Protein 3QKB (pdb70)

Solvent-accessible surface area: 18353 Å² total

Secondary structure (DSSP, 8-state):
----B-SS--SS-EEEEEEEEEEEE---GGGTT----HHHHHHHHHHHHHHHHHTT-SEEEEEEEEEEEEEETTEEEEEEEEEEEEEEEE-/---B-SS--SS-EEEEEEEEEEEE---GGGTT----HHHHHHHHHHHHHHHHHTT-SEEEEEEEEEEEEESSSSEEEEEEEEEEEEEEE-/--B-SS--SS-EEEEEEEEEEEE---GGGTT----HHHHHHHHHHHHHHHHHTT-SEEEEEEEEEEEEESSSSEEEEEEEEEEEEEEE-/---B-SS--SS-EEEEEEEEEEEE---GGGTT----HHHHHHHHHHHHHHHHHTT-SEEEEEEEEEEEEEETTEEEEEEEEEEEEEEEE-/--B-SS--SS-EEEEEEEEEEEE---GGGTT----HHHHHHHHHHHHHHHHHTT-SEEEEEEEEEEEEESSSSEEEEEEEEEEEEEEE-

Nearest PDB structures (foldseek):
  3qkb-assembly1_B  TM=1.011E+00  e=2.595E-16  Pediococcus pentosaceus ATCC 25745
  1vr4-assembly1_B  TM=8.444E-01  e=9.321E-05  Bacillus cereus ATCC 14579
  1y2i-assembly1_C  TM=7.769E-01  e=3.872E-05  Shigella flexneri 2a str. 2457T
  1vr4-assembly1_E  TM=7.488E-01  e=8.754E-05  Bacillus cereus ATCC 14579
  4fpq-assembly1_A  TM=4.670E-01  e=1.378E+00  Plenodomus lingam JN3

CATH classification: 3.30.110.70

Foldseek 3Di:
DQADEEQADDPAAKDFQFKDKDKDKDDDPVCLVVPVCVVRVVVRVVVAVVVLVVSVAPYWHNKDKDWDQDDDPHTGDMTMIMIMTIGIHGD/DQDEEQADDPAAKDFQFKDKDKDKDDDPVCLVVPVCPVRVVVRLVVAVVVLVVSVAPYWHNKDKDWDQDDDPPTGDMTMIMIMTIGIHGD/DDEEQADDPAAWDFQFKDKDKFKDDDPVCLVVPVCPVRVVVRLVVAVVVLVVSVAPYWHNKDKDWDQDDDPHTGDMTMIMIMTIGIHGD/DADEEQADDPAAWDFQFKDKDKFKDDDPVCLVVPVCPVRVVVRLVVRVVVLVVSVAPYWHNKDKDWDQDDDPHTGDMTMIMIMTIGIHGD/DDEEQADDPAAKDFQFKDKDKDKDDDPVCLVVPVCPVRVVVRQVVAVVVLVVSVAPYWHNKDKDWDQDDDPHTGDMTMIMIMTIGIHGD

Sequence (449 aa):
FQGFITTEGINAGYTIKDVVEATSSLLASEDIDKYNNFDQLFDEAKQKLKKKADLLEGDGIIGLKYNTEVVEVNGAPKFLVVHGYGTVILIDQGFITTEGINAGYTIKDVVEATSSLLASEDIDKYNNFDQLFDEAKQKLKKKADLLEGDGIIGLKYNTEVVEVNGAPKFLVVHGYGTVILIDGFITTEGINAGYTIKDVVEATSSSLLASEDIDKYNFDQLFDDEAKQQKLKKKKADLLEGDGIIGLKYNTEVVEVNGAPKFLVVHGYGTVILIDQGFITTEGINAGYTIKDVVEATSSSLLASEDIDKYNFDQLFDEAKQKLKKKADLLEEGDGIIGLKYNTEVVEVNGAPKFLVVHGYGTVILIDGFITTEGINAGYTIKDVVEATSSLLASEDIDKYNFDQQLFDDEAKQKLKKKADLLEGDGIIGLKYNTEVVEVNGAPKFLVVHGYGTVILID

Organism: Pediococcus pentosaceus (strain ATCC 25745 / CCUG 21536 / LMG 10740 / 183-1w) (NCBI:txid278197)

Radius of gyration: 20.69 Å; Cα contacts (8 Å, |Δi|>4): 1176; chains: 5; bounding box: 51×57×58 Å

B-factor: mean 54.08, std 19.91, range [2.0, 127.2]

Structure (mmCIF, N/CA/C/O backbone):
data_3QKB
#
_entry.id   3QKB
#
_cell.length_a   110.296
_cell.length_b   67.301
_cell.length_c   85.836
_cell.angle_alpha   90.000
_cell.angle_beta   90.000
_cell.angle_gamma   90.000
#
_symmetry.space_group_name_H-M   'P 21 21 2'
#
loop_
_entity.id
_entity.type
_entity.pdbx_description
1 polymer 'Uncharacterized protein'
2 water water
#
loop_
_atom_site.group_PDB
_atom_site.id
_atom_site.type_symbol
_atom_site.label_atom_id
_atom_site.label_alt_id
_atom_site.label_comp_id
_atom_site.label_asym_id
_atom_site.label_entity_id
_atom_site.label_seq_id
_atom_site.pdbx_PDB_ins_code
_atom_site.Cartn_x
_atom_site.Cartn_y
_atom_site.Cartn_z
_atom_site.occupancy
_atom_site.B_iso_or_equiv
_atom_site.auth_seq_id
_atom_site.auth_comp_id
_atom_site.auth_asym_id
_atom_site.auth_atom_id
_atom_site.pdbx_PDB_model_num
ATOM 1 N N . PHE A 1 17 ? 32.137 36.519 36.402 1.00 127.20 -2 PHE A N 1
ATOM 2 C CA . PHE A 1 17 ? 32.101 35.836 37.729 1.00 121.48 -2 PHE A CA 1
ATOM 3 C C . PHE A 1 17 ? 31.509 36.767 38.830 1.00 120.02 -2 PHE A C 1
ATOM 4 O O . PHE A 1 17 ? 31.815 37.965 38.871 1.00 121.98 -2 PHE A O 1
ATOM 6 N N . GLN A 1 18 ? 30.678 36.187 39.716 1.00 116.76 -1 GLN A N 1
ATOM 7 C CA . GLN A 1 18 ? 29.907 36.929 40.772 1.00 115.27 -1 GLN A CA 1
ATOM 8 C C . GLN A 1 18 ? 28.996 35.941 41.587 1.00 111.46 -1 GLN A C 1
ATOM 9 O O . GLN A 1 18 ? 29.144 35.774 42.814 1.00 107.28 -1 GLN A O 1
ATOM 11 N N . GLY A 1 19 ? 28.092 35.300 40.829 1.00 113.10 0 GLY A N 1
ATOM 12 C CA . GLY A 1 19 ? 26.993 34.384 41.248 1.00 110.96 0 GLY A CA 1
ATOM 13 C C . GLY A 1 19 ? 27.353 32.901 41.377 1.00 107.18 0 GLY A C 1
ATOM 14 O O . GLY A 1 19 ? 27.238 32.128 40.409 1.00 109.15 0 GLY A O 1
ATOM 23 N N . PHE A 1 21 ? 27.347 29.351 44.093 1.00 90.10 2 PHE A N 1
ATOM 24 C CA . PHE A 1 21 ? 26.487 28.760 45.140 1.00 86.68 2 PHE A CA 1
ATOM 25 C C . PHE A 1 21 ? 27.272 28.418 46.417 1.00 81.27 2 PHE A C 1
ATOM 26 O O . PHE A 1 21 ? 28.461 28.109 46.365 1.00 79.61 2 PHE A O 1
ATOM 34 N N . ILE A 1 22 ? 26.592 28.496 47.555 1.00 78.04 3 ILE A N 1
ATOM 35 C CA . ILE A 1 22 ? 27.174 28.121 48.834 1.00 73.30 3 ILE A CA 1
ATOM 36 C C . ILE A 1 22 ? 26.109 27.409 49.689 1.00 71.67 3 ILE A C 1
ATOM 37 O O . ILE A 1 22 ? 24.939 27.775 49.645 1.00 73.32 3 ILE A O 1
ATOM 42 N N . THR A 1 23 ? 26.517 26.369 50.418 1.00 68.44 4 THR A N 1
ATOM 43 C CA . THR A 1 23 ? 25.597 25.570 51.246 1.00 67.45 4 THR A CA 1
ATOM 44 C C . THR A 1 23 ? 26.283 24.998 52.503 1.00 64.90 4 THR A C 1
ATOM 45 O O . THR A 1 23 ? 27.478 24.692 52.500 1.00 62.99 4 THR A O 1
ATOM 49 N N . THR A 1 24 ? 25.498 24.861 53.567 1.00 65.09 5 THR A N 1
ATOM 50 C CA . THR A 1 24 ? 25.948 24.281 54.842 1.00 63.54 5 THR A CA 1
ATOM 51 C C . THR A 1 24 ? 26.207 22.787 54.772 1.00 64.06 5 THR A C 1
ATOM 52 O O . THR A 1 24 ? 27.102 22.285 55.444 1.00 62.59 5 THR A O 1
ATOM 56 N N . GLU A 1 25 ? 25.404 22.084 53.981 1.00 67.04 6 GLU A N 1
ATOM 57 C CA . GLU A 1 25 ? 25.502 20.640 53.845 1.00 68.34 6 GLU A CA 1
ATOM 58 C C . GLU A 1 25 ? 26.137 20.295 52.501 1.00 69.74 6 GLU A C 1
ATOM 59 O O . GLU A 1 25 ? 26.569 21.181 51.773 1.00 69.68 6 GLU A O 1
ATOM 65 N N . GLY A 1 26 ? 26.235 19.002 52.200 1.00 71.74 7 GLY A N 1
ATOM 66 C CA . GLY A 1 26 ? 26.655 18.541 50.882 1.00 73.93 7 GLY A CA 1
ATOM 67 C C . GLY A 1 26 ? 25.583 18.734 49.808 1.00 77.29 7 GLY A C 1
ATOM 68 O O . GLY A 1 26 ? 24.547 19.371 50.036 1.00 77.85 7 GLY A O 1
ATOM 69 N N . ILE A 1 27 ? 25.874 18.208 48.619 1.00 79.90 8 ILE A N 1
ATOM 70 C CA . ILE A 1 27 ? 24.913 18.120 47.515 1.00 83.58 8 ILE A CA 1
ATOM 71 C C . ILE A 1 27 ? 24.882 16.683 46.971 1.00 85.95 8 ILE A C 1
ATOM 72 O O . ILE A 1 27 ? 25.932 16.023 46.889 1.00 85.19 8 ILE A O 1
ATOM 77 N N . ASN A 1 28 ? 23.681 16.190 46.650 1.00 89.22 9 ASN A N 1
ATOM 78 C CA . ASN A 1 28 ? 23.529 14.926 45.917 1.00 92.08 9 ASN A CA 1
ATOM 79 C C . ASN A 1 28 ? 23.695 15.195 44.413 1.00 94.17 9 ASN A C 1
ATOM 80 O O . ASN A 1 28 ? 22.723 15.433 43.691 1.00 97.26 9 ASN A O 1
ATOM 83 N N . ALA A 1 29 ? 24.952 15.212 43.975 1.00 92.79 10 ALA A N 1
ATOM 84 C CA . ALA A 1 29 ? 25.308 15.398 42.574 1.00 94.65 10 ALA A CA 1
ATOM 85 C C . ALA A 1 29 ? 26.763 14.998 42.397 1.00 93.26 10 ALA A C 1
ATOM 86 O O . ALA A 1 29 ? 27.501 14.867 43.382 1.00 90.52 10 ALA A O 1
ATOM 88 N N . GLY A 1 30 ? 27.170 14.786 41.150 1.00 95.34 11 GLY A N 1
ATOM 89 C CA . GLY A 1 30 ? 28.551 14.432 40.841 1.00 94.74 11 GLY A CA 1
ATOM 90 C C . GLY A 1 30 ? 29.436 15.659 40.947 1.00 92.61 11 GLY A C 1
ATOM 91 O O . GLY A 1 30 ? 29.123 16.695 40.344 1.00 93.76 11 GLY A O 1
ATOM 92 N N . TYR A 1 31 ? 30.510 15.562 41.746 1.00 89.57 12 TYR A N 1
ATOM 93 C CA . TYR A 1 31 ? 31.543 16.613 41.799 1.00 87.76 12 TYR A CA 1
ATOM 94 C C . TYR A 1 31 ? 32.941 16.076 42.101 1.00 86.42 12 TYR A C 1
ATOM 95 O O . TYR A 1 31 ? 33.096 14.951 42.586 1.00 86.10 12 TYR A O 1
ATOM 104 N N . THR A 1 32 ? 33.943 16.898 41.778 1.00 85.74 13 THR A N 1
ATOM 105 C CA . THR A 1 32 ? 35.319 16.722 42.235 1.00 84.35 13 THR A CA 1
ATOM 106 C C . THR A 1 32 ? 35.647 17.837 43.237 1.00 80.86 13 THR A C 1
ATOM 107 O O . THR A 1 32 ? 35.056 18.926 43.189 1.00 79.97 13 THR A O 1
ATOM 111 N N . ILE A 1 33 ? 36.579 17.551 44.146 1.00 78.50 14 ILE A N 1
ATOM 112 C CA . ILE A 1 33 ? 36.940 18.460 45.243 1.00 74.88 14 ILE A CA 1
ATOM 113 C C . ILE A 1 33 ? 38.193 19.240 44.884 1.00 75.28 14 ILE A C 1
ATOM 114 O O . ILE A 1 33 ? 39.252 18.650 44.730 1.00 76.88 14 ILE A O 1
ATOM 119 N N . LYS A 1 34 ? 38.085 20.555 44.765 1.00 73.98 15 LYS A N 1
ATOM 120 C CA . LYS A 1 34 ? 39.269 21.391 44.552 1.00 74.57 15 LYS A CA 1
ATOM 121 C C . LYS A 1 34 ? 40.099 21.504 45.834 1.00 71.82 15 LYS A C 1
ATOM 122 O O . LYS A 1 34 ? 41.214 21.002 45.877 1.00 73.21 15 LYS A O 1
ATOM 128 N N . ASP A 1 35 ? 39.548 22.137 46.873 1.00 67.90 16 ASP A N 1
ATOM 129 C CA . ASP A 1 35 ? 40.254 22.296 48.171 1.00 65.30 16 ASP A CA 1
ATOM 130 C C . ASP A 1 35 ? 39.294 22.776 49.253 1.00 61.25 16 ASP A C 1
ATOM 131 O O . ASP A 1 35 ? 38.209 23.269 48.940 1.00 60.89 16 ASP A O 1
ATOM 136 N N . VAL A 1 36 ? 39.700 22.630 50.518 1.00 58.33 17 VAL A N 1
ATOM 137 C CA . VAL A 1 36 ? 39.041 23.319 51.646 1.00 54.94 17 VAL A CA 1
ATOM 138 C C . VAL A 1 36 ? 39.608 24.720 51.776 1.00 54.31 17 VAL A C 1
ATOM 139 O O . VAL A 1 36 ? 40.812 24.901 51.659 1.00 56.12 17 VAL A O 1
ATOM 143 N N . VAL A 1 37 ? 38.741 25.703 52.004 1.00 52.24 18 VAL A N 1
ATOM 144 C CA . VAL A 1 37 ? 39.149 27.107 52.140 1.00 51.66 18 VAL A CA 1
ATOM 145 C C . VAL A 1 37 ? 38.588 27.688 53.408 1.00 49.11 18 VAL A C 1
ATOM 146 O O . VAL A 1 37 ? 37.579 27.238 53.901 1.00 47.45 18 VAL A O 1
ATOM 150 N N . GLU A 1 38 ? 39.271 28.707 53.919 1.00 48.97 19 GLU A N 1
ATOM 151 C CA . GLU A 1 38 ? 38.909 29.393 55.162 1.00 46.75 19 GLU A CA 1
ATOM 152 C C . GLU A 1 38 ? 39.055 30.924 54.994 1.00 47.33 19 GLU A C 1
ATOM 153 O O . GLU A 1 38 ? 39.919 31.399 54.245 1.00 49.42 19 GLU A O 1
ATOM 159 N N . ALA A 1 39 ? 38.224 31.669 55.713 1.00 45.29 20 ALA A N 1
ATOM 160 C CA . ALA A 1 39 ? 38.303 33.115 55.763 1.00 45.66 20 ALA A CA 1
ATOM 161 C C . ALA A 1 39 ? 37.975 33.537 57.179 1.00 43.47 20 ALA A C 1
ATOM 162 O O . ALA A 1 39 ? 37.176 32.869 57.850 1.00 41.83 20 ALA A O 1
ATOM 164 N N . THR A 1 40 ? 38.639 34.599 57.644 1.00 43.31 21 THR A N 1
ATOM 165 C CA . THR A 1 40 ? 38.340 35.233 58.923 1.00 41.49 21 THR A CA 1
ATOM 166 C C . THR A 1 40 ? 37.989 36.715 58.658 1.00 42.77 21 THR A C 1
ATOM 167 O O . THR A 1 40 ? 38.608 37.374 57.804 1.00 45.52 21 THR A O 1
ATOM 171 N N . SER A 1 41 ? 36.985 37.220 59.358 1.00 41.57 22 SER A N 1
ATOM 172 C CA . SER A 1 41 ? 36.707 38.651 59.365 1.00 43.81 22 SER A CA 1
ATOM 173 C C . SER A 1 41 ? 36.402 39.092 60.768 1.00 41.39 22 SER A C 1
ATOM 174 O O . SER A 1 41 ? 35.888 38.323 61.556 1.00 39.47 22 SER A O 1
ATOM 177 N N . SER A 1 42 ? 36.720 40.347 61.051 1.00 42.33 23 SER A N 1
ATOM 178 C CA . SER A 1 42 ? 36.612 40.893 62.384 1.00 41.66 23 SER A CA 1
ATOM 179 C C . SER A 1 42 ? 36.328 42.396 62.382 1.00 43.65 23 SER A C 1
ATOM 180 O O . SER A 1 42 ? 36.543 43.084 61.358 1.00 46.07 23 SER A O 1
ATOM 183 N N . LEU A 1 43 ? 35.828 42.890 63.516 1.00 42.82 24 LEU A N 1
ATOM 184 C CA . LEU A 1 43 ? 35.696 44.314 63.732 1.00 45.34 24 LEU A CA 1
ATOM 185 C C . LEU A 1 43 ? 35.904 44.659 65.176 1.00 44.88 24 LEU A C 1
ATOM 186 O O . LEU A 1 43 ? 35.770 43.819 66.020 1.00 42.83 24 LEU A O 1
ATOM 199 N N . LEU A 1 45 ? 34.701 46.894 68.419 1.00 48.89 26 LEU A N 1
ATOM 200 C CA . LEU A 1 45 ? 33.558 47.581 69.021 1.00 50.96 26 LEU A CA 1
ATOM 201 C C . LEU A 1 45 ? 33.991 48.877 69.711 1.00 54.50 26 LEU A C 1
ATOM 202 O O . LEU A 1 45 ? 35.049 48.911 70.361 1.00 54.85 26 LEU A O 1
ATOM 207 N N . ALA A 1 46 ? 33.180 49.944 69.564 1.00 58.07 27 ALA A N 1
ATOM 208 C CA . ALA A 1 46 ? 33.283 51.129 70.447 1.00 61.28 27 ALA A CA 1
ATOM 209 C C . ALA A 1 46 ? 32.794 50.740 71.830 1.00 61.05 27 ALA A C 1
ATOM 210 O O . ALA A 1 46 ? 31.994 49.803 71.964 1.00 59.28 27 ALA A O 1
ATOM 212 N N . SER A 1 47 ? 33.257 51.465 72.851 1.00 63.54 28 SER A N 1
ATOM 213 C CA . SER A 1 47 ? 32.877 51.191 74.264 1.00 64.34 28 SER A CA 1
ATOM 214 C C . SER A 1 47 ? 31.365 51.145 74.472 1.00 65.64 28 SER A C 1
ATOM 215 O O . SER A 1 47 ? 30.846 50.286 75.192 1.00 64.15 28 SER A O 1
ATOM 218 N N . GLU A 1 48 ? 30.680 52.102 73.837 1.00 69.21 29 GLU A N 1
ATOM 219 C CA . GLU A 1 48 ? 29.208 52.223 73.884 1.00 71.48 29 GLU A CA 1
ATOM 220 C C . GLU A 1 48 ? 28.431 51.128 73.108 1.00 68.94 29 GLU A C 1
ATOM 221 O O . GLU A 1 48 ? 27.211 51.027 73.260 1.00 70.41 29 GLU A O 1
ATOM 227 N N . ASP A 1 49 ? 29.131 50.357 72.269 1.00 65.58 30 ASP A N 1
ATOM 228 C CA . ASP A 1 49 ? 28.526 49.317 71.433 1.00 63.71 30 ASP A CA 1
ATOM 229 C C . ASP A 1 49 ? 28.826 47.871 71.902 1.00 59.28 30 ASP A C 1
ATOM 230 O O . ASP A 1 49 ? 28.723 46.929 71.109 1.00 57.27 30 ASP A O 1
ATOM 235 N N . ILE A 1 50 ? 29.138 47.687 73.191 1.00 57.60 31 ILE A N 1
ATOM 236 C CA . ILE A 1 50 ? 29.451 46.345 73.720 1.00 53.77 31 ILE A CA 1
ATOM 237 C C . ILE A 1 50 ? 28.227 45.411 73.808 1.00 53.24 31 ILE A C 1
ATOM 238 O O . ILE A 1 50 ? 28.391 44.220 74.064 1.00 50.89 31 ILE A O 1
ATOM 243 N N . ASP A 1 51 ? 27.018 45.969 73.656 1.00 55.37 32 ASP A N 1
ATOM 244 C CA . ASP A 1 51 ? 25.774 45.183 73.523 1.00 55.49 32 ASP A CA 1
ATOM 245 C C . ASP A 1 51 ? 25.353 44.861 72.071 1.00 55.31 32 ASP A C 1
ATOM 246 O O . ASP A 1 51 ? 24.372 44.163 71.878 1.00 55.90 32 ASP A O 1
ATOM 251 N N . LYS A 1 52 ? 26.109 45.319 71.068 1.00 54.88 33 LYS A N 1
ATOM 252 C CA . LYS A 1 52 ? 25.630 45.334 69.665 1.00 55.84 33 LYS A CA 1
ATOM 253 C C . LYS A 1 52 ? 26.038 44.068 68.926 1.00 52.73 33 LYS A C 1
ATOM 254 O O . LYS A 1 52 ? 26.819 44.121 67.974 1.00 51.89 33 LYS A O 1
ATOM 260 N N . TYR A 1 53 ? 25.501 42.920 69.345 1.00 51.10 34 TYR A N 1
ATOM 261 C CA . TYR A 1 53 ? 25.890 41.628 68.733 1.00 48.03 34 TYR A CA 1
ATOM 262 C C . TYR A 1 53 ? 25.282 41.422 67.346 1.00 49.20 34 TYR A C 1
ATOM 263 O O . TYR A 1 53 ? 25.804 40.640 66.576 1.00 47.48 34 TYR A O 1
ATOM 272 N N . ASN A 1 54 ? 24.246 42.196 67.003 1.00 52.66 35 ASN A N 1
ATOM 273 C CA A ASN A 1 54 ? 23.749 42.384 65.607 0.50 54.51 35 ASN A CA 1
ATOM 274 C CA B ASN A 1 54 ? 23.771 42.216 65.600 0.50 54.36 35 ASN A CA 1
ATOM 275 C C . ASN A 1 54 ? 24.831 42.721 64.582 1.00 53.98 35 ASN A C 1
ATOM 276 O O . ASN A 1 54 ? 24.669 42.507 63.385 1.00 55.02 35 ASN A O 1
ATOM 293 N N . PHE A 1 56 ? 27.604 41.265 64.212 1.00 48.09 37 PHE A N 1
ATOM 294 C CA . PHE A 1 56 ? 28.070 40.029 63.576 1.00 46.06 37 PHE A CA 1
ATOM 295 C C . PHE A 1 56 ? 27.522 39.831 62.160 1.00 47.76 37 PHE A C 1
ATOM 296 O O . PHE A 1 56 ? 28.157 39.161 61.362 1.00 46.94 37 PHE A O 1
ATOM 304 N N . ASP A 1 57 ? 26.339 40.365 61.868 1.00 50.97 38 ASP A N 1
ATOM 305 C CA . ASP A 1 57 ? 25.713 40.194 60.546 1.00 54.03 38 ASP A CA 1
ATOM 306 C C . ASP A 1 57 ? 26.680 40.526 59.395 1.00 54.13 38 ASP A C 1
ATOM 307 O O . ASP A 1 57 ? 26.909 39.693 58.505 1.00 53.59 38 ASP A O 1
ATOM 312 N N . GLN A 1 58 ? 27.287 41.710 59.487 1.00 55.36 39 GLN A N 1
ATOM 313 C CA . GLN A 1 58 ? 28.341 42.178 58.558 1.00 56.69 39 GLN A CA 1
ATOM 314 C C . GLN A 1 58 ? 29.425 41.155 58.329 1.00 53.42 39 GLN A C 1
ATOM 315 O O . GLN A 1 58 ? 29.883 40.962 57.203 1.00 54.40 39 GLN A O 1
ATOM 321 N N . LEU A 1 59 ? 29.904 40.594 59.438 1.00 50.41 40 LEU A N 1
ATOM 322 C CA . LEU A 1 59 ? 31.091 39.769 59.447 1.00 48.13 40 LEU A CA 1
ATOM 323 C C . LEU A 1 59 ? 30.830 38.440 58.750 1.00 47.56 40 LEU A C 1
ATOM 324 O O . LEU A 1 59 ? 31.684 37.950 58.022 1.00 47.18 40 LEU A O 1
ATOM 329 N N . PHE A 1 60 ? 29.647 37.868 58.959 1.00 48.06 41 PHE A N 1
ATOM 330 C CA . PHE A 1 60 ? 29.248 36.675 58.216 1.00 48.36 41 PHE A CA 1
ATOM 331 C C . PHE A 1 60 ? 29.232 36.944 56.706 1.00 51.79 41 PHE A C 1
ATOM 332 O O . PHE A 1 60 ? 29.742 36.127 55.946 1.00 51.89 41 PHE A O 1
ATOM 340 N N . ASP A 1 61 ? 28.650 38.079 56.286 1.00 55.37 42 ASP A N 1
ATOM 341 C CA . ASP A 1 61 ? 28.640 38.473 54.863 1.00 59.03 42 ASP A CA 1
ATOM 342 C C . ASP A 1 61 ? 30.041 38.598 54.309 1.00 59.08 42 ASP A C 1
ATOM 343 O O . ASP A 1 61 ? 30.328 38.071 53.230 1.00 59.73 42 ASP A O 1
ATOM 348 N N . GLU A 1 62 ? 30.908 39.288 55.059 1.00 59.03 43 GLU A N 1
ATOM 349 C CA . GLU A 1 62 ? 32.309 39.497 54.661 1.00 60.07 43 GLU A CA 1
ATOM 350 C C . GLU A 1 62 ? 33.048 38.171 54.561 1.00 57.61 43 GLU A C 1
ATOM 351 O O . GLU A 1 62 ? 33.759 37.942 53.601 1.00 58.79 43 GLU A O 1
ATOM 357 N N . ALA A 1 63 ? 32.843 37.291 55.541 1.00 54.82 44 ALA A N 1
ATOM 358 C CA . ALA A 1 63 ? 33.450 35.952 55.531 1.00 52.68 44 ALA A CA 1
ATOM 359 C C . ALA A 1 63 ? 33.035 35.155 54.297 1.00 53.82 44 ALA A C 1
ATOM 360 O O . ALA A 1 63 ? 33.884 34.602 53.626 1.00 54.25 44 ALA A O 1
ATOM 362 N N . LYS A 1 64 ? 31.742 35.158 53.973 1.00 55.09 45 LYS A N 1
ATOM 363 C CA . LYS A 1 64 ? 31.243 34.517 52.744 1.00 56.82 45 LYS A CA 1
ATOM 364 C C . LYS A 1 64 ? 31.881 35.087 51.479 1.00 59.62 45 LYS A C 1
ATOM 365 O O . LYS A 1 64 ? 32.318 34.316 50.639 1.00 59.94 45 LYS A O 1
ATOM 371 N N . GLN A 1 65 ? 31.940 36.419 51.345 1.00 61.85 46 GLN A N 1
ATOM 372 C CA . GLN A 1 65 ? 32.551 37.026 50.145 1.00 65.48 46 GLN A CA 1
ATOM 373 C C . GLN A 1 65 ? 34.022 36.635 50.000 1.00 64.71 46 GLN A C 1
ATOM 374 O O . GLN A 1 65 ? 34.468 36.366 48.899 1.00 66.92 46 GLN A O 1
ATOM 380 N N . LYS A 1 66 ? 34.763 36.594 51.105 1.00 62.48 47 LYS A N 1
ATOM 381 C CA . LYS A 1 66 ? 36.155 36.142 51.073 1.00 62.05 47 LYS A CA 1
ATOM 382 C C . LYS A 1 66 ? 36.245 34.698 50.602 1.00 61.29 47 LYS A C 1
ATOM 383 O O . LYS A 1 66 ? 37.083 34.380 49.773 1.00 62.50 47 LYS A O 1
ATOM 389 N N . LEU A 1 67 ? 35.374 33.835 51.137 1.00 59.62 48 LEU A N 1
ATOM 390 C CA . LEU A 1 67 ? 35.366 32.406 50.782 1.00 59.16 48 LEU A CA 1
ATOM 391 C C . LEU A 1 67 ? 35.010 32.209 49.320 1.00 62.44 48 LEU A C 1
ATOM 392 O O . LEU A 1 67 ? 35.664 31.436 48.639 1.00 63.68 48 LEU A O 1
ATOM 397 N N . LYS A 1 68 ? 34.003 32.935 48.834 1.00 64.92 49 LYS A N 1
ATOM 398 C CA . LYS A 1 68 ? 33.590 32.859 47.416 1.00 68.34 49 LYS A CA 1
ATOM 399 C C . LYS A 1 68 ? 34.705 33.270 46.474 1.00 71.13 49 LYS A C 1
ATOM 400 O O . LYS A 1 68 ? 34.981 32.554 45.528 1.00 72.17 49 LYS A O 1
ATOM 406 N N . LYS A 1 69 ? 35.371 34.391 46.776 1.00 72.43 50 LYS A N 1
ATOM 407 C CA . LYS A 1 69 ? 36.538 34.855 45.998 1.00 75.65 50 LYS A CA 1
ATOM 408 C C . LYS A 1 69 ? 37.675 33.805 45.968 1.00 75.41 50 LYS A C 1
ATOM 409 O O . LYS A 1 69 ? 38.314 33.641 44.935 1.00 78.49 50 LYS A O 1
ATOM 411 N N . LYS A 1 70 ? 37.886 33.074 47.072 1.00 72.54 51 LYS A N 1
ATOM 412 C CA . LYS A 1 70 ? 38.868 31.967 47.093 1.00 72.33 51 LYS A CA 1
ATOM 413 C C . LYS A 1 70 ? 38.409 30.785 46.251 1.00 73.30 51 LYS A C 1
ATOM 414 O O . LYS A 1 70 ? 39.228 30.135 45.614 1.00 74.85 51 LYS A O 1
ATOM 420 N N . ALA A 1 71 ? 37.105 30.504 46.270 1.00 73.01 52 ALA A N 1
ATOM 421 C CA . ALA A 1 71 ? 36.512 29.461 45.434 1.00 74.42 52 ALA A CA 1
ATOM 422 C C . ALA A 1 71 ? 36.669 29.783 43.951 1.00 79.26 52 ALA A C 1
ATOM 423 O O . ALA A 1 71 ? 36.929 28.890 43.134 1.00 80.95 52 ALA A O 1
ATOM 425 N N . ASP A 1 72 ? 36.514 31.061 43.609 1.00 82.14 53 ASP A N 1
ATOM 426 C CA . ASP A 1 72 ? 36.623 31.519 42.230 1.00 86.95 53 ASP A CA 1
ATOM 427 C C . ASP A 1 72 ? 38.077 31.451 41.735 1.00 88.94 53 ASP A C 1
ATOM 428 O O . ASP A 1 72 ? 38.312 31.087 40.592 1.00 92.10 53 ASP A O 1
ATOM 433 N N . LEU A 1 73 ? 39.038 31.769 42.604 1.00 87.61 54 LEU A N 1
ATOM 434 C CA . LEU A 1 73 ? 40.476 31.595 42.288 1.00 89.68 54 LEU A CA 1
ATOM 435 C C . LEU A 1 73 ? 40.870 30.133 42.063 1.00 89.34 54 LEU A C 1
ATOM 436 O O . LEU A 1 73 ? 41.708 29.846 41.223 1.00 92.51 54 LEU A O 1
ATOM 441 N N . LEU A 1 74 ? 40.254 29.218 42.803 1.00 86.21 55 LEU A N 1
ATOM 442 C CA . LEU A 1 74 ? 40.457 27.768 42.585 1.00 86.22 55 LEU A CA 1
ATOM 443 C C . LEU A 1 74 ? 39.673 27.188 41.373 1.00 88.33 55 LEU A C 1
ATOM 444 O O . LEU A 1 74 ? 39.833 26.016 41.046 1.00 88.65 55 LEU A O 1
ATOM 449 N N . GLU A 1 75 ? 38.845 28.013 40.727 1.00 90.15 56 GLU A N 1
ATOM 450 C CA . GLU A 1 75 ? 38.054 27.635 39.545 1.00 93.03 56 GLU A CA 1
ATOM 451 C C . GLU A 1 75 ? 37.035 26.535 39.879 1.00 90.59 56 GLU A C 1
ATOM 452 O O . GLU A 1 75 ? 36.880 25.564 39.125 1.00 92.48 56 GLU A O 1
ATOM 458 N N . GLY A 1 76 ? 36.344 26.715 41.013 1.00 86.93 57 GLY A N 1
ATOM 459 C CA . GLY A 1 76 ? 35.218 25.866 41.415 1.00 84.90 57 GLY A CA 1
ATOM 460 C C . GLY A 1 76 ? 33.893 26.532 41.078 1.00 85.81 57 GLY A C 1
ATOM 461 O O . GLY A 1 76 ? 33.854 27.716 40.794 1.00 87.43 57 GLY A O 1
ATOM 462 N N . ASP A 1 77 ? 32.816 25.752 41.102 1.00 85.10 58 ASP A N 1
ATOM 463 C CA . ASP A 1 77 ? 31.449 26.262 40.877 1.00 86.32 58 ASP A CA 1
ATOM 464 C C . ASP A 1 77 ? 30.790 26.745 42.161 1.00 82.63 58 ASP A C 1
ATOM 465 O O . ASP A 1 77 ? 29.925 27.610 42.120 1.00 83.94 58 ASP A O 1
ATOM 470 N N . GLY A 1 78 ? 31.140 26.136 43.290 1.00 78.34 59 GLY A N 1
ATOM 471 C CA . GLY A 1 78 ? 30.654 26.606 44.586 1.00 74.88 59 GLY A CA 1
ATOM 472 C C . GLY A 1 78 ? 31.283 25.937 45.785 1.00 70.36 59 GLY A C 1
ATOM 473 O O . GLY A 1 78 ? 32.262 25.204 45.648 1.00 70.10 59 GLY A O 1
ATOM 474 N N . ILE A 1 79 ? 30.703 26.208 46.960 1.00 66.77 60 ILE A N 1
ATOM 475 C CA . ILE A 1 79 ? 31.246 25.793 48.256 1.00 62.38 60 ILE A CA 1
ATOM 476 C C . ILE A 1 79 ? 30.207 24.941 48.961 1.00 60.54 60 ILE A C 1
ATOM 477 O O . ILE A 1 79 ? 29.081 25.396 49.178 1.00 60.77 60 ILE A O 1
ATOM 482 N N . ILE A 1 80 ? 30.578 23.710 49.316 1.00 58.67 61 ILE A N 1
ATOM 483 C CA . ILE A 1 80 ? 29.743 22.865 50.180 1.00 56.89 61 ILE A CA 1
ATOM 484 C C . ILE A 1 80 ? 30.339 22.789 51.576 1.00 53.89 61 ILE A C 1
ATOM 485 O O . ILE A 1 80 ? 31.537 23.095 51.777 1.00 53.18 61 ILE A O 1
ATOM 490 N N . GLY A 1 81 ? 29.512 22.367 52.536 1.00 52.38 62 GLY A N 1
ATOM 491 C CA . GLY A 1 81 ? 29.982 22.080 53.884 1.00 49.74 62 GLY A CA 1
ATOM 492 C C . GLY A 1 81 ? 30.365 23.306 54.686 1.00 47.64 62 GLY A C 1
ATOM 493 O O . GLY A 1 81 ? 31.219 23.206 55.548 1.00 47.12 62 GLY A O 1
ATOM 494 N N . LEU A 1 82 ? 29.742 24.463 54.415 1.00 46.77 63 LEU A N 1
ATOM 495 C CA . LEU A 1 82 ? 30.062 25.688 55.149 1.00 44.38 63 LEU A CA 1
ATOM 496 C C . LEU A 1 82 ? 29.770 25.525 56.633 1.00 42.17 63 LEU A C 1
ATOM 497 O O . LEU A 1 82 ? 28.717 25.004 57.015 1.00 42.31 63 LEU A O 1
ATOM 502 N N . LYS A 1 83 ? 30.734 25.934 57.451 1.00 39.95 64 LYS A N 1
ATOM 503 C CA . LYS A 1 83 ? 30.523 26.181 58.878 1.00 38.47 64 LYS A CA 1
ATOM 504 C C . LYS A 1 83 ? 31.148 27.522 59.264 1.00 37.05 64 LYS A C 1
ATOM 505 O O . LYS A 1 83 ? 32.008 28.052 58.544 1.00 37.11 64 LYS A O 1
ATOM 511 N N . TYR A 1 84 ? 30.695 28.058 60.396 1.00 35.59 65 TYR A N 1
ATOM 512 C CA . TYR A 1 84 ? 31.234 29.278 60.979 1.00 34.31 65 TYR A CA 1
ATOM 513 C C . TYR A 1 84 ? 31.635 29.031 62.421 1.00 32.40 65 TYR A C 1
ATOM 514 O O . TYR A 1 84 ? 30.854 28.472 63.183 1.00 32.67 65 TYR A O 1
ATOM 523 N N . ASN A 1 85 ? 32.819 29.485 62.805 1.00 30.91 66 ASN A N 1
ATOM 524 C CA . ASN A 1 85 ? 33.156 29.684 64.214 1.00 30.06 66 ASN A CA 1
ATOM 525 C C . ASN A 1 85 ? 33.043 31.170 64.520 1.00 29.80 66 ASN A C 1
ATOM 526 O O . ASN A 1 85 ? 33.351 32.000 63.655 1.00 30.89 66 ASN A O 1
ATOM 531 N N . THR A 1 86 ? 32.622 31.499 65.745 1.00 28.86 67 THR A N 1
ATOM 532 C CA . THR A 1 86 ? 32.532 32.876 66.225 1.00 28.58 67 THR A CA 1
ATOM 533 C C . THR A 1 86 ? 33.250 33.032 67.563 1.00 28.25 67 THR A C 1
ATOM 534 O O . THR A 1 86 ? 33.253 32.109 68.384 1.00 27.83 67 THR A O 1
ATOM 538 N N . GLU A 1 87 ? 33.865 34.202 67.776 1.00 28.73 68 GLU A N 1
ATOM 539 C CA . GLU A 1 87 ? 34.378 34.604 69.115 1.00 28.62 68 GLU A CA 1
ATOM 540 C C . GLU A 1 87 ? 34.043 36.040 69.439 1.00 29.36 68 GLU A C 1
ATOM 541 O O . GLU A 1 87 ? 33.974 36.887 68.528 1.00 30.52 68 GLU A O 1
ATOM 547 N N . VAL A 1 88 ? 33.822 36.312 70.728 1.00 29.31 69 VAL A N 1
ATOM 548 C CA . VAL A 1 88 ? 33.745 37.665 71.251 1.00 30.50 69 VAL A CA 1
ATOM 549 C C . VAL A 1 88 ? 34.947 37.863 72.133 1.00 31.23 69 VAL A C 1
ATOM 550 O O . VAL A 1 88 ? 35.020 37.296 73.222 1.00 31.35 69 VAL A O 1
ATOM 554 N N . VAL A 1 89 ? 35.903 38.657 71.641 1.00 32.46 70 VAL A N 1
ATOM 555 C CA . VAL A 1 89 ? 37.198 38.831 72.286 1.00 33.32 70 VAL A CA 1
ATOM 556 C C . VAL A 1 89 ? 37.148 40.036 73.218 1.00 35.49 70 VAL A C 1
ATOM 557 O O . VAL A 1 89 ? 36.712 41.112 72.813 1.00 35.89 70 VAL A O 1
ATOM 561 N N . GLU A 1 90 ? 37.576 39.829 74.467 1.00 37.19 71 GLU A N 1
ATOM 562 C CA . GLU A 1 90 ? 37.494 40.845 75.507 1.00 39.88 71 GLU A CA 1
ATOM 563 C C . GLU A 1 90 ? 38.877 41.484 75.680 1.00 41.83 71 GLU A C 1
ATOM 564 O O . GLU A 1 90 ? 39.875 40.794 75.553 1.00 43.37 71 GLU A O 1
ATOM 570 N N . VAL A 1 91 ? 38.927 42.794 75.904 1.00 43.35 72 VAL A N 1
ATOM 571 C CA . VAL A 1 91 ? 40.140 43.502 76.277 1.00 45.31 72 VAL A CA 1
ATOM 572 C C . VAL A 1 91 ? 39.849 44.331 77.524 1.00 47.75 72 VAL A C 1
ATOM 573 O O . VAL A 1 91 ? 38.918 45.134 77.523 1.00 47.93 72 VAL A O 1
ATOM 577 N N . ASN A 1 92 ? 40.647 44.120 78.574 1.00 49.84 73 ASN A N 1
ATOM 578 C CA . ASN A 1 92 ? 40.462 44.757 79.904 1.00 52.72 73 ASN A CA 1
ATOM 579 C C . ASN A 1 92 ? 39.044 44.655 80.454 1.00 51.90 73 ASN A C 1
ATOM 580 O O . ASN A 1 92 ? 38.480 45.621 80.930 1.00 53.53 73 ASN A O 1
ATOM 585 N N . GLY A 1 93 ? 38.475 43.471 80.359 1.00 50.44 74 GLY A N 1
ATOM 586 C CA . GLY A 1 93 ? 37.150 43.205 80.906 1.00 50.26 74 GLY A CA 1
ATOM 587 C C . GLY A 1 93 ? 35.980 43.845 80.186 1.00 49.50 74 GLY A C 1
ATOM 588 O O . GLY A 1 93 ? 34.959 44.115 80.817 1.00 51.05 74 GLY A O 1
ATOM 589 N N . ALA A 1 94 ? 36.124 44.100 78.885 1.00 47.74 75 ALA A N 1
ATOM 590 C CA . ALA A 1 94 ? 35.011 44.521 78.046 1.00 46.93 75 ALA A CA 1
ATOM 591 C C . ALA A 1 94 ? 35.168 43.843 76.700 1.00 44.71 75 ALA A C 1
ATOM 592 O O . ALA A 1 94 ? 36.294 43.652 76.255 1.00 43.95 75 ALA A O 1
ATOM 594 N N . PRO A 1 95 ? 34.049 43.486 76.040 1.00 43.36 76 PRO A N 1
ATOM 595 C CA . PRO A 1 95 ? 34.094 43.031 74.660 1.00 42.01 76 PRO A CA 1
ATOM 596 C C . PRO A 1 95 ? 34.663 44.098 73.772 1.00 43.03 76 PRO A C 1
ATOM 597 O O . PRO A 1 95 ? 34.226 45.251 73.861 1.00 45.23 76 PRO A O 1
ATOM 601 N N . LYS A 1 96 ? 35.675 43.742 72.981 1.00 42.40 77 LYS A N 1
ATOM 602 C CA . LYS A 1 96 ? 36.370 44.707 72.089 1.00 44.02 77 LYS A CA 1
ATOM 603 C C . LYS A 1 96 ? 36.384 44.271 70.630 1.00 42.90 77 LYS A C 1
ATOM 604 O O . LYS A 1 96 ? 36.315 45.130 69.776 1.00 44.97 77 LYS A O 1
ATOM 610 N N . PHE A 1 97 ? 36.509 42.964 70.336 1.00 40.26 78 PHE A N 1
ATOM 611 C CA . PHE A 1 97 ? 36.454 42.475 68.949 1.00 39.25 78 PHE A CA 1
ATOM 612 C C . PHE A 1 97 ? 35.425 41.370 68.769 1.00 37.54 78 PHE A C 1
ATOM 613 O O . PHE A 1 97 ? 35.300 40.479 69.619 1.00 36.39 78 PHE A O 1
ATOM 621 N N . LEU A 1 98 ? 34.691 41.446 67.653 1.00 37.62 79 LEU A N 1
ATOM 622 C CA . LEU A 1 98 ? 33.837 40.382 67.174 1.00 36.17 79 LEU A CA 1
ATOM 623 C C . LEU A 1 98 ? 34.564 39.732 65.995 1.00 36.05 79 LEU A C 1
ATOM 624 O O . LEU A 1 98 ? 35.005 40.403 65.105 1.00 37.92 79 LEU A O 1
ATOM 629 N N . VAL A 1 99 ? 34.699 38.418 66.030 1.00 34.70 80 VAL A N 1
ATOM 630 C CA . VAL A 1 99 ? 35.456 37.661 65.042 1.00 34.27 80 VAL A CA 1
ATOM 631 C C . VAL A 1 99 ? 34.578 36.518 64.509 1.00 33.89 80 VAL A C 1
ATOM 632 O O . VAL A 1 99 ? 33.975 35.791 65.303 1.00 33.33 80 VAL A O 1
ATOM 636 N N . VAL A 1 100 ? 34.477 36.412 63.181 1.00 34.79 81 VAL A N 1
ATOM 637 C CA . VAL A 1 100 ? 33.902 35.244 62.503 1.00 34.60 81 VAL A CA 1
ATOM 638 C C . VAL A 1 100 ? 34.999 34.519 61.720 1.00 35.28 81 VAL A C 1
ATOM 639 O O . VAL A 1 100 ? 35.832 35.172 61.073 1.00 36.58 81 VAL A O 1
ATOM 643 N N . HIS A 1 101 ? 35.009 33.186 61.796 1.00 34.67 82 HIS A N 1
ATOM 644 C CA . HIS A 1 101 ? 35.754 32.356 60.854 1.00 35.38 82 HIS A CA 1
ATOM 645 C C . HIS A 1 101 ? 34.767 31.568 60.059 1.00 36.06 82 HIS A C 1
ATOM 646 O O . HIS A 1 101 ? 33.916 30.911 60.642 1.00 35.81 82 HIS A O 1
ATOM 653 N N . GLY A 1 102 ? 34.883 31.616 58.737 1.00 37.79 83 GLY A N 1
ATOM 654 C CA . GLY A 1 102 ? 34.081 30.765 57.839 1.00 38.56 83 GLY A CA 1
ATOM 655 C C . GLY A 1 102 ? 34.977 29.764 57.131 1.00 39.27 83 GLY A C 1
ATOM 656 O O . GLY A 1 102 ? 36.104 30.108 56.754 1.00 40.34 83 GLY A O 1
ATOM 657 N N . TYR A 1 103 ? 34.497 28.536 56.947 1.00 39.27 84 TYR A N 1
ATOM 658 C CA . TYR A 1 103 ? 35.231 27.571 56.132 1.00 40.65 84 TYR A CA 1
ATOM 659 C C . TYR A 1 103 ? 34.327 26.575 55.464 1.00 41.95 84 TYR A C 1
ATOM 660 O O . TYR A 1 103 ? 33.191 26.384 55.879 1.00 41.47 84 TYR A O 1
ATOM 669 N N . GLY A 1 104 ? 34.841 25.963 54.400 1.00 44.33 85 GLY A N 1
ATOM 670 C CA . GLY A 1 104 ? 34.059 25.018 53.589 1.00 46.40 85 GLY A CA 1
ATOM 671 C C . GLY A 1 104 ? 34.874 24.366 52.493 1.00 48.72 85 GLY A C 1
ATOM 672 O O . GLY A 1 104 ? 36.062 24.642 52.361 1.00 49.44 85 GLY A O 1
ATOM 673 N N . THR A 1 105 ? 34.235 23.494 51.718 1.00 50.91 86 THR A N 1
ATOM 674 C CA . THR A 1 105 ? 34.921 22.752 50.659 1.00 53.80 86 THR A CA 1
ATOM 675 C C . THR A 1 105 ? 34.527 23.278 49.287 1.00 56.85 86 THR A C 1
ATOM 676 O O . THR A 1 105 ? 33.359 23.247 48.935 1.00 57.40 86 THR A O 1
ATOM 680 N N . VAL A 1 106 ? 35.508 23.749 48.518 1.00 59.80 87 VAL A N 1
ATOM 681 C CA . VAL A 1 106 ? 35.268 24.225 47.165 1.00 63.59 87 VAL A CA 1
ATOM 682 C C . VAL A 1 106 ? 35.217 23.029 46.227 1.00 66.95 87 VAL A C 1
ATOM 683 O O . VAL A 1 106 ? 36.157 22.234 46.211 1.00 67.60 87 VAL A O 1
ATOM 687 N N . ILE A 1 107 ? 34.128 22.918 45.446 1.00 70.19 88 ILE A N 1
ATOM 688 C CA . ILE A 1 107 ? 33.916 21.803 44.508 1.00 73.47 88 ILE A CA 1
ATOM 689 C C . ILE A 1 107 ? 33.706 22.291 43.070 1.00 78.31 88 ILE A C 1
ATOM 690 O O . ILE A 1 107 ? 33.462 23.485 42.837 1.00 78.92 88 ILE A O 1
ATOM 695 N N . LEU A 1 108 ? 33.827 21.348 42.124 1.00 82.58 89 LEU A N 1
ATOM 696 C CA . LEU A 1 108 ? 33.534 21.548 40.691 1.00 87.36 89 LEU A CA 1
ATOM 697 C C . LEU A 1 108 ? 32.591 20.419 40.235 1.00 89.62 89 LEU A C 1
ATOM 698 O O . LEU A 1 108 ? 32.913 19.238 40.402 1.00 89.45 89 LEU A O 1
ATOM 703 N N . ILE A 1 109 ? 31.446 20.791 39.651 1.00 92.50 90 ILE A N 1
ATOM 704 C CA . ILE A 1 109 ? 30.373 19.834 39.290 1.00 94.76 90 ILE A CA 1
ATOM 705 C C . ILE A 1 109 ? 30.816 19.001 38.044 1.00 98.19 90 ILE A C 1
ATOM 706 O O . ILE A 1 109 ? 31.686 19.453 37.311 1.00 100.09 90 ILE A O 1
ATOM 710 N N . ASP A 1 110 ? 30.217 17.812 37.818 1.00 98.87 91 ASP A N 1
ATOM 711 C CA . ASP A 1 110 ? 30.789 16.722 36.963 1.00 100.81 91 ASP A CA 1
ATOM 712 C C . ASP A 1 110 ? 32.033 16.137 37.650 1.00 98.50 91 ASP A C 1
ATOM 713 O O . ASP A 1 110 ? 31.949 15.182 38.419 1.00 96.03 91 ASP A O 1
ATOM 718 N N . GLN B 1 18 ? 51.505 14.277 49.795 1.00 102.49 -1 GLN B N 1
ATOM 719 C CA . GLN B 1 18 ? 50.507 15.277 50.292 1.00 98.62 -1 GLN B CA 1
ATOM 720 C C . GLN B 1 18 ? 49.762 16.066 49.163 1.00 99.77 -1 GLN B C 1
ATOM 721 O O . GLN B 1 18 ? 49.047 17.052 49.469 1.00 97.31 -1 GLN B O 1
ATOM 727 N N . GLY B 1 19 ? 49.899 15.626 47.880 1.00 102.89 0 GLY B N 1
ATOM 728 C CA . GLY B 1 19 ? 48.776 15.722 46.888 1.00 103.00 0 GLY B CA 1
ATOM 729 C C . GLY B 1 19 ? 47.641 14.752 47.276 1.00 98.18 0 GLY B C 1
ATOM 730 O O . GLY B 1 19 ? 47.413 13.745 46.608 1.00 99.78 0 GLY B O 1
ATOM 739 N N . PHE B 1 21 ? 43.588 14.443 49.189 1.00 80.43 2 PHE B N 1
ATOM 740 C CA . PHE B 1 21 ? 42.336 15.227 49.219 1.00 78.18 2 PHE B CA 1
ATOM 741 C C . PHE B 1 21 ? 41.820 15.465 50.647 1.00 72.57 2 PHE B C 1
ATOM 742 O O . PHE B 1 21 ? 42.048 14.657 51.536 1.00 69.91 2 PHE B O 1
ATOM 750 N N . ILE B 1 22 ? 41.145 16.595 50.846 1.00 70.56 3 ILE B N 1
ATOM 751 C CA . ILE B 1 22 ? 40.529 16.917 52.124 1.00 65.88 3 ILE B CA 1
ATOM 752 C C . ILE B 1 22 ? 39.175 17.614 51.873 1.00 65.92 3 ILE B C 1
ATOM 753 O O . ILE B 1 22 ? 39.051 18.407 50.919 1.00 68.66 3 ILE B O 1
ATOM 757 N N . THR B 1 23 ? 38.161 17.264 52.685 1.00 62.95 4 THR B N 1
ATOM 758 C CA . THR B 1 23 ? 36.790 17.788 52.533 1.00 63.54 4 THR B CA 1
ATOM 759 C C . THR B 1 23 ? 36.081 17.923 53.888 1.00 61.30 4 THR B C 1
ATOM 760 O O . THR B 1 23 ? 36.326 17.148 54.808 1.00 58.34 4 THR B O 1
ATOM 764 N N . THR B 1 24 ? 35.202 18.919 53.983 1.00 63.04 5 THR B N 1
ATOM 765 C CA . THR B 1 24 ? 34.359 19.154 55.163 1.00 62.24 5 THR B CA 1
ATOM 766 C C . THR B 1 24 ? 33.247 18.120 55.362 1.00 63.56 5 THR B C 1
ATOM 767 O O . THR B 1 24 ? 32.874 17.818 56.493 1.00 62.24 5 THR B O 1
ATOM 771 N N . GLU B 1 25 ? 32.694 17.616 54.263 1.00 67.17 6 GLU B N 1
ATOM 772 C CA . GLU B 1 25 ? 31.606 16.654 54.302 1.00 69.17 6 GLU B CA 1
ATOM 773 C C . GLU B 1 25 ? 32.145 15.274 53.936 1.00 68.83 6 GLU B C 1
ATOM 774 O O . GLU B 1 25 ? 33.347 15.101 53.806 1.00 66.95 6 GLU B O 1
ATOM 780 N N . GLY B 1 26 ? 31.252 14.285 53.844 1.00 71.35 7 GLY B N 1
ATOM 781 C CA . GLY B 1 26 ? 31.592 12.950 53.349 1.00 72.16 7 GLY B CA 1
ATOM 782 C C . GLY B 1 26 ? 31.750 12.904 51.836 1.00 75.63 7 GLY B C 1
ATOM 783 O O . GLY B 1 26 ? 31.670 13.944 51.152 1.00 77.50 7 GLY B O 1
ATOM 784 N N . ILE B 1 27 ? 32.004 11.693 51.324 1.00 76.94 8 ILE B N 1
ATOM 785 C CA . ILE B 1 27 ? 32.045 11.425 49.875 1.00 80.83 8 ILE B CA 1
ATOM 786 C C . ILE B 1 27 ? 31.115 10.256 49.542 1.00 83.56 8 ILE B C 1
ATOM 787 O O . ILE B 1 27 ? 31.056 9.287 50.303 1.00 81.89 8 ILE B O 1
ATOM 791 N N . ASN B 1 28 ? 30.343 10.388 48.448 1.00 88.34 9 ASN B N 1
ATOM 792 C CA . ASN B 1 28 ? 29.543 9.279 47.919 1.00 91.48 9 ASN B CA 1
ATOM 793 C C . ASN B 1 28 ? 30.450 8.387 47.066 1.00 91.72 9 ASN B C 1
ATOM 794 O O . ASN B 1 28 ? 30.579 8.570 45.856 1.00 95.34 9 ASN B O 1
ATOM 797 N N . ALA B 1 29 ? 31.130 7.466 47.735 1.00 88.32 10 ALA B N 1
ATOM 798 C CA . ALA B 1 29 ? 31.999 6.491 47.086 1.00 88.33 10 ALA B CA 1
ATOM 799 C C . ALA B 1 29 ? 32.309 5.407 48.103 1.00 85.27 10 ALA B C 1
ATOM 800 O O . ALA B 1 29 ? 32.029 5.569 49.297 1.00 82.91 10 ALA B O 1
ATOM 802 N N . GLY B 1 30 ? 32.858 4.299 47.635 1.00 85.64 11 GLY B N 1
ATOM 803 C CA . GLY B 1 30 ? 33.226 3.201 48.517 1.00 83.48 11 GLY B CA 1
ATOM 804 C C . GLY B 1 30 ? 34.518 3.526 49.226 1.00 80.14 11 GLY B C 1
ATOM 805 O O . GLY B 1 30 ? 35.486 3.906 48.571 1.00 80.85 11 GLY B O 1
ATOM 806 N N . TYR B 1 31 ? 34.528 3.425 50.561 1.00 76.91 12 TYR B N 1
ATOM 807 C CA . TYR B 1 31 ? 35.774 3.531 51.335 1.00 74.10 12 TYR B CA 1
ATOM 808 C C . TYR B 1 31 ? 35.755 2.692 52.606 1.00 72.28 12 TYR B C 1
ATOM 809 O O . TYR B 1 31 ? 34.693 2.248 53.051 1.00 72.71 12 TYR B O 1
ATOM 818 N N . THR B 1 32 ? 36.955 2.466 53.154 1.00 70.46 13 THR B N 1
ATOM 819 C CA . THR B 1 32 ? 37.154 1.967 54.517 1.00 68.78 13 THR B CA 1
ATOM 820 C C . THR B 1 32 ? 37.772 3.087 55.377 1.00 65.70 13 THR B C 1
ATOM 821 O O . THR B 1 32 ? 38.429 3.988 54.859 1.00 64.75 13 THR B O 1
ATOM 825 N N . ILE B 1 33 ? 37.540 3.018 56.686 1.00 63.88 14 ILE B N 1
ATOM 826 C CA . ILE B 1 33 ? 37.968 4.063 57.631 1.00 60.90 14 ILE B CA 1
ATOM 827 C C . ILE B 1 33 ? 39.248 3.627 58.329 1.00 60.51 14 ILE B C 1
ATOM 828 O O . ILE B 1 33 ? 39.241 2.630 59.041 1.00 61.92 14 ILE B O 1
ATOM 833 N N . LYS B 1 34 ? 40.337 4.375 58.143 1.00 58.91 15 LYS B N 1
ATOM 834 C CA . LYS B 1 34 ? 41.585 4.128 58.887 1.00 59.01 15 LYS B CA 1
ATOM 835 C C . LYS B 1 34 ? 41.450 4.606 60.332 1.00 57.09 15 LYS B C 1
ATOM 836 O O . LYS B 1 34 ? 41.501 3.808 61.245 1.00 58.50 15 LYS B O 1
ATOM 842 N N . ASP B 1 35 ? 41.287 5.914 60.538 1.00 54.01 16 ASP B N 1
ATOM 843 C CA . ASP B 1 35 ? 41.159 6.488 61.906 1.00 52.27 16 ASP B CA 1
ATOM 844 C C . ASP B 1 35 ? 40.704 7.934 61.852 1.00 48.89 16 ASP B C 1
ATOM 845 O O . ASP B 1 35 ? 40.773 8.556 60.809 1.00 48.41 16 ASP B O 1
ATOM 850 N N . VAL B 1 36 ? 40.215 8.446 62.975 1.00 47.04 17 VAL B N 1
ATOM 851 C CA . VAL B 1 36 ? 40.041 9.892 63.174 1.00 44.51 17 VAL B CA 1
ATOM 852 C C . VAL B 1 36 ? 41.371 10.483 63.653 1.00 43.60 17 VAL B C 1
ATOM 853 O O . VAL B 1 36 ? 42.067 9.866 64.478 1.00 44.94 17 VAL B O 1
ATOM 857 N N . VAL B 1 37 ? 41.729 11.653 63.104 1.00 41.47 18 VAL B N 1
ATOM 858 C CA . VAL B 1 37 ? 42.985 12.345 63.447 1.00 40.72 18 VAL B CA 1
ATOM 859 C C . VAL B 1 37 ? 42.717 13.783 63.796 1.00 39.15 18 VAL B C 1
ATOM 860 O O . VAL B 1 37 ? 41.722 14.375 63.362 1.00 38.13 18 VAL B O 1
ATOM 864 N N . GLU B 1 38 ? 43.620 14.349 64.589 1.00 39.05 19 GLU B N 1
ATOM 865 C CA . GLU B 1 38 ? 43.488 15.729 65.097 1.00 37.35 19 GLU B CA 1
ATOM 866 C C . GLU B 1 38 ? 44.845 16.443 65.025 1.00 37.74 19 GLU B C 1
ATOM 867 O O . GLU B 1 38 ? 45.910 15.796 65.095 1.00 39.49 19 GLU B O 1
ATOM 873 N N . ALA B 1 39 ? 44.799 17.768 64.867 1.00 35.96 20 ALA B N 1
ATOM 874 C CA . ALA B 1 39 ? 46.000 18.607 64.879 1.00 36.29 20 ALA B CA 1
ATOM 875 C C . ALA B 1 39 ? 45.637 19.928 65.488 1.00 34.64 20 ALA B C 1
ATOM 876 O O . ALA B 1 39 ? 44.546 20.417 65.256 1.00 33.45 20 ALA B O 1
ATOM 878 N N . THR B 1 40 ? 46.540 20.478 66.299 1.00 34.72 21 THR B N 1
ATOM 879 C CA . THR B 1 40 ? 46.387 21.794 66.882 1.00 33.18 21 THR B CA 1
ATOM 880 C C . THR B 1 40 ? 47.548 22.636 66.393 1.00 34.38 21 THR B C 1
ATOM 881 O O . THR B 1 40 ? 48.670 22.141 66.271 1.00 36.93 21 THR B O 1
ATOM 885 N N . SER B 1 41 ? 47.280 23.895 66.083 1.00 33.41 22 SER B N 1
ATOM 886 C CA . SER B 1 41 ? 48.340 24.850 65.802 1.00 35.57 22 SER B CA 1
ATOM 887 C C . SER B 1 41 ? 48.008 26.207 66.419 1.00 33.94 22 SER B C 1
ATOM 888 O O . SER B 1 41 ? 46.846 26.572 66.560 1.00 32.36 22 SER B O 1
ATOM 891 N N . SER B 1 42 ? 49.045 26.928 66.807 1.00 35.00 23 SER B N 1
ATOM 892 C CA . SER B 1 42 ? 48.888 28.151 67.569 1.00 34.50 23 SER B CA 1
ATOM 893 C C . SER B 1 42 ? 50.011 29.144 67.306 1.00 36.71 23 SER B C 1
ATOM 894 O O . SER B 1 42 ? 51.092 28.784 66.796 1.00 38.96 23 SER B O 1
ATOM 897 N N . LEU B 1 43 ? 49.749 30.396 67.653 1.00 36.16 24 LEU B N 1
ATOM 898 C CA . LEU B 1 43 ? 50.782 31.421 67.629 1.00 38.85 24 LEU B CA 1
ATOM 899 C C . LEU B 1 43 ? 50.521 32.439 68.711 1.00 38.50 24 LEU B C 1
ATOM 900 O O . LEU B 1 43 ? 49.404 32.561 69.197 1.00 36.09 24 LEU B O 1
ATOM 913 N N . LEU B 1 45 ? 50.499 36.406 69.791 1.00 42.91 26 LEU B N 1
ATOM 914 C CA . LEU B 1 45 ? 50.360 37.763 69.279 1.00 45.18 26 LEU B CA 1
ATOM 915 C C . LEU B 1 45 ? 51.298 38.713 70.007 1.00 48.46 26 LEU B C 1
ATOM 916 O O . LEU B 1 45 ? 51.458 38.603 71.227 1.00 48.71 26 LEU B O 1
ATOM 921 N N . ALA B 1 46 ? 51.901 39.652 69.261 1.00 52.20 27 ALA B N 1
ATOM 922 C CA . ALA B 1 46 ? 52.523 40.826 69.869 1.00 55.53 27 ALA B CA 1
ATOM 923 C C . ALA B 1 46 ? 51.421 41.748 70.399 1.00 55.21 27 ALA B C 1
ATOM 924 O O . ALA B 1 46 ? 50.279 41.677 69.948 1.00 53.42 27 ALA B O 1
ATOM 926 N N . SER B 1 47 ? 51.770 42.612 71.349 1.00 57.78 28 SER B N 1
ATOM 927 C CA . SER B 1 47 ? 50.802 43.563 71.965 1.00 58.50 28 SER B CA 1
ATOM 928 C C . SER B 1 47 ? 50.108 44.445 70.946 1.00 60.06 28 SER B C 1
ATOM 929 O O . SER B 1 47 ? 48.915 44.729 71.063 1.00 59.02 28 SER B O 1
ATOM 932 N N . GLU B 1 48 ? 50.884 44.898 69.966 1.00 63.59 29 GLU B N 1
ATOM 933 C CA . GLU B 1 48 ? 50.384 45.750 68.883 1.00 66.44 29 GLU B CA 1
ATOM 934 C C . GLU B 1 48 ? 49.523 45.011 67.834 1.00 64.31 29 GLU B C 1
ATOM 935 O O . GLU B 1 48 ? 48.882 45.648 67.010 1.00 66.40 29 GLU B O 1
ATOM 941 N N . ASP B 1 49 ? 49.526 43.683 67.862 1.00 60.86 30 ASP B N 1
ATOM 942 C CA . ASP B 1 49 ? 48.786 42.863 66.896 1.00 59.26 30 ASP B CA 1
ATOM 943 C C . ASP B 1 49 ? 47.528 42.193 67.480 1.00 54.83 30 ASP B C 1
ATOM 944 O O . ASP B 1 49 ? 47.044 41.205 66.925 1.00 53.11 30 ASP B O 1
ATOM 949 N N . ILE B 1 50 ? 46.957 42.759 68.551 1.00 53.14 31 ILE B N 1
ATOM 950 C CA . ILE B 1 50 ? 45.743 42.175 69.172 1.00 49.55 31 ILE B CA 1
ATOM 951 C C . ILE B 1 50 ? 44.462 42.334 68.307 1.00 49.82 31 ILE B C 1
ATOM 952 O O . ILE B 1 50 ? 43.415 41.749 68.628 1.00 47.82 31 ILE B O 1
ATOM 957 N N . ASP B 1 51 ? 44.546 43.154 67.254 1.00 52.36 32 ASP B N 1
ATOM 958 C CA . ASP B 1 51 ? 43.482 43.260 66.231 1.00 53.84 32 ASP B CA 1
ATOM 959 C C . ASP B 1 51 ? 43.673 42.398 64.960 1.00 54.01 32 ASP B C 1
ATOM 960 O O . ASP B 1 51 ? 42.797 42.432 64.086 1.00 55.71 32 ASP B O 1
ATOM 965 N N . LYS B 1 52 ? 44.749 41.597 64.891 1.00 52.45 33 LYS B N 1
ATOM 966 C CA . LYS B 1 52 ? 45.151 40.923 63.653 1.00 53.37 33 LYS B CA 1
ATOM 967 C C . LYS B 1 52 ? 44.583 39.500 63.576 1.00 50.13 33 LYS B C 1
ATOM 968 O O . LYS B 1 52 ? 45.326 38.521 63.582 1.00 48.60 33 LYS B O 1
ATOM 974 N N . TYR B 1 53 ? 43.267 39.374 63.483 1.00 49.17 34 TYR B N 1
ATOM 975 C CA . TYR B 1 53 ? 42.631 38.046 63.443 1.00 46.04 34 TYR B CA 1
ATOM 976 C C . TYR B 1 53 ? 42.778 37.344 62.083 1.00 47.73 34 TYR B C 1
ATOM 977 O O . TYR B 1 53 ? 42.599 36.124 62.001 1.00 45.40 34 TYR B O 1
ATOM 986 N N . ASN B 1 54 ? 43.159 38.109 61.037 1.00 51.87 35 ASN B N 1
ATOM 987 C CA A ASN B 1 54 ? 43.625 37.488 59.772 0.50 53.71 35 ASN B CA 1
ATOM 988 C CA B ASN B 1 54 ? 43.717 37.575 59.767 0.50 53.98 35 ASN B CA 1
ATOM 989 C C . ASN B 1 54 ? 44.845 36.552 59.946 1.00 52.15 35 ASN B C 1
ATOM 990 O O . ASN B 1 54 ? 45.079 35.704 59.094 1.00 53.20 35 ASN B O 1
ATOM 1007 N N . PHE B 1 56 ? 44.929 34.069 61.872 1.00 44.31 37 PHE B N 1
ATOM 1008 C CA . PHE B 1 56 ? 44.378 32.700 61.851 1.00 41.88 37 PHE B CA 1
ATOM 1009 C C . PHE B 1 56 ? 44.592 31.984 60.527 1.00 43.65 37 PHE B C 1
ATOM 1010 O O . PHE B 1 56 ? 44.608 30.776 60.504 1.00 42.21 37 PHE B O 1
ATOM 1018 N N . ASP B 1 57 ? 44.694 32.729 59.424 1.00 47.78 38 ASP B N 1
ATOM 1019 C CA . ASP B 1 57 ? 44.852 32.132 58.099 1.00 51.12 38 ASP B CA 1
ATOM 1020 C C . ASP B 1 57 ? 45.943 31.070 58.076 1.00 50.23 38 ASP B C 1
ATOM 1021 O O . ASP B 1 57 ? 45.692 29.915 57.684 1.00 49.38 38 ASP B O 1
ATOM 1026 N N . GLN B 1 58 ? 47.125 31.451 58.555 1.00 51.02 39 GLN B N 1
ATOM 1027 C CA . GLN B 1 58 ? 48.272 30.536 58.569 1.00 51.82 39 GLN B CA 1
ATOM 1028 C C . GLN B 1 58 ? 48.092 29.337 59.499 1.00 47.58 39 GLN B C 1
ATOM 1029 O O . GLN B 1 58 ? 48.631 28.288 59.225 1.00 48.12 39 GLN B O 1
ATOM 1035 N N . LEU B 1 59 ? 47.341 29.502 60.576 1.00 44.47 40 LEU B N 1
ATOM 1036 C CA . LEU B 1 59 ? 47.096 28.414 61.514 1.00 41.59 40 LEU B CA 1
ATOM 1037 C C . LEU B 1 59 ? 46.188 27.353 60.923 1.00 40.90 40 LEU B C 1
ATOM 1038 O O . LEU B 1 59 ? 46.415 26.172 61.151 1.00 39.86 40 LEU B O 1
ATOM 1043 N N . PHE B 1 60 ? 45.161 27.761 60.175 1.00 42.06 41 PHE B N 1
ATOM 1044 C CA . PHE B 1 60 ? 44.336 26.785 59.448 1.00 42.53 41 PHE B CA 1
ATOM 1045 C C . PHE B 1 60 ? 45.187 25.972 58.472 1.00 45.58 41 PHE B C 1
ATOM 1046 O O . PHE B 1 60 ? 45.064 24.728 58.436 1.00 44.96 41 PHE B O 1
ATOM 1054 N N . ASP B 1 61 ? 46.058 26.660 57.710 1.00 49.35 42 ASP B N 1
ATOM 1055 C CA . ASP B 1 61 ? 46.952 25.971 56.785 1.00 52.96 42 ASP B CA 1
ATOM 1056 C C . ASP B 1 61 ? 47.900 25.021 57.471 1.00 52.11 42 ASP B C 1
ATOM 1057 O O . ASP B 1 61 ? 48.085 23.924 56.987 1.00 52.93 42 ASP B O 1
ATOM 1062 N N . GLU B 1 62 ? 48.467 25.431 58.597 1.00 51.59 43 GLU B N 1
ATOM 1063 C CA . GLU B 1 62 ? 49.354 24.575 59.378 1.00 52.19 43 GLU B CA 1
ATOM 1064 C C . GLU B 1 62 ? 48.593 23.349 59.891 1.00 49.31 43 GLU B C 1
ATOM 1065 O O . GLU B 1 62 ? 49.091 22.218 59.802 1.00 49.90 43 GLU B O 1
ATOM 1071 N N . ALA B 1 63 ? 47.379 23.571 60.389 1.00 46.53 44 ALA B N 1
ATOM 1072 C CA . ALA B 1 63 ? 46.543 22.481 60.905 1.00 44.08 44 ALA B CA 1
ATOM 1073 C C . ALA B 1 63 ? 46.233 21.464 59.837 1.00 44.93 44 ALA B C 1
ATOM 1074 O O . ALA B 1 63 ? 46.305 20.281 60.099 1.00 44.73 44 ALA B O 1
ATOM 1076 N N . LYS B 1 64 ? 45.893 21.924 58.632 1.00 46.73 45 LYS B N 1
ATOM 1077 C CA . LYS B 1 64 ? 45.674 21.016 57.485 1.00 48.23 45 LYS B CA 1
ATOM 1078 C C . LYS B 1 64 ? 46.906 20.193 57.133 1.00 50.45 45 LYS B C 1
ATOM 1079 O O . LYS B 1 64 ? 46.797 19.002 56.898 1.00 50.14 45 LYS B O 1
ATOM 1085 N N . GLN B 1 65 ? 48.067 20.842 57.096 1.00 52.97 46 GLN B N 1
ATOM 1086 C CA . GLN B 1 65 ? 49.324 20.161 56.809 1.00 56.45 46 GLN B CA 1
ATOM 1087 C C . GLN B 1 65 ? 49.642 19.079 57.816 1.00 54.77 46 GLN B C 1
ATOM 1088 O O . GLN B 1 65 ? 50.072 18.004 57.438 1.00 56.55 46 GLN B O 1
ATOM 1094 N N . LYS B 1 66 ? 49.436 19.370 59.092 1.00 52.54 47 LYS B N 1
ATOM 1095 C CA . LYS B 1 66 ? 49.616 18.369 60.151 1.00 51.77 47 LYS B CA 1
ATOM 1096 C C . LYS B 1 66 ? 48.654 17.168 59.981 1.00 50.44 47 LYS B C 1
ATOM 1097 O O . LYS B 1 66 ? 49.077 16.010 60.086 1.00 51.06 47 LYS B O 1
ATOM 1103 N N . LEU B 1 67 ? 47.382 17.462 59.692 1.00 48.70 48 LEU B N 1
ATOM 1104 C CA . LEU B 1 67 ? 46.370 16.429 59.472 1.00 47.94 48 LEU B CA 1
ATOM 1105 C C . LEU B 1 67 ? 46.683 15.558 58.240 1.00 50.87 48 LEU B C 1
ATOM 1106 O O . LEU B 1 67 ? 46.562 14.338 58.294 1.00 51.41 48 LEU B O 1
ATOM 1111 N N . LYS B 1 68 ? 47.088 16.185 57.145 1.00 53.54 49 LYS B N 1
ATOM 1112 C CA . LYS B 1 68 ? 47.481 15.450 55.943 1.00 56.82 49 LYS B CA 1
ATOM 1113 C C . LYS B 1 68 ? 48.685 14.518 56.181 1.00 59.35 49 LYS B C 1
ATOM 1114 O O . LYS B 1 68 ? 48.658 13.356 55.756 1.00 59.98 49 LYS B O 1
ATOM 1120 N N . LYS B 1 69 ? 49.711 15.022 56.873 1.00 60.89 50 LYS B N 1
ATOM 1121 C CA . LYS B 1 69 ? 50.884 14.202 57.259 1.00 64.22 50 LYS B CA 1
ATOM 1122 C C . LYS B 1 69 ? 50.486 12.987 58.109 1.00 63.08 50 LYS B C 1
ATOM 1123 O O . LYS B 1 69 ? 51.042 11.899 57.916 1.00 65.76 50 LYS B O 1
ATOM 1126 N N . LYS B 1 70 ? 49.509 13.168 59.009 1.00 60.07 51 LYS B N 1
ATOM 1127 C CA . LYS B 1 70 ? 48.978 12.053 59.807 1.00 59.52 51 LYS B CA 1
ATOM 1128 C C . LYS B 1 70 ? 48.194 11.078 58.940 1.00 59.92 51 LYS B C 1
ATOM 1129 O O . LYS B 1 70 ? 48.279 9.884 59.153 1.00 61.27 51 LYS B O 1
ATOM 1135 N N . ALA B 1 71 ? 47.429 11.593 57.977 1.00 59.57 52 ALA B N 1
ATOM 1136 C CA . ALA B 1 71 ? 46.705 10.756 57.025 1.00 60.51 52 ALA B CA 1
ATOM 1137 C C . ALA B 1 71 ? 47.658 9.905 56.189 1.00 64.76 52 ALA B C 1
ATOM 1138 O O . ALA B 1 71 ? 47.386 8.735 55.927 1.00 65.76 52 ALA B O 1
ATOM 1140 N N . ASP B 1 72 ? 48.779 10.499 55.792 1.00 67.99 53 ASP B N 1
ATOM 1141 C CA . ASP B 1 72 ? 49.768 9.826 54.971 1.00 72.59 53 ASP B CA 1
ATOM 1142 C C . ASP B 1 72 ? 50.478 8.726 55.767 1.00 74.27 53 ASP B C 1
ATOM 1143 O O . ASP B 1 72 ? 50.717 7.646 55.230 1.00 76.74 53 ASP B O 1
ATOM 1148 N N . LEU B 1 73 ? 50.773 8.984 57.046 1.00 73.37 54 LEU B N 1
ATOM 1149 C CA . LEU B 1 73 ? 51.329 7.950 57.951 1.00 75.32 54 LEU B CA 1
ATOM 1150 C C . LEU B 1 73 ? 50.395 6.756 58.140 1.00 74.24 54 LEU B C 1
ATOM 1151 O O . LEU B 1 73 ? 50.852 5.631 58.248 1.00 77.12 54 LEU B O 1
ATOM 1156 N N . LEU B 1 74 ? 49.091 7.015 58.193 1.00 70.90 55 LEU B N 1
ATOM 1157 C CA . LEU B 1 74 ? 48.078 5.946 58.271 1.00 70.28 55 LEU B CA 1
ATOM 1158 C C . LEU B 1 74 ? 47.810 5.238 56.919 1.00 71.62 55 LEU B C 1
ATOM 1159 O O . LEU B 1 74 ? 47.062 4.272 56.888 1.00 71.39 55 LEU B O 1
ATOM 1164 N N . GLU B 1 75 ? 48.432 5.724 55.835 1.00 73.47 56 GLU B N 1
ATOM 1165 C CA . GLU B 1 75 ? 48.310 5.175 54.466 1.00 75.62 56 GLU B CA 1
ATOM 1166 C C . GLU B 1 75 ? 46.887 5.262 53.925 1.00 73.28 56 GLU B C 1
ATOM 1167 O O . GLU B 1 75 ? 46.370 4.297 53.331 1.00 74.58 56 GLU B O 1
ATOM 1173 N N . GLY B 1 76 ? 46.269 6.428 54.137 1.00 70.39 57 GLY B N 1
ATOM 1174 C CA . GLY B 1 76 ? 44.955 6.763 53.585 1.00 68.61 57 GLY B CA 1
ATOM 1175 C C . GLY B 1 76 ? 45.124 7.602 52.341 1.00 70.02 57 GLY B C 1
ATOM 1176 O O . GLY B 1 76 ? 46.224 8.080 52.067 1.00 72.06 57 GLY B O 1
ATOM 1177 N N . ASP B 1 77 ? 44.042 7.741 51.578 1.00 69.57 58 ASP B N 1
ATOM 1178 C CA . ASP B 1 77 ? 44.024 8.566 50.358 1.00 71.71 58 ASP B CA 1
ATOM 1179 C C . ASP B 1 77 ? 43.624 9.995 50.641 1.00 69.28 58 ASP B C 1
ATOM 1180 O O . ASP B 1 77 ? 43.987 10.895 49.877 1.00 71.46 58 ASP B O 1
ATOM 1185 N N . GLY B 1 78 ? 42.813 10.200 51.685 1.00 65.12 59 GLY B N 1
ATOM 1186 C CA . GLY B 1 78 ? 42.459 11.546 52.127 1.00 62.56 59 GLY B CA 1
ATOM 1187 C C . GLY B 1 78 ? 41.659 11.617 53.411 1.00 58.27 59 GLY B C 1
ATOM 1188 O O . GLY B 1 78 ? 41.549 10.623 54.131 1.00 57.10 59 GLY B O 1
ATOM 1189 N N . ILE B 1 79 ? 41.116 12.813 53.683 1.00 55.67 60 ILE B N 1
ATOM 1190 C CA . ILE B 1 79 ? 40.442 13.135 54.946 1.00 51.83 60 ILE B CA 1
ATOM 1191 C C . ILE B 1 79 ? 39.047 13.640 54.664 1.00 51.16 60 ILE B C 1
ATOM 1192 O O . ILE B 1 79 ? 38.879 14.613 53.934 1.00 52.30 60 ILE B O 1
ATOM 1197 N N . ILE B 1 80 ? 38.043 12.978 55.227 1.00 49.66 61 ILE B N 1
ATOM 1198 C CA . ILE B 1 80 ? 36.647 13.449 55.129 1.00 49.51 61 ILE B CA 1
ATOM 1199 C C . ILE B 1 80 ? 36.230 13.991 56.463 1.00 47.03 61 ILE B C 1
ATOM 1200 O O . ILE B 1 80 ? 36.903 13.753 57.465 1.00 45.46 61 ILE B O 1
ATOM 1205 N N . GLY B 1 81 ? 35.130 14.738 56.467 1.00 47.22 62 GLY B N 1
ATOM 1206 C CA . GLY B 1 81 ? 34.520 15.219 57.702 1.00 45.53 62 GLY B CA 1
ATOM 1207 C C . GLY B 1 81 ? 35.302 16.292 58.453 1.00 43.07 62 GLY B C 1
ATOM 1208 O O . GLY B 1 81 ? 35.123 16.435 59.661 1.00 42.74 62 GLY B O 1
ATOM 1209 N N . LEU B 1 82 ? 36.154 17.054 57.763 1.00 41.79 63 LEU B N 1
ATOM 1210 C CA . LEU B 1 82 ? 36.986 18.064 58.445 1.00 39.38 63 LEU B CA 1
ATOM 1211 C C . LEU B 1 82 ? 36.104 19.074 59.193 1.00 38.48 63 LEU B C 1
ATOM 1212 O O . LEU B 1 82 ? 35.068 19.527 58.655 1.00 40.10 63 LEU B O 1
ATOM 1217 N N . LYS B 1 83 ? 36.480 19.355 60.441 1.00 35.74 64 LYS B N 1
ATOM 1218 C CA . LYS B 1 83 ? 35.973 20.514 61.172 1.00 35.46 64 LYS B CA 1
ATOM 1219 C C . LYS B 1 83 ? 37.126 21.197 61.869 1.00 33.24 64 LYS B C 1
ATOM 1220 O O . LYS B 1 83 ? 38.184 20.579 62.077 1.00 32.13 64 LYS B O 1
ATOM 1226 N N . TYR B 1 84 ? 36.911 22.470 62.222 1.00 32.59 65 TYR B N 1
ATOM 1227 C CA . TYR B 1 84 ? 37.868 23.276 62.971 1.00 30.78 65 TYR B CA 1
ATOM 1228 C C . TYR B 1 84 ? 37.208 23.828 64.225 1.00 29.85 65 TYR B C 1
ATOM 1229 O O . TYR B 1 84 ? 36.058 24.296 64.164 1.00 31.14 65 TYR B O 1
ATOM 1238 N N . ASN B 1 85 ? 37.917 23.762 65.352 1.00 27.66 66 ASN B N 1
ATOM 1239 C CA . ASN B 1 85 ? 37.606 24.589 66.495 1.00 27.55 66 ASN B CA 1
ATOM 1240 C C . ASN B 1 85 ? 38.622 25.718 66.535 1.00 26.78 66 ASN B C 1
ATOM 1241 O O . ASN B 1 85 ? 39.756 25.525 66.107 1.00 27.01 66 ASN B O 1
ATOM 1246 N N . THR B 1 86 ? 38.205 26.890 67.017 1.00 26.25 67 THR B N 1
ATOM 1247 C CA . THR B 1 86 ? 39.094 28.027 67.206 1.00 26.00 67 THR B CA 1
ATOM 1248 C C . THR B 1 86 ? 38.956 28.621 68.602 1.00 26.03 67 THR B C 1
ATOM 1249 O O . THR B 1 86 ? 37.846 28.692 69.134 1.00 26.88 67 THR B O 1
ATOM 1253 N N . GLU B 1 87 ? 40.074 29.074 69.176 1.00 25.59 68 GLU B N 1
ATOM 1254 C CA . GLU B 1 87 ? 40.049 29.913 70.401 1.00 26.06 68 GLU B CA 1
ATOM 1255 C C . GLU B 1 87 ? 40.959 31.132 70.299 1.00 26.24 68 GLU B C 1
ATOM 1256 O O . GLU B 1 87 ? 42.018 31.052 69.683 1.00 26.63 68 GLU B O 1
ATOM 1262 N N . VAL B 1 88 ? 40.543 32.239 70.918 1.00 26.83 69 VAL B N 1
ATOM 1263 C CA . VAL B 1 88 ? 41.399 33.387 71.161 1.00 27.38 69 VAL B CA 1
ATOM 1264 C C . VAL B 1 88 ? 41.644 33.414 72.665 1.00 28.39 69 VAL B C 1
ATOM 1265 O O . VAL B 1 88 ? 40.732 33.684 73.459 1.00 29.17 69 VAL B O 1
ATOM 1269 N N . VAL B 1 89 ? 42.874 33.090 73.059 1.00 28.92 70 VAL B N 1
ATOM 1270 C CA . VAL B 1 89 ? 43.224 32.961 74.459 1.00 29.72 70 VAL B CA 1
ATOM 1271 C C . VAL B 1 89 ? 43.777 34.254 74.948 1.00 31.89 70 VAL B C 1
ATOM 1272 O O . VAL B 1 89 ? 44.680 34.815 74.326 1.00 31.77 70 VAL B O 1
ATOM 1276 N N . GLU B 1 90 ? 43.252 34.718 76.086 1.00 34.48 71 GLU B N 1
ATOM 1277 C CA . GLU B 1 90 ? 43.636 35.998 76.677 1.00 36.70 71 GLU B CA 1
ATOM 1278 C C . GLU B 1 90 ? 44.628 35.776 77.830 1.00 38.41 71 GLU B C 1
ATOM 1279 O O . GLU B 1 90 ? 44.470 34.838 78.608 1.00 40.21 71 GLU B O 1
ATOM 1285 N N . VAL B 1 91 ? 45.634 36.644 77.935 1.00 39.77 72 VAL B N 1
ATOM 1286 C CA . VAL B 1 91 ? 46.541 36.701 79.088 1.00 42.04 72 VAL B CA 1
ATOM 1287 C C . VAL B 1 91 ? 46.567 38.125 79.642 1.00 44.47 72 VAL B C 1
ATOM 1288 O O . VAL B 1 91 ? 46.926 39.055 78.917 1.00 44.50 72 VAL B O 1
ATOM 1292 N N . ASN B 1 92 ? 46.225 38.270 80.929 1.00 47.27 73 ASN B N 1
ATOM 1293 C CA . ASN B 1 92 ? 46.127 39.572 81.636 1.00 50.03 73 ASN B CA 1
ATOM 1294 C C . ASN B 1 92 ? 45.261 40.583 80.913 1.00 49.16 73 ASN B C 1
ATOM 1295 O O . ASN B 1 92 ? 45.612 41.749 80.785 1.00 50.30 73 ASN B O 1
ATOM 1300 N N . GLY B 1 93 ? 44.113 40.123 80.438 1.00 48.22 74 GLY B N 1
ATOM 1301 C CA . GLY B 1 93 ? 43.143 41.014 79.789 1.00 48.14 74 GLY B CA 1
ATOM 1302 C C . GLY B 1 93 ? 43.558 41.557 78.439 1.00 46.68 74 GLY B C 1
ATOM 1303 O O . GLY B 1 93 ? 43.185 42.688 78.090 1.00 48.15 74 GLY B O 1
ATOM 1304 N N . ALA B 1 94 ? 44.345 40.773 77.701 1.00 44.28 75 ALA B N 1
ATOM 1305 C CA . ALA B 1 94 ? 44.598 41.028 76.298 1.00 43.13 75 ALA B CA 1
ATOM 1306 C C . ALA B 1 94 ? 44.651 39.672 75.577 1.00 40.54 75 ALA B C 1
ATOM 1307 O O . ALA B 1 94 ? 45.196 38.741 76.122 1.00 39.64 75 ALA B O 1
ATOM 1309 N N . PRO B 1 95 ? 44.124 39.591 74.338 1.00 39.13 76 PRO B N 1
ATOM 1310 C CA . PRO B 1 95 ? 44.421 38.466 73.486 1.00 37.51 76 PRO B CA 1
ATOM 1311 C C . PRO B 1 95 ? 45.916 38.239 73.353 1.00 37.84 76 PRO B C 1
ATOM 1312 O O . PRO B 1 95 ? 46.631 39.167 73.082 1.00 39.87 76 PRO B O 1
ATOM 1316 N N . LYS B 1 96 ? 46.367 37.024 73.607 1.00 37.14 77 LYS B N 1
ATOM 1317 C CA . LYS B 1 96 ? 47.773 36.667 73.500 1.00 38.40 77 LYS B CA 1
ATOM 1318 C C . LYS B 1 96 ? 48.023 35.493 72.568 1.00 37.04 77 LYS B C 1
ATOM 1319 O O . LYS B 1 96 ? 49.039 35.500 71.920 1.00 38.96 77 LYS B O 1
ATOM 1325 N N . PHE B 1 97 ? 47.146 34.479 72.523 1.00 34.52 78 PHE B N 1
ATOM 1326 C CA . PHE B 1 97 ? 47.333 33.328 71.617 1.00 33.51 78 PHE B CA 1
ATOM 1327 C C . PHE B 1 97 ? 46.131 33.110 70.738 1.00 32.03 78 PHE B C 1
ATOM 1328 O O . PHE B 1 97 ? 44.983 33.185 71.207 1.00 31.57 78 PHE B O 1
ATOM 1336 N N . LEU B 1 98 ? 46.393 32.832 69.460 1.00 31.90 79 LEU B N 1
ATOM 1337 C CA . LEU B 1 98 ? 45.387 32.343 68.538 1.00 30.70 79 LEU B CA 1
ATOM 1338 C C . LEU B 1 98 ? 45.618 30.820 68.372 1.00 30.17 79 LEU B C 1
ATOM 1339 O O . LEU B 1 98 ? 46.754 30.403 68.191 1.00 31.85 79 LEU B O 1
ATOM 1344 N N . VAL B 1 99 ? 44.555 30.015 68.512 1.00 28.78 80 VAL B N 1
ATOM 1345 C CA . VAL B 1 99 ? 44.650 28.554 68.507 1.00 28.15 80 VAL B CA 1
ATOM 1346 C C . VAL B 1 99 ? 43.628 28.004 67.525 1.00 28.15 80 VAL B C 1
ATOM 1347 O O . VAL B 1 99 ? 42.454 28.411 67.568 1.00 28.54 80 VAL B O 1
ATOM 1351 N N . VAL B 1 100 ? 44.076 27.138 66.611 1.00 28.43 81 VAL B N 1
ATOM 1352 C CA . VAL B 1 100 ? 43.176 26.319 65.767 1.00 28.46 81 VAL B CA 1
ATOM 1353 C C . VAL B 1 100 ? 43.353 24.836 66.103 1.00 28.66 81 VAL B C 1
ATOM 1354 O O . VAL B 1 100 ? 44.484 24.379 66.307 1.00 29.43 81 VAL B O 1
ATOM 1358 N N . HIS B 1 101 ? 42.238 24.113 66.199 1.00 28.63 82 HIS B N 1
ATOM 1359 C CA . HIS B 1 101 ? 42.228 22.648 66.215 1.00 28.86 82 HIS B CA 1
ATOM 1360 C C . HIS B 1 101 ? 41.520 22.210 64.984 1.00 29.52 82 HIS B C 1
ATOM 1361 O O . HIS B 1 101 ? 40.434 22.712 64.698 1.00 30.20 82 HIS B O 1
ATOM 1368 N N . GLY B 1 102 ? 42.149 21.315 64.231 1.00 30.48 83 GLY B N 1
ATOM 1369 C CA . GLY B 1 102 ? 41.534 20.668 63.069 1.00 31.15 83 GLY B CA 1
ATOM 1370 C C . GLY B 1 102 ? 41.389 19.187 63.364 1.00 31.42 83 GLY B C 1
ATOM 1371 O O . GLY B 1 102 ? 42.245 18.602 64.028 1.00 31.77 83 GLY B O 1
ATOM 1372 N N . TYR B 1 103 ? 40.295 18.588 62.907 1.00 31.98 84 TYR B N 1
ATOM 1373 C CA . TYR B 1 103 ? 40.161 17.156 62.966 1.00 32.83 84 TYR B CA 1
ATOM 1374 C C . TYR B 1 103 ? 39.295 16.630 61.857 1.00 34.35 84 TYR B C 1
ATOM 1375 O O . TYR B 1 103 ? 38.505 17.361 61.290 1.00 34.73 84 TYR B O 1
ATOM 1384 N N . GLY B 1 104 ? 39.461 15.342 61.566 1.00 36.07 85 GLY B N 1
ATOM 1385 C CA . GLY B 1 104 ? 38.687 14.642 60.523 1.00 38.11 85 GLY B CA 1
ATOM 1386 C C . GLY B 1 104 ? 38.953 13.124 60.462 1.00 39.50 85 GLY B C 1
ATOM 1387 O O . GLY B 1 104 ? 39.755 12.581 61.221 1.00 39.65 85 GLY B O 1
ATOM 1388 N N . THR B 1 105 ? 38.280 12.451 59.545 1.00 41.65 86 THR B N 1
ATOM 1389 C CA . THR B 1 105 ? 38.385 11.006 59.416 1.00 43.64 86 THR B CA 1
ATOM 1390 C C . THR B 1 105 ? 39.227 10.654 58.208 1.00 45.70 86 THR B C 1
ATOM 1391 O O . THR B 1 105 ? 38.869 11.021 57.092 1.00 46.53 86 THR B O 1
ATOM 1395 N N . VAL B 1 106 ? 40.333 9.933 58.434 1.00 47.60 87 VAL B N 1
ATOM 1396 C CA . VAL B 1 106 ? 41.201 9.472 57.365 1.00 50.41 87 VAL B CA 1
ATOM 1397 C C . VAL B 1 106 ? 40.584 8.221 56.764 1.00 53.27 87 VAL B C 1
ATOM 1398 O O . VAL B 1 106 ? 40.274 7.290 57.498 1.00 53.73 87 VAL B O 1
ATOM 1402 N N . ILE B 1 107 ? 40.405 8.213 55.437 1.00 56.46 88 ILE B N 1
ATOM 1403 C CA . ILE B 1 107 ? 39.815 7.073 54.704 1.00 59.42 88 ILE B CA 1
ATOM 1404 C C . ILE B 1 107 ? 40.732 6.534 53.587 1.00 63.29 88 ILE B C 1
ATOM 1405 O O . ILE B 1 107 ? 41.688 7.206 53.155 1.00 63.93 88 ILE B O 1
ATOM 1410 N N . LEU B 1 108 ? 40.407 5.318 53.129 1.00 66.87 89 LEU B N 1
ATOM 1411 C CA . LEU B 1 108 ? 41.056 4.658 51.978 1.00 70.93 89 LEU B CA 1
ATOM 1412 C C . LEU B 1 108 ? 39.964 4.210 51.011 1.00 73.30 89 LEU B C 1
ATOM 1413 O O . LEU B 1 108 ? 39.036 3.505 51.410 1.00 73.02 89 LEU B O 1
ATOM 1418 N N . ILE B 1 109 ? 40.080 4.628 49.749 1.00 76.59 90 ILE B N 1
ATOM 1419 C CA . ILE B 1 109 ? 39.021 4.425 48.750 1.00 79.34 90 ILE B CA 1
ATOM 1420 C C . ILE B 1 109 ? 38.959 2.944 48.343 1.00 81.53 90 ILE B C 1
ATOM 1421 O O . ILE B 1 109 ? 39.975 2.248 48.424 1.00 82.53 90 ILE B O 1
ATOM 1426 N N . ASP B 1 110 ? 37.739 2.498 47.969 1.00 82.28 91 ASP B N 1
ATOM 1427 C CA . ASP B 1 110 ? 37.309 1.077 47.805 1.00 83.38 91 ASP B CA 1
ATOM 1428 C C . ASP B 1 110 ? 36.956 0.452 49.171 1.00 80.90 91 ASP B C 1
ATOM 1429 O O . ASP B 1 110 ? 35.775 0.286 49.500 1.00 79.47 91 ASP B O 1
ATOM 1434 N N . GLY C 1 19 ? 39.662 -2.649 69.346 1.00 80.66 0 GLY C N 1
ATOM 1435 C CA . GLY C 1 19 ? 39.646 -2.577 67.844 1.00 81.40 0 GLY C CA 1
ATOM 1436 C C . GLY C 1 19 ? 38.239 -2.294 67.298 1.00 78.67 0 GLY C C 1
ATOM 1437 O O . GLY C 1 19 ? 37.590 -3.181 66.704 1.00 80.04 0 GLY C O 1
ATOM 1446 N N . PHE C 1 21 ? 35.638 0.831 65.403 1.00 66.80 2 PHE C N 1
ATOM 1447 C CA . PHE C 1 21 ? 35.770 1.935 64.441 1.00 65.49 2 PHE C CA 1
ATOM 1448 C C . PHE C 1 21 ? 35.155 3.253 64.965 1.00 61.53 2 PHE C C 1
ATOM 1449 O O . PHE C 1 21 ? 34.200 3.243 65.748 1.00 59.38 2 PHE C O 1
ATOM 1457 N N . ILE C 1 22 ? 35.737 4.378 64.531 1.00 59.86 3 ILE C N 1
ATOM 1458 C CA . ILE C 1 22 ? 35.222 5.706 64.846 1.00 56.48 3 ILE C CA 1
ATOM 1459 C C . ILE C 1 22 ? 35.365 6.660 63.632 1.00 56.60 3 ILE C C 1
ATOM 1460 O O . ILE C 1 22 ? 36.357 6.613 62.928 1.00 58.21 3 ILE C O 1
ATOM 1465 N N . THR C 1 23 ? 34.339 7.474 63.379 1.00 54.85 4 THR C N 1
ATOM 1466 C CA . THR C 1 23 ? 34.306 8.366 62.215 1.00 55.73 4 THR C CA 1
ATOM 1467 C C . THR C 1 23 ? 33.567 9.675 62.509 1.00 54.54 4 THR C C 1
ATOM 1468 O O . THR C 1 23 ? 32.666 9.716 63.318 1.00 52.37 4 THR C O 1
ATOM 1472 N N . THR C 1 24 ? 33.987 10.738 61.841 1.00 56.31 5 THR C N 1
ATOM 1473 C CA . THR C 1 24 ? 33.373 12.079 61.963 1.00 56.39 5 THR C CA 1
ATOM 1474 C C . THR C 1 24 ? 32.012 12.186 61.288 1.00 58.07 5 THR C C 1
ATOM 1475 O O . THR C 1 24 ? 31.146 12.938 61.758 1.00 57.34 5 THR C O 1
ATOM 1479 N N . GLU C 1 25 ? 31.841 11.459 60.173 1.00 61.14 6 GLU C N 1
ATOM 1480 C CA . GLU C 1 25 ? 30.604 11.472 59.387 1.00 63.39 6 GLU C CA 1
ATOM 1481 C C . GLU C 1 25 ? 29.840 10.178 59.608 1.00 63.36 6 GLU C C 1
ATOM 1482 O O . GLU C 1 25 ? 30.233 9.362 60.423 1.00 61.65 6 GLU C O 1
ATOM 1488 N N . GLY C 1 26 ? 28.714 10.022 58.922 1.00 66.10 7 GLY C N 1
ATOM 1489 C CA . GLY C 1 26 ? 27.965 8.756 58.914 1.00 67.10 7 GLY C CA 1
ATOM 1490 C C . GLY C 1 26 ? 28.633 7.671 58.080 1.00 69.58 7 GLY C C 1
ATOM 1491 O O . GLY C 1 26 ? 29.746 7.858 57.565 1.00 70.49 7 GLY C O 1
ATOM 1492 N N . ILE C 1 27 ? 27.953 6.530 57.974 1.00 71.03 8 ILE C N 1
ATOM 1493 C CA . ILE C 1 27 ? 28.364 5.440 57.076 1.00 74.16 8 ILE C CA 1
ATOM 1494 C C . ILE C 1 27 ? 27.192 5.021 56.198 1.00 77.13 8 ILE C C 1
ATOM 1495 O O . ILE C 1 27 ? 26.045 4.979 56.673 1.00 76.39 8 ILE C O 1
ATOM 1500 N N . ASN C 1 28 ? 27.469 4.764 54.914 1.00 81.01 9 ASN C N 1
ATOM 1501 C CA . ASN C 1 28 ? 26.478 4.187 54.012 1.00 84.18 9 ASN C CA 1
ATOM 1502 C C . ASN C 1 28 ? 26.464 2.669 54.212 1.00 84.21 9 ASN C C 1
ATOM 1503 O O . ASN C 1 28 ? 27.138 1.929 53.512 1.00 86.83 9 ASN C O 1
ATOM 1508 N N . ALA C 1 29 ? 25.704 2.236 55.205 1.00 81.72 10 ALA C N 1
ATOM 1509 C CA . ALA C 1 29 ? 25.507 0.822 55.497 1.00 81.73 10 ALA C CA 1
ATOM 1510 C C . ALA C 1 29 ? 24.325 0.692 56.439 1.00 79.60 10 ALA C C 1
ATOM 1511 O O . ALA C 1 29 ? 23.903 1.671 57.044 1.00 77.74 10 ALA C O 1
ATOM 1513 N N . GLY C 1 30 ? 23.793 -0.509 56.560 1.00 80.10 11 GLY C N 1
ATOM 1514 C CA . GLY C 1 30 ? 22.668 -0.757 57.446 1.00 78.71 11 GLY C CA 1
ATOM 1515 C C . GLY C 1 30 ? 23.129 -0.793 58.892 1.00 75.19 11 GLY C C 1
ATOM 1516 O O . GLY C 1 30 ? 24.086 -1.493 59.212 1.00 75.00 11 GLY C O 1
ATOM 1517 N N . TYR C 1 31 ? 22.481 -0.011 59.756 1.00 72.55 12 TYR C N 1
ATOM 1518 C CA . TYR C 1 31 ? 22.736 -0.088 61.194 1.00 69.36 12 TYR C CA 1
ATOM 1519 C C . TYR C 1 31 ? 21.507 0.244 62.026 1.00 67.99 12 TYR C C 1
ATOM 1520 O O . TYR C 1 31 ? 20.541 0.831 61.527 1.00 69.12 12 TYR C O 1
ATOM 1529 N N . THR C 1 32 ? 21.567 -0.143 63.299 1.00 65.53 13 THR C N 1
ATOM 1530 C CA . THR C 1 32 ? 20.665 0.353 64.334 1.00 64.09 13 THR C CA 1
ATOM 1531 C C . THR C 1 32 ? 21.455 1.228 65.333 1.00 60.66 13 THR C C 1
ATOM 1532 O O . THR C 1 32 ? 22.674 1.060 65.502 1.00 58.97 13 THR C O 1
ATOM 1536 N N . ILE C 1 33 ? 20.753 2.170 65.963 1.00 59.07 14 ILE C N 1
ATOM 1537 C CA . ILE C 1 33 ? 21.372 3.159 66.852 1.00 56.07 14 ILE C CA 1
ATOM 1538 C C . ILE C 1 33 ? 21.227 2.665 68.280 1.00 54.72 14 ILE C C 1
ATOM 1539 O O . ILE C 1 33 ? 20.111 2.495 68.754 1.00 55.92 14 ILE C O 1
ATOM 1544 N N . LYS C 1 34 ? 22.343 2.434 68.966 1.00 52.36 15 LYS C N 1
ATOM 1545 C CA . LYS C 1 34 ? 22.306 2.167 70.400 1.00 51.11 15 L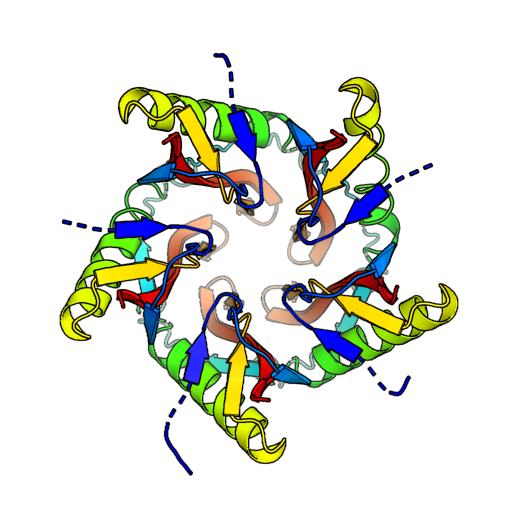YS C CA 1
ATOM 1546 C C . LYS C 1 34 ? 22.021 3.499 71.191 1.00 49.47 15 LYS C C 1
ATOM 1547 O O . LYS C 1 34 ? 20.937 3.665 71.765 1.00 50.58 15 LYS C O 1
ATOM 1552 N N . ASP C 1 35 ? 22.963 4.441 71.190 1.00 46.64 16 ASP C N 1
ATOM 1553 C CA . ASP C 1 35 ? 22.802 5.702 71.939 1.00 45.06 16 ASP C CA 1
ATOM 1554 C C . ASP C 1 35 ? 23.843 6.737 71.520 1.00 42.52 16 ASP C C 1
ATOM 1555 O O . ASP C 1 35 ? 24.835 6.404 70.900 1.00 42.01 16 ASP C O 1
ATOM 1560 N N . VAL C 1 36 ? 23.596 7.997 71.851 1.00 41.14 17 VAL C N 1
ATOM 1561 C CA . VAL C 1 36 ? 24.630 9.033 71.790 1.00 39.01 17 VAL C CA 1
ATOM 1562 C C . VAL C 1 36 ? 25.437 8.985 73.093 1.00 37.31 17 VAL C C 1
ATOM 1563 O O . VAL C 1 36 ? 24.871 8.831 74.186 1.00 37.97 17 VAL C O 1
ATOM 1567 N N . VAL C 1 37 ? 26.758 9.081 72.968 1.00 35.37 18 VAL C N 1
ATOM 1568 C CA . VAL C 1 37 ? 27.664 9.078 74.126 1.00 33.69 18 VAL C CA 1
ATOM 1569 C C . VAL C 1 37 ? 28.579 10.272 74.047 1.00 32.66 18 VAL C C 1
ATOM 1570 O O . VAL C 1 37 ? 28.839 10.795 72.946 1.00 32.33 18 VAL C O 1
ATOM 1574 N N . GLU C 1 38 ? 29.064 10.684 75.228 1.00 31.95 19 GLU C N 1
ATOM 1575 C CA . GLU C 1 38 ? 29.925 11.869 75.414 1.00 30.71 19 GLU C CA 1
ATOM 1576 C C . GLU C 1 38 ? 31.045 11.527 76.393 1.00 30.10 19 GLU C C 1
ATOM 1577 O O . GLU C 1 38 ? 30.882 10.666 77.290 1.00 30.43 19 GLU C O 1
ATOM 1583 N N . ALA C 1 39 ? 32.183 12.191 76.224 1.00 28.92 20 ALA C N 1
ATOM 1584 C CA . ALA C 1 39 ? 33.311 12.073 77.171 1.00 28.27 20 ALA C CA 1
ATOM 1585 C C . ALA C 1 39 ? 33.959 13.440 77.242 1.00 27.57 20 ALA C C 1
ATOM 1586 O O . ALA C 1 39 ? 33.963 14.161 76.230 1.00 27.69 20 ALA C O 1
ATOM 1588 N N . THR C 1 40 ? 34.463 13.809 78.426 1.00 26.86 21 THR C N 1
ATOM 1589 C CA . THR C 1 40 ? 35.291 15.000 78.603 1.00 25.88 21 THR C CA 1
ATOM 1590 C C . THR C 1 40 ? 36.645 14.579 79.122 1.00 25.94 2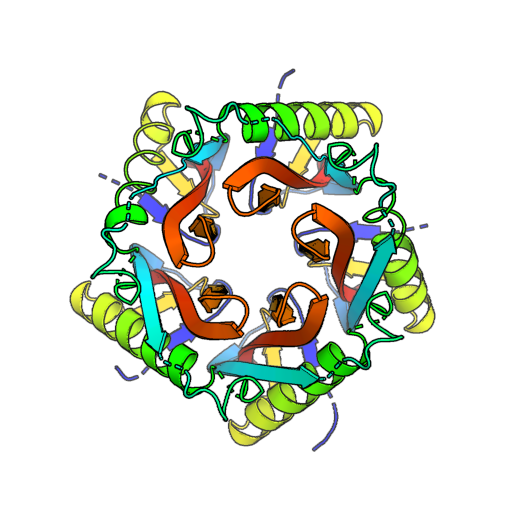1 THR C C 1
ATOM 1591 O O . THR C 1 40 ? 36.723 13.694 79.964 1.00 27.52 21 THR C O 1
ATOM 1595 N N . SER C 1 41 ? 37.707 15.191 78.604 1.00 25.53 22 SER C N 1
ATOM 1596 C CA A SER C 1 41 ? 39.070 15.014 79.129 0.50 26.30 22 SER C CA 1
ATOM 1597 C CA B SER C 1 41 ? 39.073 15.010 79.131 0.50 26.23 22 SER C CA 1
ATOM 1598 C C . SER C 1 41 ? 39.681 16.386 79.376 1.00 26.28 22 SER C C 1
ATOM 1599 O O . SER C 1 41 ? 39.404 17.310 78.632 1.00 26.01 22 SER C O 1
ATOM 1604 N N . SER C 1 42 ? 40.511 16.512 80.417 1.00 26.51 23 SER C N 1
ATOM 1605 C CA . SER C 1 42 ? 41.146 17.794 80.749 1.00 26.80 23 SER C CA 1
ATOM 1606 C C . SER C 1 42 ? 42.493 17.628 81.411 1.00 28.01 23 SER C C 1
ATOM 1607 O O . SER C 1 42 ? 42.809 16.563 81.943 1.00 28.63 23 SER C O 1
ATOM 1610 N N . LEU C 1 43 ? 43.292 18.691 81.361 1.00 28.50 24 LEU C N 1
ATOM 1611 C CA . LEU C 1 43 ? 44.552 18.750 82.104 1.00 30.24 24 LEU C CA 1
ATOM 1612 C C . LEU C 1 43 ? 44.848 20.167 82.536 1.00 30.95 24 LEU C C 1
ATOM 1613 O O . LEU C 1 43 ? 44.372 21.125 81.925 1.00 30.05 24 LEU C O 1
ATOM 1626 N N . LEU C 1 45 ? 47.634 23.122 83.094 1.00 36.84 26 LEU C N 1
ATOM 1627 C CA . LEU C 1 45 ? 48.905 23.621 82.593 1.00 39.22 26 LEU C CA 1
ATOM 1628 C C . LEU C 1 45 ? 49.751 24.170 83.745 1.00 42.37 26 LEU C C 1
ATOM 1629 O O . LEU C 1 45 ? 49.233 24.844 84.642 1.00 43.25 26 LEU C O 1
ATOM 1634 N N . ALA C 1 46 ? 51.051 23.899 83.714 1.00 45.31 27 ALA C N 1
ATOM 1635 C CA . ALA C 1 46 ? 52.012 24.642 84.537 1.00 48.77 27 ALA C CA 1
ATOM 1636 C C . ALA C 1 46 ? 52.129 26.063 84.005 1.00 50.00 27 ALA C C 1
ATOM 1637 O O . ALA C 1 46 ? 51.860 26.281 82.824 1.00 49.11 27 ALA C O 1
ATOM 1639 N N . SER C 1 47 ? 52.538 27.013 84.860 1.00 52.97 28 SER C N 1
ATOM 1640 C CA . SER C 1 47 ? 52.688 28.456 84.470 1.00 55.18 28 SER C CA 1
ATOM 1641 C C . SER C 1 47 ? 53.562 28.657 83.244 1.00 56.55 28 SER C C 1
ATOM 1642 O O . SER C 1 47 ? 53.256 29.467 82.377 1.00 56.31 28 SER C O 1
ATOM 1645 N N . GLU C 1 48 ? 54.648 27.897 83.197 1.00 58.87 29 GLU C N 1
ATOM 1646 C CA . GLU C 1 48 ? 55.606 27.928 82.085 1.00 61.45 29 GLU C CA 1
ATOM 1647 C C . GLU C 1 48 ? 55.132 27.280 80.769 1.00 59.05 29 GLU C C 1
ATOM 1648 O O . GLU C 1 48 ? 55.791 27.427 79.741 1.00 60.83 29 GLU C O 1
ATOM 1654 N N . ASP C 1 49 ? 54.011 26.563 80.813 1.00 55.63 30 ASP C N 1
ATOM 1655 C CA . ASP C 1 49 ? 53.466 25.852 79.657 1.00 53.48 30 ASP C CA 1
ATOM 1656 C C . ASP C 1 49 ? 52.214 26.490 79.064 1.00 50.35 30 ASP C C 1
ATOM 1657 O O . ASP C 1 49 ? 51.508 25.849 78.299 1.00 48.51 30 ASP C O 1
ATOM 1662 N N . ILE C 1 50 ? 51.985 27.783 79.320 1.00 49.94 31 ILE C N 1
ATOM 1663 C CA . ILE C 1 50 ? 50.764 28.466 78.812 1.00 47.42 31 ILE C CA 1
ATOM 1664 C C . ILE C 1 50 ? 50.730 28.643 77.281 1.00 47.51 31 ILE C C 1
ATOM 1665 O O . ILE C 1 50 ? 49.698 28.996 76.728 1.00 46.01 31 ILE C O 1
ATOM 1670 N N . ASP C 1 51 ? 51.860 28.411 76.622 1.00 49.10 32 ASP C N 1
ATOM 1671 C CA . ASP C 1 51 ? 51.929 28.364 75.165 1.00 49.73 32 ASP C CA 1
ATOM 1672 C C . ASP C 1 51 ? 51.790 26.966 74.551 1.00 48.89 32 ASP C C 1
ATOM 1673 O O . ASP C 1 51 ? 51.776 26.857 73.332 1.00 49.92 32 ASP C O 1
ATOM 1678 N N . LYS C 1 52 ? 51.646 25.912 75.365 1.00 47.22 33 LYS C N 1
ATOM 1679 C CA . LYS C 1 52 ? 51.801 24.525 74.878 1.00 47.06 33 LYS C CA 1
ATOM 1680 C C . LYS C 1 52 ? 50.458 23.934 74.408 1.00 43.99 33 LYS C C 1
ATOM 1681 O O . LYS C 1 52 ? 49.974 22.952 74.952 1.00 42.06 33 LYS C O 1
ATOM 1687 N N . TYR C 1 53 ? 49.885 24.494 73.364 1.00 43.37 34 TYR C N 1
ATOM 1688 C CA . TYR C 1 53 ? 48.559 24.034 72.903 1.00 40.95 34 TYR C CA 1
ATOM 1689 C C . TYR C 1 53 ? 48.573 22.675 72.174 1.00 41.26 34 TYR C C 1
ATOM 1690 O O . TYR C 1 53 ? 47.533 22.043 72.020 1.00 38.89 34 TYR C O 1
ATOM 1699 N N . ASN C 1 54 ? 49.769 22.225 71.776 1.00 44.17 35 ASN C N 1
ATOM 1700 C CA . ASN C 1 54 ? 50.004 20.823 71.345 1.00 45.30 35 ASN C CA 1
ATOM 1701 C C . ASN C 1 54 ? 49.646 19.768 72.398 1.00 43.00 35 ASN C C 1
ATOM 1702 O O . ASN C 1 54 ? 49.440 18.613 72.059 1.00 42.97 35 ASN C O 1
ATOM 1715 N N . PHE C 1 56 ? 46.879 19.590 73.803 1.00 37.21 37 PHE C N 1
ATOM 1716 C CA . PHE C 1 56 ? 45.550 19.067 73.416 1.00 35.33 37 PHE C CA 1
ATOM 1717 C C . PHE C 1 56 ? 45.572 17.676 72.749 1.00 35.82 37 PHE C C 1
ATOM 1718 O O . PHE C 1 56 ? 44.575 16.988 72.788 1.00 34.26 37 PHE C O 1
ATOM 1726 N N . ASP C 1 57 ? 46.673 17.311 72.095 1.00 38.78 38 ASP C N 1
ATOM 1727 C CA . ASP C 1 57 ? 46.752 16.041 71.364 1.00 40.40 38 ASP C CA 1
ATOM 1728 C C . ASP C 1 57 ? 46.383 14.856 72.259 1.00 39.40 38 ASP C C 1
ATOM 1729 O O . ASP C 1 57 ? 45.536 14.041 71.890 1.00 38.55 38 ASP C O 1
ATOM 1734 N N . GLN C 1 58 ? 46.979 14.793 73.450 1.00 39.67 39 GLN C N 1
ATOM 1735 C CA . GLN C 1 58 ? 46.683 13.706 74.375 1.00 39.07 39 GLN C CA 1
ATOM 1736 C C . GLN C 1 58 ? 45.245 13.725 74.903 1.00 36.41 39 GLN C C 1
ATOM 1737 O O . GLN C 1 58 ? 44.722 12.676 75.257 1.00 36.71 39 GLN C O 1
ATOM 1743 N N . LEU C 1 59 ? 44.625 14.897 74.981 1.00 34.88 40 LEU C N 1
ATOM 1744 C CA . LEU C 1 59 ? 43.246 15.013 75.445 1.00 32.78 40 LEU C CA 1
ATOM 1745 C C . LEU C 1 59 ? 42.268 14.501 74.411 1.00 32.61 40 LEU C C 1
ATOM 1746 O O . LEU C 1 59 ? 41.270 13.881 74.777 1.00 31.84 40 LEU C O 1
ATOM 1751 N N . PHE C 1 60 ? 42.528 14.758 73.136 1.00 33.92 41 PHE C N 1
ATOM 1752 C CA . PHE C 1 60 ? 41.732 14.149 72.087 1.00 34.54 41 PHE C CA 1
ATOM 1753 C C . PHE C 1 60 ? 41.820 12.627 72.156 1.00 36.18 41 PHE C C 1
ATOM 1754 O O . PHE C 1 60 ? 40.793 11.974 72.086 1.00 36.07 41 PHE C O 1
ATOM 1762 N N . ASP C 1 61 ? 43.024 12.080 72.304 1.00 38.64 42 ASP C N 1
ATOM 1763 C CA A ASP C 1 61 ? 43.172 10.637 72.368 0.50 40.42 42 ASP C CA 1
ATOM 1764 C CA B ASP C 1 61 ? 43.217 10.621 72.428 0.50 40.34 42 ASP C CA 1
ATOM 1765 C C . ASP C 1 61 ? 42.443 10.060 73.606 1.00 39.50 42 ASP C C 1
ATOM 1766 O O . ASP C 1 61 ? 41.731 9.074 73.476 1.00 39.38 42 ASP C O 1
ATOM 1775 N N . GLU C 1 62 ? 42.580 10.707 74.758 1.00 39.36 43 GLU C N 1
ATOM 1776 C CA . GLU C 1 62 ? 41.893 10.271 75.963 1.00 39.55 43 GLU C CA 1
ATOM 1777 C C . GLU C 1 62 ? 40.363 10.316 75.765 1.00 37.71 43 GLU C C 1
ATOM 1778 O O . GLU C 1 62 ? 39.658 9.379 76.154 1.00 37.46 43 GLU C O 1
ATOM 1784 N N . ALA C 1 63 ? 39.862 11.392 75.146 1.00 36.45 44 ALA C N 1
ATOM 1785 C CA . ALA C 1 63 ? 38.419 11.510 74.870 1.00 35.07 44 ALA C CA 1
ATOM 1786 C C . ALA C 1 63 ? 37.910 10.350 73.985 1.00 35.75 44 ALA C C 1
ATOM 1787 O O . ALA C 1 63 ? 36.888 9.733 74.300 1.00 35.35 44 ALA C O 1
ATOM 1789 N N . LYS C 1 64 ? 38.657 10.026 72.928 1.00 36.99 45 LYS C N 1
ATOM 1790 C CA . LYS C 1 64 ? 38.328 8.883 72.085 1.00 37.95 45 LYS C CA 1
ATOM 1791 C C . LYS C 1 64 ? 38.288 7.563 72.868 1.00 38.60 45 LYS C C 1
ATOM 1792 O O . LYS C 1 64 ? 37.343 6.820 72.726 1.00 38.17 45 LYS C O 1
ATOM 1798 N N . GLN C 1 65 ? 39.307 7.311 73.700 1.00 39.81 46 GLN C N 1
ATOM 1799 C CA A GLN C 1 65 ? 39.355 6.081 74.496 0.50 40.84 46 GLN C CA 1
ATOM 1800 C CA B GLN C 1 65 ? 39.385 6.101 74.556 0.50 40.83 46 GLN C CA 1
ATOM 1801 C C . GLN C 1 65 ? 38.160 5.975 75.442 1.00 40.01 46 GLN C C 1
ATOM 1802 O O . GLN C 1 65 ? 37.590 4.895 75.581 1.00 41.15 46 GLN C O 1
ATOM 1813 N N . LYS C 1 66 ? 37.771 7.090 76.053 1.00 38.91 47 LYS C N 1
ATOM 1814 C CA . LYS C 1 66 ? 36.587 7.121 76.896 1.00 38.09 47 LYS C CA 1
ATOM 1815 C C . LYS C 1 66 ? 35.329 6.817 76.077 1.00 37.68 47 LYS C C 1
ATOM 1816 O O . LYS C 1 66 ? 34.509 6.032 76.497 1.00 37.85 47 LYS C O 1
ATOM 1822 N N . LEU C 1 67 ? 35.204 7.428 74.904 1.00 37.46 48 LEU C N 1
ATOM 1823 C CA . LEU C 1 67 ? 34.045 7.210 74.055 1.00 37.59 48 LEU C CA 1
ATOM 1824 C C . LEU C 1 67 ? 33.958 5.767 73.569 1.00 39.51 48 LEU C C 1
ATOM 1825 O O . LEU C 1 67 ? 32.882 5.194 73.581 1.00 40.04 48 LEU C O 1
ATOM 1830 N N . LYS C 1 68 ? 35.086 5.195 73.152 1.00 41.30 49 LYS C N 1
ATOM 1831 C CA . LYS C 1 68 ? 35.134 3.798 72.705 1.00 43.61 49 LYS C CA 1
ATOM 1832 C C . LYS C 1 68 ? 34.704 2.806 73.832 1.00 44.66 49 LYS C C 1
ATOM 1833 O O . LYS C 1 68 ? 33.860 1.935 73.595 1.00 44.46 49 LYS C O 1
ATOM 1839 N N . LYS C 1 69 ? 35.261 3.013 75.041 1.00 45.05 50 LYS C N 1
ATOM 1840 C CA A LYS C 1 69 ? 34.868 2.282 76.256 0.50 46.03 50 LYS C CA 1
ATOM 1841 C CA B LYS C 1 69 ? 34.883 2.262 76.225 0.50 45.75 50 LYS C CA 1
ATOM 1842 C C . LYS C 1 69 ? 33.358 2.280 76.427 1.00 45.89 50 LYS C C 1
ATOM 1843 O O . LYS C 1 69 ? 32.759 1.234 76.748 1.00 47.54 50 LYS C O 1
ATOM 1854 N N . LYS C 1 70 ? 32.737 3.446 76.228 1.00 44.70 51 LYS C N 1
ATOM 1855 C CA . LYS C 1 70 ? 31.278 3.585 76.388 1.00 44.86 51 LYS C CA 1
ATOM 1856 C C . LYS C 1 70 ? 30.517 2.894 75.274 1.00 45.82 51 LYS C C 1
ATOM 1857 O O . LYS C 1 70 ? 29.439 2.343 75.499 1.00 46.55 51 LYS C O 1
ATOM 1863 N N . ALA C 1 71 ? 31.078 2.922 74.077 1.00 46.50 52 ALA C N 1
ATOM 1864 C CA . ALA C 1 71 ? 30.521 2.186 72.945 1.00 48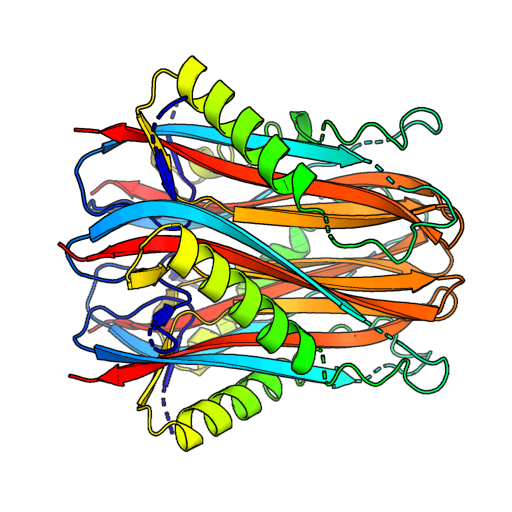.07 52 ALA C CA 1
ATOM 1865 C C . ALA C 1 71 ? 30.541 0.661 73.174 1.00 50.63 52 ALA C C 1
ATOM 1866 O O . ALA C 1 71 ? 29.614 -0.050 72.811 1.00 51.68 52 ALA C O 1
ATOM 1868 N N . ASP C 1 72 ? 31.607 0.187 73.787 1.00 52.27 53 ASP C N 1
ATOM 1869 C CA . ASP C 1 72 ? 31.785 -1.209 74.059 1.00 54.95 53 ASP C CA 1
ATOM 1870 C C . ASP C 1 72 ? 30.834 -1.672 75.185 1.00 55.42 53 ASP C C 1
ATOM 1871 O O . ASP C 1 72 ? 30.310 -2.779 75.130 1.00 57.23 53 ASP C O 1
ATOM 1876 N N . LEU C 1 73 ? 30.600 -0.822 76.177 1.00 54.31 54 LEU C N 1
ATOM 1877 C CA . LEU C 1 73 ? 29.605 -1.095 77.217 1.00 55.08 54 LEU C CA 1
ATOM 1878 C C . LEU C 1 73 ? 28.176 -1.169 76.681 1.00 55.42 54 LEU C C 1
ATOM 1879 O O . LEU C 1 73 ? 27.345 -1.918 77.225 1.00 57.19 54 LEU C O 1
ATOM 1884 N N . LEU C 1 74 ? 27.875 -0.355 75.666 1.00 54.22 55 LEU C N 1
ATOM 1885 C CA . LEU C 1 74 ? 26.573 -0.404 74.962 1.00 54.75 55 LEU C CA 1
ATOM 1886 C C . LEU C 1 74 ? 26.454 -1.518 73.898 1.00 56.21 55 LEU C C 1
ATOM 1887 O O . LEU C 1 74 ? 25.390 -1.676 73.301 1.00 56.86 55 LEU C O 1
ATOM 1892 N N . GLU C 1 75 ? 27.519 -2.291 73.689 1.00 57.15 56 GLU C N 1
ATOM 1893 C CA . GLU C 1 75 ? 27.503 -3.423 72.781 1.00 59.54 56 GLU C CA 1
ATOM 1894 C C . GLU C 1 75 ? 27.327 -2.983 71.325 1.00 58.74 56 GLU C C 1
ATOM 1895 O O . GLU C 1 75 ? 26.585 -3.607 70.576 1.00 60.53 56 GLU C O 1
ATOM 1901 N N . GLY C 1 76 ? 28.013 -1.915 70.942 1.00 56.80 57 GLY C N 1
ATOM 1902 C CA . GLY C 1 76 ? 28.012 -1.429 69.568 1.00 56.61 57 GLY C CA 1
ATOM 1903 C C . GLY C 1 76 ? 29.291 -1.854 68.885 1.00 57.49 57 GLY C C 1
ATOM 1904 O O . GLY C 1 76 ? 30.233 -2.302 69.554 1.00 57.91 57 GLY C O 1
ATOM 1905 N N . ASP C 1 77 ? 29.308 -1.723 67.552 1.00 57.95 58 ASP C N 1
ATOM 1906 C CA . ASP C 1 77 ? 30.492 -2.008 66.718 1.00 59.40 58 ASP C CA 1
ATOM 1907 C C . ASP C 1 77 ? 31.391 -0.800 66.525 1.00 57.37 58 ASP C C 1
ATOM 1908 O O . ASP C 1 77 ? 32.575 -0.953 66.262 1.00 58.55 58 ASP C O 1
ATOM 1913 N N . GLY C 1 78 ? 30.809 0.397 66.574 1.00 54.72 59 GLY C N 1
ATOM 1914 C CA . GLY C 1 78 ? 31.591 1.636 66.560 1.00 52.73 59 GLY C CA 1
ATOM 1915 C C . GLY C 1 78 ? 30.804 2.906 66.772 1.00 49.52 59 GLY C C 1
ATOM 1916 O O . GLY C 1 78 ? 29.648 2.846 67.172 1.00 48.82 59 GLY C O 1
ATOM 1917 N N . ILE C 1 79 ? 31.450 4.044 66.471 1.00 47.43 60 ILE C N 1
ATOM 1918 C CA . ILE C 1 79 ? 30.903 5.403 66.730 1.00 44.72 60 ILE C CA 1
ATOM 1919 C C . ILE C 1 79 ? 30.894 6.235 65.453 1.00 44.62 60 ILE C C 1
ATOM 1920 O O . ILE C 1 79 ? 31.916 6.446 64.853 1.00 45.13 60 ILE C O 1
ATOM 1925 N N . ILE C 1 80 ? 29.727 6.697 65.042 1.00 44.12 61 ILE C N 1
ATOM 1926 C CA . ILE C 1 80 ? 29.607 7.621 63.904 1.00 44.36 61 ILE C CA 1
ATOM 1927 C C . ILE C 1 80 ? 29.298 9.012 64.414 1.00 42.59 61 ILE C C 1
ATOM 1928 O O . ILE C 1 80 ? 28.842 9.187 65.545 1.00 41.23 61 ILE C O 1
ATOM 1933 N N . GLY C 1 81 ? 29.520 10.000 63.563 1.00 42.92 62 GLY C N 1
ATOM 1934 C CA . GLY C 1 81 ? 29.149 11.368 63.877 1.00 41.86 62 GLY C CA 1
ATOM 1935 C C . GLY C 1 81 ? 30.002 12.037 64.941 1.00 39.33 62 GLY C C 1
ATOM 1936 O O . GLY C 1 81 ? 29.529 12.927 65.613 1.00 39.26 62 GLY C O 1
ATOM 1937 N N . LEU C 1 82 ? 31.265 11.631 65.088 1.00 37.60 63 LEU C N 1
ATOM 1938 C CA . LEU C 1 82 ? 32.134 12.224 66.120 1.00 35.04 63 LEU C CA 1
ATOM 1939 C C . LEU C 1 82 ? 32.340 13.730 65.898 1.00 34.66 63 LEU C C 1
ATOM 1940 O O . LEU C 1 82 ? 32.678 14.165 64.772 1.00 36.18 63 LEU C O 1
ATOM 1945 N N . LYS C 1 83 ? 32.124 14.504 66.962 1.00 32.31 64 LYS C N 1
ATOM 1946 C CA . LYS C 1 83 ? 32.559 15.884 67.017 1.00 32.46 64 LYS C CA 1
ATOM 1947 C C . LYS C 1 83 ? 33.283 16.116 68.328 1.00 30.26 64 LYS C C 1
ATOM 1948 O O . LYS C 1 83 ? 33.100 15.340 69.273 1.00 28.83 64 LYS C O 1
ATOM 1954 N N . TYR C 1 84 ? 34.105 17.179 68.357 1.00 29.47 65 TYR C N 1
ATOM 1955 C CA . TYR C 1 84 ? 34.807 17.628 69.538 1.00 27.81 65 TYR C CA 1
ATOM 1956 C C . TYR C 1 84 ? 34.485 19.087 69.783 1.00 27.65 65 TYR C C 1
ATOM 1957 O O . TYR C 1 84 ? 34.557 19.909 68.835 1.00 29.21 65 TYR C O 1
ATOM 1966 N N . ASN C 1 85 ? 34.195 19.433 71.041 1.00 25.82 66 ASN C N 1
ATOM 1967 C CA . ASN C 1 85 ? 34.276 20.839 71.507 1.00 26.04 66 ASN C CA 1
ATOM 1968 C C . ASN C 1 85 ? 35.602 21.009 72.287 1.00 25.05 66 ASN C C 1
ATOM 1969 O O . ASN C 1 85 ? 36.087 20.048 72.920 1.00 24.51 66 ASN C O 1
ATOM 1974 N N . THR C 1 86 ? 36.193 22.198 72.219 1.00 24.90 67 THR C N 1
ATOM 1975 C CA . THR C 1 86 ? 37.408 22.512 72.966 1.00 24.39 67 THR C CA 1
ATOM 1976 C C . THR C 1 86 ? 37.261 23.847 73.745 1.00 25.23 67 THR C C 1
ATOM 1977 O O . THR C 1 86 ? 36.655 24.817 73.244 1.00 25.99 67 THR C O 1
ATOM 1981 N N . GLU C 1 87 ? 37.818 23.893 74.966 1.00 24.75 68 GLU C N 1
ATOM 1982 C CA . GLU C 1 87 ? 37.976 25.170 75.693 1.00 25.31 68 GLU C CA 1
ATOM 1983 C C . GLU C 1 87 ? 39.372 25.309 76.274 1.00 25.55 68 GLU C C 1
ATOM 1984 O O . GLU C 1 87 ? 40.012 24.301 76.619 1.00 24.99 68 GLU C O 1
ATOM 1990 N N . VAL C 1 88 ? 39.853 26.560 76.326 1.00 26.62 69 VAL C N 1
ATOM 1991 C CA . VAL C 1 88 ? 41.029 26.922 77.082 1.00 27.17 69 VAL C CA 1
ATOM 1992 C C . VAL C 1 88 ? 40.535 27.781 78.224 1.00 28.53 69 VAL C C 1
ATOM 1993 O O . VAL C 1 88 ? 40.017 28.885 77.991 1.00 30.07 69 VAL C O 1
ATOM 1997 N N . VAL C 1 89 ? 40.597 27.233 79.447 1.00 28.57 70 VAL C N 1
ATOM 1998 C CA . VAL C 1 89 ? 40.008 27.872 80.629 1.00 29.45 70 VAL C CA 1
ATOM 1999 C C . VAL C 1 89 ? 41.072 28.636 81.373 1.00 31.70 70 VAL C C 1
ATOM 2000 O O . VAL C 1 89 ? 42.117 28.097 81.697 1.00 31.06 70 VAL C O 1
ATOM 2004 N N . GLU C 1 90 ? 40.787 29.902 81.644 1.00 35.01 71 GLU C N 1
ATOM 2005 C CA . GLU C 1 90 ? 41.756 30.834 82.244 1.00 37.77 71 GLU C CA 1
ATOM 2006 C C . GLU C 1 90 ? 41.484 30.939 83.747 1.00 39.00 71 GLU C C 1
ATOM 2007 O O . GLU C 1 90 ? 40.337 30.885 84.164 1.00 40.26 71 GLU C O 1
ATOM 2013 N N . VAL C 1 91 ? 42.542 31.033 84.550 1.00 40.13 72 VAL C N 1
ATOM 2014 C CA . VAL C 1 91 ? 42.445 31.327 85.993 1.00 41.70 72 VAL C CA 1
ATOM 2015 C C . VAL C 1 91 ? 43.390 32.464 86.324 1.00 44.74 72 VAL C C 1
ATOM 2016 O O . VAL C 1 91 ? 44.587 32.352 86.071 1.00 44.80 72 VAL C O 1
ATOM 2020 N N . ASN C 1 92 ? 42.845 33.543 86.895 1.00 47.82 73 ASN C N 1
ATOM 2021 C CA . ASN C 1 92 ? 43.578 34.800 87.196 1.00 51.40 73 ASN C CA 1
ATOM 2022 C C . ASN C 1 92 ? 44.365 35.350 86.031 1.00 51.37 73 ASN C C 1
ATOM 2023 O O . ASN C 1 92 ? 45.515 35.743 86.182 1.00 52.67 73 ASN C O 1
ATOM 2028 N N . GLY C 1 93 ? 43.718 35.376 84.864 1.00 50.53 74 GLY C N 1
ATOM 2029 C CA . GLY C 1 93 ? 44.312 35.936 83.654 1.00 51.15 74 GLY C CA 1
ATOM 2030 C C . GLY C 1 93 ? 45.469 35.154 83.046 1.00 49.55 74 GLY C C 1
ATOM 2031 O O . GLY C 1 93 ? 46.357 35.758 82.437 1.00 51.48 74 GLY C O 1
ATOM 2032 N N . ALA C 1 94 ? 45.481 33.837 83.234 1.00 46.26 75 ALA C N 1
ATOM 2033 C CA . ALA C 1 94 ? 46.397 32.975 82.535 1.00 44.74 75 ALA C CA 1
ATOM 2034 C C . ALA C 1 94 ? 45.657 31.697 82.188 1.00 41.98 75 ALA C C 1
ATOM 2035 O O . ALA C 1 94 ? 44.857 31.218 83.000 1.00 40.90 75 ALA C O 1
ATOM 2037 N N . PRO C 1 95 ? 45.931 31.114 81.000 1.00 40.42 76 PRO C N 1
ATOM 2038 C CA . PRO C 1 95 ? 45.426 29.782 80.694 1.00 38.15 76 PRO C CA 1
ATOM 2039 C C . PRO C 1 95 ? 45.871 28.801 81.746 1.00 37.49 76 PRO C C 1
ATOM 2040 O O . PRO C 1 95 ? 47.042 28.821 82.114 1.00 39.11 76 PRO C O 1
ATOM 2044 N N . LYS C 1 96 ? 44.930 28.033 82.284 1.00 36.07 77 LYS C N 1
ATOM 2045 C CA . LYS C 1 96 ? 45.215 27.046 83.332 1.00 36.36 77 LYS C CA 1
ATOM 2046 C C . LYS C 1 96 ? 44.715 25.640 82.983 1.00 34.02 77 LYS C C 1
ATOM 2047 O O . LYS C 1 96 ? 45.375 24.694 83.344 1.00 34.75 77 LYS C O 1
ATOM 2053 N N . PHE C 1 97 ? 43.562 25.492 82.329 1.00 31.81 78 PHE C N 1
ATOM 2054 C CA . PHE C 1 97 ? 43.068 24.157 81.921 1.00 30.04 78 PHE C CA 1
ATOM 2055 C C . PHE C 1 97 ? 42.781 24.062 80.449 1.00 28.99 78 PHE C C 1
ATOM 2056 O O . PHE C 1 97 ? 42.228 24.971 79.863 1.00 29.47 78 PHE C O 1
ATOM 2064 N N . LEU C 1 98 ? 43.164 22.945 79.855 1.00 28.17 79 LEU C N 1
ATOM 2065 C CA . LEU C 1 98 ? 42.777 22.604 78.503 1.00 27.24 79 LEU C CA 1
ATOM 2066 C C . LEU C 1 98 ? 41.728 21.508 78.636 1.00 26.21 79 LEU C C 1
ATOM 2067 O O . LEU C 1 98 ? 41.935 20.545 79.361 1.00 26.92 79 LEU C O 1
ATOM 2072 N N . VAL C 1 99 ? 40.601 21.676 77.955 1.00 25.61 80 VAL C N 1
ATOM 2073 C CA . VAL C 1 99 ? 39.439 20.798 78.087 1.00 24.40 80 VAL C CA 1
ATOM 2074 C C . VAL C 1 99 ? 38.960 20.406 76.684 1.00 24.73 80 VAL C C 1
ATOM 2075 O O . VAL C 1 99 ? 38.759 21.289 75.827 1.00 25.78 80 VAL C O 1
ATOM 2079 N N . VAL C 1 100 ? 38.821 19.098 76.450 1.00 24.37 81 VAL C N 1
ATOM 2080 C CA . VAL C 1 100 ? 38.158 18.545 75.270 1.00 24.47 81 VAL C CA 1
ATOM 2081 C C . VAL C 1 100 ? 36.868 17.813 75.673 1.00 24.37 81 VAL C C 1
ATOM 2082 O O . VAL C 1 100 ? 36.832 17.134 76.680 1.00 24.31 81 VAL C O 1
ATOM 2086 N N . HIS C 1 101 ? 35.811 18.008 74.903 1.00 24.95 82 HIS C N 1
ATOM 2087 C CA . HIS C 1 101 ? 34.620 17.183 74.980 1.00 24.95 82 HIS C CA 1
ATOM 2088 C C . HIS C 1 101 ? 34.519 16.484 73.666 1.00 25.87 82 HIS C C 1
ATOM 2089 O O . HIS C 1 101 ? 34.625 17.143 72.620 1.00 27.08 82 HIS C O 1
ATOM 2096 N N . GLY C 1 102 ? 34.354 15.162 73.700 1.00 26.09 83 GLY C N 1
ATOM 2097 C CA . GLY C 1 102 ? 34.089 14.360 72.503 1.00 26.63 83 GLY C CA 1
ATOM 2098 C C . GLY C 1 102 ? 32.695 13.779 72.626 1.00 26.90 83 GLY C C 1
ATOM 2099 O O . GLY C 1 102 ? 32.249 13.454 73.729 1.00 26.75 83 GLY C O 1
ATOM 2100 N N . TYR C 1 103 ? 31.981 13.687 71.513 1.00 28.07 84 TYR C N 1
ATOM 2101 C CA . TYR C 1 103 ? 30.692 13.006 71.511 1.00 28.81 84 TYR C CA 1
ATOM 2102 C C . TYR C 1 103 ? 30.375 12.432 70.152 1.00 30.58 84 TYR C C 1
ATOM 2103 O O . TYR C 1 103 ? 30.901 12.903 69.159 1.00 31.47 84 TYR C O 1
ATOM 2112 N N . GLY C 1 104 ? 29.520 11.404 70.129 1.00 31.91 85 GLY C N 1
ATOM 2113 C CA . GLY C 1 104 ? 29.136 10.725 68.880 1.00 33.97 85 GLY C CA 1
ATOM 2114 C C . GLY C 1 104 ? 28.052 9.694 69.093 1.00 35.05 85 GLY C C 1
ATOM 2115 O O . GLY C 1 104 ? 27.624 9.479 70.224 1.00 34.88 85 GLY C O 1
ATOM 2116 N N . THR C 1 105 ? 27.602 9.073 68.005 1.00 37.38 86 THR C N 1
ATOM 2117 C CA . THR C 1 105 ? 26.503 8.083 68.052 1.00 39.48 86 THR C CA 1
ATOM 2118 C C . THR C 1 105 ? 27.015 6.640 67.948 1.00 40.59 86 THR C C 1
ATOM 2119 O O . THR C 1 105 ? 27.647 6.276 66.967 1.00 41.04 86 THR C O 1
ATOM 2123 N N . VAL C 1 106 ? 26.749 5.844 68.975 1.00 41.65 87 VAL C N 1
ATOM 2124 C CA . VAL C 1 106 ? 27.150 4.450 68.990 1.00 43.70 87 VAL C CA 1
ATOM 2125 C C . VAL C 1 106 ? 26.131 3.644 68.178 1.00 46.74 87 VAL C C 1
ATOM 2126 O O . VAL C 1 106 ? 24.934 3.706 68.450 1.00 47.34 87 VAL C O 1
ATOM 2130 N N . ILE C 1 107 ? 26.620 2.900 67.181 1.00 49.82 88 ILE C N 1
ATOM 2131 C CA . ILE C 1 107 ? 25.772 2.082 66.299 1.00 52.97 88 ILE C CA 1
ATOM 2132 C C . ILE C 1 107 ? 26.157 0.610 66.337 1.00 55.52 88 ILE C C 1
ATOM 2133 O O . ILE C 1 107 ? 27.228 0.253 66.821 1.00 54.90 88 ILE C O 1
ATOM 2138 N N . LEU C 1 108 ? 25.238 -0.224 65.841 1.00 59.43 89 LEU C N 1
ATOM 2139 C CA . LEU C 1 108 ? 25.441 -1.683 65.630 1.00 62.45 89 LEU C CA 1
ATOM 2140 C C . LEU C 1 108 ? 25.071 -2.008 64.190 1.00 65.48 89 LEU C C 1
ATOM 2141 O O . LEU C 1 108 ? 23.952 -1.713 63.759 1.00 66.32 89 LEU C O 1
ATOM 2146 N N . ILE C 1 109 ? 26.003 -2.611 63.454 1.00 68.08 90 ILE C N 1
ATOM 2147 C CA . ILE C 1 109 ? 25.836 -2.859 62.019 1.00 71.40 90 ILE C CA 1
ATOM 2148 C C . ILE C 1 109 ? 24.765 -3.968 61.763 1.00 73.80 90 ILE C C 1
ATOM 2149 O O . ILE C 1 109 ? 24.550 -4.836 62.629 1.00 73.74 90 ILE C O 1
ATOM 2154 N N . ASP C 1 110 ? 24.097 -3.857 60.583 1.00 76.18 91 ASP C N 1
ATOM 2155 C CA . ASP C 1 110 ? 22.866 -4.602 60.140 1.00 78.36 91 ASP C CA 1
ATOM 2156 C C . ASP C 1 110 ? 21.580 -3.965 60.693 1.00 76.92 91 ASP C C 1
ATOM 2157 O O . ASP C 1 110 ? 20.886 -3.235 59.982 1.00 76.76 91 ASP C O 1
ATOM 2162 N N . GLN D 1 18 ? 11.562 6.397 79.390 1.00 93.79 -1 GLN D N 1
ATOM 2163 C CA . GLN D 1 18 ? 12.005 7.166 78.183 1.00 91.04 -1 GLN D CA 1
ATOM 2164 C C . GLN D 1 18 ? 12.706 6.290 77.115 1.00 89.66 -1 GLN D C 1
ATOM 2165 O O . GLN D 1 18 ? 13.949 6.224 77.100 1.00 88.00 -1 GLN D O 1
ATOM 2171 N N . GLY D 1 19 ? 11.922 5.653 76.213 1.00 90.46 0 GLY D N 1
ATOM 2172 C CA . GLY D 1 19 ? 12.496 4.775 75.132 1.00 89.28 0 GLY D CA 1
ATOM 2173 C C . GLY D 1 19 ? 12.406 5.312 73.684 1.00 87.20 0 GLY D C 1
ATOM 2174 O O . GLY D 1 19 ? 11.711 4.726 72.830 1.00 88.89 0 GLY D O 1
ATOM 2183 N N . PHE D 1 21 ? 14.693 7.265 70.344 1.00 74.17 2 PHE D N 1
ATOM 2184 C CA . PHE D 1 21 ? 16.053 7.234 69.750 1.00 70.69 2 PHE D CA 1
ATOM 2185 C C . PHE D 1 21 ? 16.644 8.638 69.534 1.00 67.11 2 PHE D C 1
ATOM 2186 O O . PHE D 1 21 ? 15.908 9.608 69.291 1.00 66.87 2 PHE D O 1
ATOM 2194 N N . ILE D 1 22 ? 17.972 8.731 69.639 1.00 63.54 3 ILE D N 1
ATOM 2195 C CA . ILE D 1 22 ? 18.670 9.983 69.404 1.00 60.42 3 ILE D CA 1
ATOM 2196 C C . ILE D 1 22 ? 19.970 9.696 68.689 1.00 58.45 3 ILE D C 1
ATOM 2197 O O . ILE D 1 22 ? 20.592 8.692 68.971 1.00 58.45 3 ILE D O 1
ATOM 2202 N N . THR D 1 23 ? 20.343 10.561 67.735 1.00 56.78 4 THR D N 1
ATOM 2203 C CA . THR D 1 23 ? 21.562 10.383 66.916 1.00 55.66 4 THR D CA 1
ATOM 2204 C C . THR D 1 23 ? 22.180 11.730 66.481 1.00 54.83 4 THR D C 1
ATOM 2205 O O . THR D 1 23 ? 21.484 12.724 66.280 1.00 54.28 4 THR D O 1
ATOM 2209 N N . THR D 1 24 ? 23.504 11.728 66.352 1.00 54.73 5 THR D N 1
ATOM 2210 C CA . THR D 1 24 ? 24.288 12.869 65.889 1.00 54.26 5 THR D CA 1
ATOM 2211 C C . THR D 1 24 ? 24.097 13.182 64.414 1.00 56.10 5 THR D C 1
ATOM 2212 O O . THR D 1 24 ? 24.184 14.341 64.013 1.00 56.25 5 THR D O 1
ATOM 2216 N N . GLU D 1 25 ? 23.915 12.144 63.604 1.00 58.34 6 GLU D N 1
ATOM 2217 C CA . GLU D 1 25 ? 23.782 12.280 62.164 1.00 60.64 6 GLU D CA 1
ATOM 2218 C C . GLU D 1 25 ? 22.334 12.067 61.781 1.00 62.45 6 GLU D C 1
ATOM 2219 O O . GLU D 1 25 ? 21.473 12.001 62.644 1.00 61.80 6 GLU D O 1
ATOM 2225 N N . GLY D 1 26 ? 22.059 12.049 60.481 1.00 65.28 7 GLY D N 1
ATOM 2226 C CA . GLY D 1 26 ? 20.740 11.706 59.969 1.00 67.88 7 GLY D CA 1
ATOM 2227 C C . GLY D 1 26 ? 20.482 10.215 59.980 1.00 69.49 7 GLY D C 1
ATOM 2228 O O . GLY D 1 26 ? 21.309 9.433 60.478 1.00 68.66 7 GLY D O 1
ATOM 2229 N N . ILE D 1 27 ? 19.312 9.833 59.450 1.00 72.21 8 ILE D N 1
ATOM 2230 C CA . ILE D 1 27 ? 18.965 8.430 59.213 1.00 74.36 8 ILE D CA 1
ATOM 2231 C C . ILE D 1 27 ? 18.529 8.242 57.745 1.00 77.50 8 ILE D C 1
ATOM 2232 O O . ILE D 1 27 ? 17.842 9.110 57.184 1.00 78.39 8 ILE D O 1
ATOM 2237 N N . ASN D 1 28 ? 18.976 7.136 57.124 1.00 79.43 9 ASN D N 1
ATOM 2238 C CA . ASN D 1 28 ? 18.484 6.719 55.809 1.00 82.46 9 ASN D CA 1
ATOM 2239 C C . ASN D 1 28 ? 17.168 5.963 55.994 1.00 83.93 9 ASN D C 1
ATOM 2240 O O . ASN D 1 28 ? 17.135 4.735 56.082 1.00 85.31 9 ASN D O 1
ATOM 2243 N N . ALA D 1 29 ? 16.093 6.731 56.106 1.00 83.94 10 ALA D N 1
ATOM 2244 C CA . ALA D 1 29 ? 14.745 6.196 56.234 1.00 85.52 10 ALA D CA 1
ATOM 2245 C C . ALA D 1 29 ? 13.760 7.309 55.935 1.00 86.17 10 ALA D C 1
ATOM 2246 O O . ALA D 1 29 ? 14.123 8.470 55.923 1.00 84.96 10 ALA D O 1
ATOM 2248 N N . GLY D 1 30 ? 12.518 6.945 55.674 1.00 88.43 11 GLY D N 1
ATOM 2249 C CA . GLY D 1 30 ? 11.483 7.924 55.387 1.00 89.72 11 GLY D CA 1
ATOM 2250 C C . GLY D 1 30 ? 11.033 8.572 56.675 1.00 87.88 11 GLY D C 1
ATOM 2251 O O . GLY D 1 30 ? 10.706 7.864 57.636 1.00 87.69 11 GLY D O 1
ATOM 2252 N N . TYR D 1 31 ? 11.053 9.908 56.716 1.00 86.52 12 TYR D N 1
ATOM 2253 C CA . TYR D 1 31 ? 10.486 10.656 57.844 1.00 85.09 12 TYR D CA 1
ATOM 2254 C C . TYR D 1 31 ? 9.917 12.002 57.416 1.00 85.85 12 TYR D C 1
ATOM 2255 O O . TYR D 1 31 ? 10.211 12.494 56.320 1.00 86.76 12 TYR D O 1
ATOM 2264 N N . THR D 1 32 ? 9.084 12.569 58.296 1.00 85.45 13 THR D N 1
ATOM 2265 C CA . THR D 1 32 ? 8.678 13.978 58.251 1.00 85.65 13 THR D CA 1
ATOM 2266 C C . THR D 1 32 ? 9.271 14.714 59.458 1.00 81.91 13 THR D C 1
ATOM 2267 O O . THR D 1 32 ? 9.516 14.110 60.503 1.00 79.76 13 THR D O 1
ATOM 2271 N N . ILE D 1 33 ? 9.491 16.014 59.307 1.00 80.79 14 ILE D N 1
ATOM 2272 C CA . ILE D 1 33 ? 10.175 16.825 60.326 1.00 77.20 14 ILE D CA 1
ATOM 2273 C C . ILE D 1 33 ? 9.138 17.549 61.172 1.00 78.02 14 ILE D C 1
ATOM 2274 O O . ILE D 1 33 ? 8.370 18.356 60.634 1.00 80.88 14 ILE D O 1
ATOM 2279 N N . LYS D 1 34 ? 9.112 17.282 62.482 1.00 75.41 15 LYS D N 1
ATOM 2280 C CA . LYS D 1 34 ? 8.250 18.046 63.382 1.00 76.12 15 LYS D CA 1
ATOM 2281 C C . LYS D 1 34 ? 8.846 19.434 63.613 1.00 74.20 15 LYS D C 1
ATOM 2282 O O . LYS D 1 34 ? 8.263 20.428 63.174 1.00 76.82 15 LYS D O 1
ATOM 2288 N N . ASP D 1 35 ? 10.003 19.509 64.274 1.00 69.58 16 ASP D N 1
ATOM 2289 C CA . ASP D 1 35 ? 10.650 20.810 64.586 1.00 67.64 16 ASP D CA 1
ATOM 2290 C C . ASP D 1 35 ? 12.098 20.611 65.061 1.00 62.82 16 ASP D C 1
ATOM 2291 O O . ASP D 1 35 ? 12.483 19.505 65.442 1.00 61.25 16 ASP D O 1
ATOM 2296 N N . VAL D 1 36 ? 12.891 21.683 65.031 1.00 60.58 17 VAL D N 1
ATOM 2297 C CA . VAL D 1 36 ? 14.169 21.725 65.746 1.00 56.44 17 VAL D CA 1
ATOM 2298 C C . VAL D 1 36 ? 13.907 22.131 67.206 1.00 55.24 17 VAL D C 1
ATOM 2299 O O . VAL D 1 36 ? 13.083 23.019 67.477 1.00 57.35 17 VAL D O 1
ATOM 2303 N N . VAL D 1 37 ? 14.592 21.459 68.133 1.00 51.98 18 VAL D N 1
ATOM 2304 C CA . VAL D 1 37 ? 14.452 21.714 69.577 1.00 50.55 18 VAL D CA 1
ATOM 2305 C C . VAL D 1 37 ? 15.806 21.887 70.207 1.00 47.53 18 VAL D C 1
ATOM 2306 O O . VAL D 1 37 ? 16.793 21.371 69.703 1.00 45.70 18 VAL D O 1
ATOM 2310 N N . GLU D 1 38 ? 15.830 22.634 71.313 1.00 47.03 19 GLU D N 1
ATOM 2311 C CA . GLU D 1 38 ? 17.063 23.005 72.032 1.00 44.23 19 GLU D CA 1
ATOM 2312 C C . GLU D 1 38 ? 16.832 22.873 73.528 1.00 43.66 19 GLU D C 1
ATOM 2313 O O . GLU D 1 38 ? 15.701 23.067 74.018 1.00 45.62 19 GLU D O 1
ATOM 2319 N N . ALA D 1 39 ? 17.904 22.570 74.247 1.00 40.82 20 ALA D N 1
ATOM 2320 C CA . ALA D 1 39 ? 17.887 22.505 75.706 1.00 40.08 20 ALA D CA 1
ATOM 2321 C C . ALA D 1 39 ? 19.230 23.006 76.216 1.00 37.74 20 ALA D C 1
ATOM 2322 O O . ALA D 1 39 ? 20.248 22.779 75.573 1.00 36.38 20 ALA D O 1
ATOM 2324 N N . THR D 1 40 ? 19.217 23.724 77.343 1.00 37.34 21 THR D N 1
ATOM 2325 C CA . THR D 1 40 ? 20.433 24.169 78.025 1.00 34.88 21 THR D CA 1
ATOM 2326 C C . THR D 1 40 ? 20.426 23.602 79.432 1.00 34.57 21 THR D C 1
ATOM 2327 O O . THR D 1 40 ? 19.367 23.574 80.051 1.00 37.06 21 THR D O 1
ATOM 2331 N N . SER D 1 41 ? 21.572 23.082 79.893 1.00 32.45 22 SER D N 1
ATOM 2332 C CA A SER D 1 41 ? 21.745 22.688 81.294 0.50 32.75 22 SER D CA 1
ATOM 2333 C CA B SER D 1 41 ? 21.760 22.645 81.285 0.50 32.55 22 SER D CA 1
ATOM 2334 C C . SER D 1 41 ? 23.040 23.251 81.824 1.00 31.36 22 SER D C 1
ATOM 2335 O O . SER D 1 41 ? 23.998 23.409 81.080 1.00 30.14 22 SER D O 1
ATOM 2340 N N . SER D 1 42 ? 23.056 23.558 83.124 1.00 31.51 23 SER D N 1
ATOM 2341 C CA . SER D 1 42 ? 24.202 24.173 83.747 1.00 30.49 23 SER D CA 1
ATOM 2342 C C . SER D 1 42 ? 24.327 23.811 85.194 1.00 31.29 23 SER D C 1
ATOM 2343 O O . SER D 1 42 ? 23.358 23.388 85.813 1.00 33.19 23 SER D O 1
ATOM 2346 N N . LEU D 1 43 ? 25.527 23.970 85.735 1.00 30.41 24 LEU D N 1
ATOM 2347 C CA . LEU D 1 43 ? 25.754 23.832 87.165 1.00 31.69 24 LEU D CA 1
ATOM 2348 C C . LEU D 1 43 ? 26.808 24.815 87.622 1.00 31.60 24 LEU D C 1
ATOM 2349 O O . LEU D 1 43 ? 27.581 25.310 86.801 1.00 30.13 24 LEU D O 1
ATOM 2362 N N . LEU D 1 45 ? 30.135 25.484 89.956 1.00 34.24 26 LEU D N 1
ATOM 2363 C CA . LEU D 1 45 ? 31.278 24.824 90.603 1.00 35.46 26 LEU D CA 1
ATOM 2364 C C . LEU D 1 45 ? 31.597 25.443 91.963 1.00 38.07 26 LEU D C 1
ATOM 2365 O O . LEU D 1 45 ? 31.586 26.676 92.112 1.00 39.29 26 LEU D O 1
ATOM 2370 N N . ALA D 1 46 ? 31.909 24.603 92.953 1.00 40.75 27 ALA D N 1
ATOM 2371 C CA . ALA D 1 46 ? 32.557 25.067 94.201 1.00 43.31 27 ALA D CA 1
ATOM 2372 C C . ALA D 1 46 ? 33.994 25.479 93.896 1.00 43.79 27 ALA D C 1
ATOM 2373 O O . ALA D 1 46 ? 34.580 25.005 92.902 1.00 42.78 27 ALA D O 1
ATOM 2375 N N . SER D 1 47 ? 34.562 26.354 94.729 1.00 46.13 28 SER D N 1
ATOM 2376 C CA . SER D 1 47 ? 35.935 26.880 94.514 1.00 47.39 28 SER D CA 1
ATOM 2377 C C . SER D 1 47 ? 36.987 25.795 94.365 1.00 48.26 28 SER D C 1
ATOM 2378 O O . SER D 1 47 ? 37.912 25.899 93.551 1.00 47.70 28 SER D O 1
ATOM 2381 N N . GLU D 1 48 ? 36.839 24.769 95.189 1.00 50.53 29 GLU D N 1
ATOM 2382 C CA . GLU D 1 48 ? 37.715 23.587 95.188 1.00 52.22 29 GLU D CA 1
ATOM 2383 C C . GLU D 1 48 ? 37.535 22.625 93.988 1.00 49.86 29 GLU D C 1
ATOM 2384 O O . GLU D 1 48 ? 38.388 21.751 93.772 1.00 50.80 29 GLU D O 1
ATOM 2390 N N . ASP D 1 49 ? 36.443 22.791 93.234 1.00 47.14 30 ASP D N 1
ATOM 2391 C CA . ASP D 1 49 ? 36.118 21.947 92.101 1.00 45.32 30 ASP D CA 1
ATOM 2392 C C . ASP D 1 49 ? 36.342 22.613 90.718 1.00 42.30 30 ASP D C 1
ATOM 2393 O O . ASP D 1 49 ? 35.822 22.138 89.698 1.00 40.70 30 ASP D O 1
ATOM 2398 N N . ILE D 1 50 ? 37.209 23.628 90.656 1.00 41.34 31 ILE D N 1
ATOM 2399 C CA . ILE D 1 50 ? 37.503 24.294 89.369 1.00 38.93 31 ILE D CA 1
ATOM 2400 C C . ILE D 1 50 ? 38.276 23.416 88.335 1.00 38.28 31 ILE D C 1
ATOM 2401 O O . ILE D 1 50 ? 38.380 23.801 87.159 1.00 36.63 31 ILE D O 1
ATOM 2406 N N . ASP D 1 51 ? 38.827 22.283 88.793 1.00 39.20 32 ASP D N 1
ATOM 2407 C CA . ASP D 1 51 ? 39.461 21.289 87.923 1.00 39.16 32 ASP D CA 1
ATOM 2408 C C . ASP D 1 51 ? 38.543 20.134 87.502 1.00 38.58 32 ASP D C 1
ATOM 2409 O O . ASP D 1 51 ? 38.991 19.243 86.773 1.00 38.81 32 ASP D O 1
ATOM 2414 N N . LYS D 1 52 ? 37.269 20.158 87.913 1.00 37.87 33 LYS D N 1
ATOM 2415 C CA . LYS D 1 52 ? 36.386 18.966 87.790 1.00 38.01 33 LYS D CA 1
ATOM 2416 C C . LYS D 1 52 ? 35.550 18.978 86.498 1.00 35.65 33 LYS D C 1
ATOM 2417 O O . LYS D 1 52 ? 34.307 18.991 8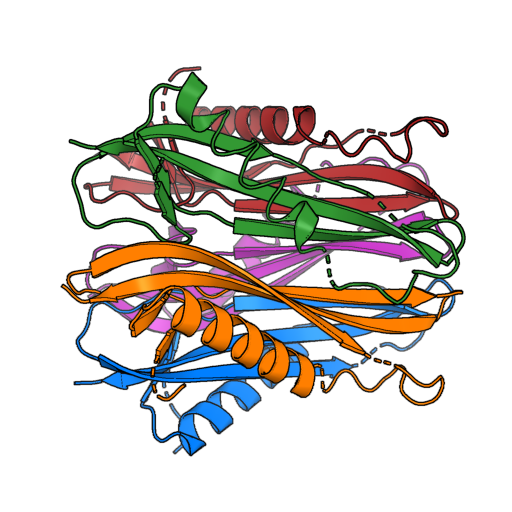6.540 1.00 34.67 33 LYS D O 1
ATOM 2423 N N . TYR D 1 53 ? 36.223 18.919 85.353 1.00 34.42 34 TYR D N 1
ATOM 2424 C CA . TYR D 1 53 ? 35.526 19.023 84.061 1.00 32.48 34 TYR D CA 1
ATOM 2425 C C . TYR D 1 53 ? 34.775 17.750 83.686 1.00 32.91 34 TYR D C 1
ATOM 2426 O O . TYR D 1 53 ? 33.905 17.778 82.802 1.00 31.55 34 TYR D O 1
ATOM 2435 N N . ASN D 1 54 ? 35.041 16.657 84.409 1.00 34.87 35 ASN D N 1
ATOM 2436 C CA . ASN D 1 54 ? 34.139 15.469 84.361 1.00 35.64 35 ASN D CA 1
ATOM 2437 C C . ASN D 1 54 ? 32.699 15.704 84.829 1.00 35.51 35 ASN D C 1
ATOM 2438 O O . ASN D 1 54 ? 31.803 14.905 84.509 1.00 36.21 35 ASN D O 1
ATOM 2451 N N . PHE D 1 56 ? 30.869 17.842 83.525 1.00 32.33 37 PHE D N 1
ATOM 2452 C CA . PHE D 1 56 ? 30.081 17.961 82.285 1.00 31.27 37 PHE D CA 1
ATOM 2453 C C . PHE D 1 56 ? 29.230 16.701 81.963 1.00 32.17 37 PHE D C 1
ATOM 2454 O O . PHE D 1 56 ? 28.218 16.814 81.283 1.00 32.00 37 PHE D O 1
ATOM 2462 N N . ASP D 1 57 ? 29.640 15.516 82.421 1.00 33.91 38 ASP D N 1
ATOM 2463 C CA . ASP D 1 57 ? 28.885 14.281 82.095 1.00 35.44 38 ASP D CA 1
ATOM 2464 C C . ASP D 1 57 ? 27.384 14.453 82.419 1.00 36.02 38 ASP D C 1
ATOM 2465 O O . ASP D 1 57 ? 26.525 14.285 81.558 1.00 36.03 38 ASP D O 1
ATOM 2470 N N . GLN D 1 58 ? 27.123 14.815 83.666 1.00 37.03 39 GLN D N 1
ATOM 2471 C CA . GLN D 1 58 ? 25.774 15.119 84.214 1.00 38.55 39 GLN D CA 1
ATOM 2472 C C . GLN D 1 58 ? 24.954 16.016 83.283 1.00 37.06 39 GLN D C 1
ATOM 2473 O O . GLN D 1 58 ? 23.771 15.781 83.054 1.00 37.85 39 GLN D O 1
ATOM 2479 N N . LEU D 1 59 ? 25.601 17.092 82.807 1.00 35.24 40 LEU D N 1
ATOM 2480 C CA . LEU D 1 59 ? 24.950 18.126 82.034 1.00 34.30 40 LEU D CA 1
ATOM 2481 C C . LEU D 1 59 ? 24.571 17.637 80.627 1.00 34.23 40 LEU D C 1
ATOM 2482 O O . LEU D 1 59 ? 23.551 18.063 80.095 1.00 34.29 40 LEU D O 1
ATOM 2487 N N . PHE D 1 60 ? 25.421 16.815 80.004 1.00 34.19 41 PHE D N 1
ATOM 2488 C CA . PHE D 1 60 ? 25.060 16.213 78.726 1.00 34.96 41 PHE D CA 1
ATOM 2489 C C . PHE D 1 60 ? 23.831 15.307 78.930 1.00 37.69 41 PHE D C 1
ATOM 2490 O O . PHE D 1 60 ? 22.890 15.367 78.142 1.00 38.80 41 PHE D O 1
ATOM 2498 N N . ASP D 1 61 ? 23.836 14.495 79.982 1.00 39.57 42 ASP D N 1
ATOM 2499 C CA . ASP D 1 61 ? 22.672 13.680 80.308 1.00 43.24 42 ASP D CA 1
ATOM 2500 C C . ASP D 1 61 ? 21.407 14.515 80.474 1.00 43.30 42 ASP D C 1
ATOM 2501 O O . ASP D 1 61 ? 20.401 14.257 79.850 1.00 44.23 42 ASP D O 1
ATOM 2506 N N . GLU D 1 62 ? 21.489 15.537 81.286 1.00 43.61 43 GLU D N 1
ATOM 2507 C CA . GLU D 1 62 ? 20.346 16.388 81.551 1.00 45.30 43 GLU D CA 1
ATOM 2508 C C . GLU D 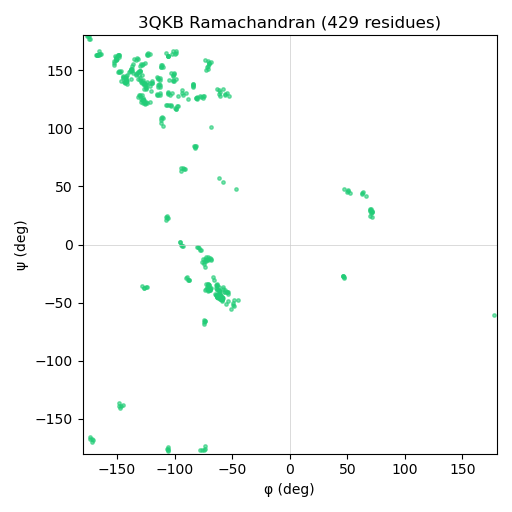1 62 ? 19.842 17.057 80.256 1.00 44.48 43 GLU D C 1
ATOM 2509 O O . GLU D 1 62 ? 18.632 17.078 80.007 1.00 46.06 43 GLU D O 1
ATOM 2515 N N . ALA D 1 63 ? 20.765 17.540 79.421 1.00 42.40 44 ALA D N 1
ATOM 2516 C CA . ALA D 1 63 ? 20.414 18.141 78.138 1.00 41.87 44 ALA D CA 1
ATOM 2517 C C . ALA D 1 63 ? 19.658 17.180 77.237 1.00 42.87 44 ALA D C 1
ATOM 2518 O O . ALA D 1 63 ? 18.634 17.553 76.686 1.00 43.91 44 ALA D O 1
ATOM 2520 N N . LYS D 1 64 ? 20.144 15.940 77.130 1.00 43.07 45 LYS D N 1
ATOM 2521 C CA . LYS D 1 64 ? 19.445 14.884 76.372 1.00 44.43 45 LYS D CA 1
ATOM 2522 C C . LYS D 1 64 ? 18.025 14.601 76.895 1.00 46.91 45 LYS D C 1
ATOM 2523 O O . LYS D 1 64 ? 17.095 14.495 76.101 1.00 47.81 45 LYS D O 1
ATOM 2529 N N . GLN D 1 65 ? 17.867 14.484 78.221 1.00 48.08 46 GLN D N 1
ATOM 2530 C CA . GLN D 1 65 ? 16.543 14.277 78.822 1.00 51.19 46 GLN D CA 1
ATOM 2531 C C . GLN D 1 65 ? 15.620 15.406 78.464 1.00 51.53 46 GLN D C 1
ATOM 2532 O O . GLN D 1 65 ? 14.493 15.168 78.080 1.00 53.68 46 GLN D O 1
ATOM 2538 N N . LYS D 1 66 ? 16.094 16.639 78.591 1.00 50.37 47 LYS D N 1
ATOM 2539 C CA . LYS D 1 66 ? 15.278 17.785 78.242 1.00 51.18 47 LYS D CA 1
ATOM 2540 C C . LYS D 1 66 ? 14.850 17.742 76.773 1.00 51.50 47 LYS D C 1
ATOM 2541 O O . LYS D 1 66 ? 13.679 17.972 76.461 1.00 53.22 47 LYS D O 1
ATOM 2547 N N . LEU D 1 67 ? 15.792 17.420 75.891 1.00 50.05 48 LEU D N 1
ATOM 2548 C CA . LEU D 1 67 ? 15.508 17.336 74.462 1.00 50.76 48 LEU D CA 1
ATOM 2549 C C . LEU D 1 67 ? 14.501 16.251 74.147 1.00 53.43 48 LEU D C 1
ATOM 2550 O O . LEU D 1 67 ? 13.573 16.484 73.384 1.00 55.45 48 LEU D O 1
ATOM 2555 N N . LYS D 1 68 ? 14.683 15.078 74.746 1.00 54.35 49 LYS D N 1
ATOM 2556 C CA . LYS D 1 68 ? 13.775 13.948 74.546 1.00 57.05 49 LYS D CA 1
ATOM 2557 C C . LYS D 1 68 ? 12.337 14.265 75.005 1.00 60.21 49 LYS D C 1
ATOM 2558 O O . LYS D 1 68 ? 11.380 13.977 74.278 1.00 61.77 49 LYS D O 1
ATOM 2564 N N . LYS D 1 69 ? 12.201 14.882 76.183 1.00 61.11 50 LYS D N 1
ATOM 2565 C CA . LYS D 1 69 ? 10.890 15.366 76.674 1.00 64.31 50 LYS D CA 1
ATOM 2566 C C . LYS D 1 69 ? 10.218 16.291 75.656 1.00 65.67 50 LYS D C 1
ATOM 2567 O O . LYS D 1 69 ? 9.013 16.190 75.438 1.00 68.88 50 LYS D O 1
ATOM 2570 N N . LYS D 1 70 ? 11.004 17.171 75.028 1.00 64.06 51 LYS D N 1
ATOM 2571 C CA . LYS D 1 70 ? 10.473 18.101 74.015 1.00 65.56 51 LYS D CA 1
ATOM 2572 C C . LYS D 1 70 ? 10.060 17.357 72.751 1.00 66.91 51 LYS D C 1
ATOM 2573 O O . LYS D 1 70 ? 9.046 17.685 72.132 1.00 69.44 51 LYS D O 1
ATOM 2579 N N . ALA D 1 71 ? 10.845 16.357 72.379 1.00 65.94 52 ALA D N 1
ATOM 2580 C CA . ALA D 1 71 ? 10.510 15.485 71.251 1.00 67.62 52 ALA D CA 1
ATOM 2581 C C . ALA D 1 71 ? 9.202 14.739 71.480 1.00 71.45 52 ALA D C 1
ATOM 2582 O O . ALA D 1 71 ? 8.405 14.609 70.573 1.00 73.71 52 ALA D O 1
ATOM 2584 N N . ASP D 1 72 ? 8.993 14.282 72.711 1.00 73.08 53 ASP D N 1
ATOM 2585 C CA . ASP D 1 72 ? 7.800 13.528 73.089 1.00 77.04 53 ASP D CA 1
ATOM 2586 C C . ASP D 1 72 ? 6.541 14.414 73.117 1.00 80.14 53 ASP D C 1
ATOM 2587 O O . ASP D 1 72 ? 5.483 13.974 72.691 1.00 83.19 53 ASP D O 1
ATOM 2592 N N . LEU D 1 73 ? 6.673 15.661 73.582 1.00 79.60 54 LEU D N 1
ATOM 2593 C CA . LEU D 1 73 ? 5.578 16.644 73.489 1.00 82.67 54 LEU D CA 1
ATOM 2594 C C . LEU D 1 73 ? 5.194 16.989 72.043 1.00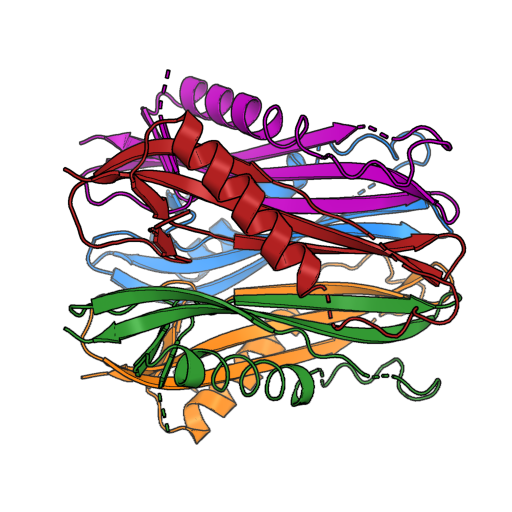 83.79 54 LEU D C 1
ATOM 2595 O O . LEU D 1 73 ? 4.025 17.206 71.756 1.00 87.48 54 LEU D O 1
ATOM 2600 N N . LEU D 1 74 ? 6.176 17.012 71.140 1.00 81.32 55 LEU D N 1
ATOM 2601 C CA . LEU D 1 74 ? 5.915 17.194 69.696 1.00 82.57 55 LEU D CA 1
ATOM 2602 C C . LEU D 1 74 ? 5.421 15.903 68.984 1.00 84.14 55 LEU D C 1
ATOM 2603 O O . LEU D 1 74 ? 5.122 15.945 67.793 1.00 85.45 55 LEU D O 1
ATOM 2608 N N . GLU D 1 75 ? 5.350 14.786 69.728 1.00 84.32 56 GLU D N 1
ATOM 2609 C CA A GLU D 1 75 ? 4.841 13.499 69.232 0.50 86.04 56 GLU D CA 1
ATOM 2610 C CA B GLU D 1 75 ? 4.832 13.496 69.239 0.50 86.13 56 GLU D CA 1
ATOM 2611 C C . GLU D 1 75 ? 5.672 12.974 68.060 1.00 84.30 56 GLU D C 1
ATOM 2612 O O . GLU D 1 75 ? 5.139 12.524 67.032 1.00 86.70 56 GLU D O 1
ATOM 2623 N N . GLY D 1 76 ? 6.990 13.043 68.236 1.00 80.56 57 GLY D N 1
ATOM 2624 C CA . GLY D 1 76 ? 7.973 12.486 67.304 1.00 78.45 57 GLY D CA 1
ATOM 2625 C C . GLY D 1 76 ? 8.503 11.185 67.860 1.00 77.30 57 GLY D C 1
ATOM 2626 O O . GLY D 1 76 ? 8.317 10.899 69.045 1.00 77.64 57 GLY D O 1
ATOM 2627 N N . ASP D 1 77 ? 9.151 10.403 66.998 1.00 76.17 58 ASP D N 1
ATOM 2628 C CA . ASP D 1 77 ? 9.735 9.107 67.376 1.00 75.52 58 ASP D CA 1
ATOM 2629 C C . ASP D 1 77 ? 11.143 9.245 67.889 1.00 71.49 58 ASP D C 1
ATOM 2630 O O . ASP D 1 77 ? 11.587 8.409 68.66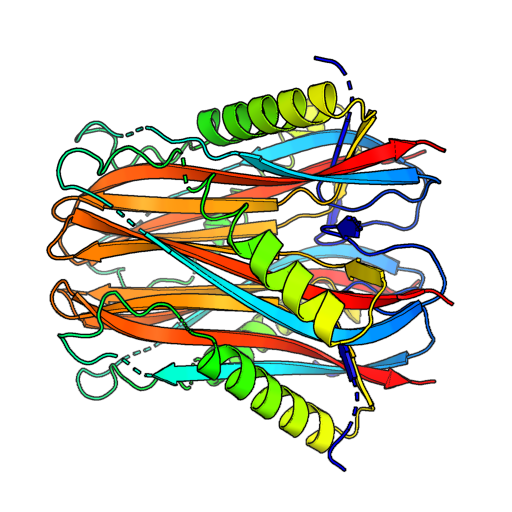9 1.00 71.28 58 ASP D O 1
ATOM 2635 N N . GLY D 1 78 ? 11.877 10.249 67.401 1.00 68.56 59 GLY D N 1
ATOM 2636 C CA . GLY D 1 78 ? 13.213 10.539 67.920 1.00 64.68 59 GLY D CA 1
ATOM 2637 C C . GLY D 1 78 ? 13.824 11.825 67.414 1.00 61.86 59 GLY D C 1
ATOM 2638 O O . GLY D 1 78 ? 13.127 12.651 66.812 1.00 63.05 59 GLY D O 1
ATOM 2639 N N . ILE D 1 79 ? 15.129 11.983 67.680 1.00 57.90 60 ILE D N 1
ATOM 2640 C CA . ILE D 1 79 ? 15.881 13.204 67.393 1.00 54.89 60 ILE D CA 1
ATOM 2641 C C . ILE D 1 79 ? 17.078 12.866 66.513 1.00 52.94 60 ILE D C 1
ATOM 2642 O O . ILE D 1 79 ? 17.922 12.061 66.891 1.00 51.65 60 ILE D O 1
ATOM 2647 N N . ILE D 1 80 ? 17.149 13.493 65.342 1.00 52.57 61 ILE D N 1
ATOM 2648 C CA . ILE D 1 80 ? 18.326 13.402 64.477 1.00 50.92 61 ILE D CA 1
ATOM 2649 C C . ILE D 1 80 ? 19.117 14.701 64.527 1.00 48.80 61 ILE D C 1
ATOM 2650 O O . ILE D 1 80 ? 18.607 15.722 64.938 1.00 48.80 61 ILE D O 1
ATOM 2655 N N . GLY D 1 81 ? 20.371 14.635 64.100 1.00 47.25 62 GLY D N 1
ATOM 2656 C CA . GLY D 1 81 ? 21.200 15.810 63.952 1.00 45.75 62 GLY D CA 1
ATOM 2657 C C . GLY D 1 81 ? 21.629 16.472 65.258 1.00 43.40 62 GLY D C 1
ATOM 2658 O O . GLY D 1 81 ? 21.834 17.680 65.279 1.00 43.58 62 GLY D O 1
ATOM 2659 N N . LEU D 1 82 ? 21.783 15.693 66.337 1.00 41.11 63 LEU D N 1
ATOM 2660 C CA . LEU D 1 82 ? 22.169 16.251 67.640 1.00 38.35 63 LEU D CA 1
ATOM 2661 C C . LEU D 1 82 ? 23.536 16.863 67.567 1.00 36.43 63 LEU D C 1
ATOM 2662 O O . LEU D 1 82 ? 24.452 16.277 66.980 1.00 36.30 63 LEU D O 1
ATOM 2667 N N . LYS D 1 83 ? 23.652 18.062 68.127 1.00 35.00 64 LYS D N 1
ATOM 2668 C CA . LYS D 1 83 ? 24.939 18.698 68.428 1.00 33.70 64 LYS D CA 1
ATOM 2669 C C . LYS D 1 83 ? 24.894 19.328 69.814 1.00 31.96 64 LYS D C 1
ATOM 2670 O O . LYS D 1 83 ? 23.822 19.700 70.309 1.00 32.04 64 LYS D O 1
ATOM 2676 N N . TYR D 1 84 ? 26.077 19.477 70.408 1.00 30.12 65 TYR D N 1
ATOM 2677 C CA . TYR D 1 84 ? 26.256 20.154 71.687 1.00 28.70 65 TYR D CA 1
ATOM 2678 C C . TYR D 1 84 ? 27.207 21.374 71.564 1.00 27.53 65 TYR D C 1
ATOM 2679 O O . TYR D 1 84 ? 28.307 21.274 70.996 1.00 27.56 65 TYR D O 1
ATOM 2688 N N . ASN D 1 85 ? 26.802 22.499 72.118 1.00 26.58 66 ASN D N 1
ATOM 2689 C CA . ASN D 1 85 ? 27.750 23.560 72.424 1.00 26.19 66 ASN D CA 1
ATOM 2690 C C . ASN D 1 85 ? 28.084 23.500 73.907 1.00 25.00 66 ASN D C 1
ATOM 2691 O O . ASN D 1 85 ? 27.237 23.102 74.714 1.00 25.64 66 ASN D O 1
ATOM 2696 N N . THR D 1 86 ? 29.317 23.848 74.270 1.00 23.85 67 THR D N 1
ATOM 2697 C CA . THR D 1 86 ? 29.755 23.857 75.684 1.00 22.78 67 THR D CA 1
ATOM 2698 C C . THR D 1 86 ? 30.444 25.142 76.007 1.00 22.96 67 THR D C 1
ATOM 2699 O O . THR D 1 86 ? 31.164 25.684 75.138 1.00 23.49 67 THR D O 1
ATOM 2703 N N . GLU D 1 87 ? 30.218 25.654 77.232 1.00 22.78 68 GLU D N 1
ATOM 2704 C CA . GLU D 1 87 ? 31.004 26.803 77.771 1.00 23.03 68 GLU D CA 1
ATOM 2705 C C . GLU D 1 87 ? 31.470 26.547 79.214 1.00 22.65 68 GLU D C 1
ATOM 2706 O O . GLU D 1 87 ? 30.755 25.925 80.011 1.00 22.77 68 GLU D O 1
ATOM 2712 N N . VAL D 1 88 ? 32.649 27.066 79.545 1.00 22.74 69 VAL D N 1
ATOM 2713 C CA . VAL D 1 88 ? 33.099 27.185 80.919 1.00 22.91 69 VAL D CA 1
ATOM 2714 C C . VAL D 1 88 ? 33.123 28.690 81.195 1.00 24.38 69 VAL D C 1
ATOM 2715 O O . VAL D 1 88 ? 33.951 29.407 80.637 1.00 24.86 69 VAL D O 1
ATOM 2719 N N . VAL D 1 89 ? 32.172 29.147 82.028 1.00 25.23 70 VAL D N 1
ATOM 2720 C CA . VAL D 1 89 ? 31.976 30.548 82.321 1.00 26.17 70 VAL D CA 1
ATOM 2721 C C . VAL D 1 89 ? 32.755 30.879 83.581 1.00 27.74 70 VAL D C 1
ATOM 2722 O O . VAL D 1 89 ? 32.655 30.165 84.591 1.00 27.21 70 VAL D O 1
ATOM 2726 N N . GLU D 1 90 ? 33.503 31.975 83.521 1.00 29.79 71 GLU D N 1
ATOM 2727 C CA . GLU D 1 90 ? 34.370 32.397 84.596 1.00 31.75 71 GLU D CA 1
ATOM 2728 C C . GLU D 1 90 ? 33.736 33.592 85.330 1.00 33.60 71 GLU D C 1
ATOM 2729 O O . GLU D 1 90 ? 33.134 34.459 84.680 1.00 35.62 71 GLU D O 1
ATOM 2735 N N . VAL D 1 91 ? 33.870 33.630 86.665 1.00 34.33 72 VAL D N 1
ATOM 2736 C CA . VAL D 1 91 ? 33.454 34.757 87.502 1.00 35.89 72 VAL D CA 1
ATOM 2737 C C . VAL D 1 91 ? 34.633 35.156 88.377 1.00 37.84 72 VAL D C 1
ATOM 2738 O O . VAL D 1 91 ? 35.186 34.306 89.107 1.00 37.78 72 VAL D O 1
ATOM 2742 N N . ASN D 1 92 ? 35.023 36.428 88.305 1.00 40.07 73 ASN D N 1
ATOM 2743 C CA . ASN D 1 92 ? 36.217 36.963 89.012 1.00 42.53 73 ASN D CA 1
ATOM 2744 C C . ASN D 1 92 ? 37.482 36.107 88.862 1.00 41.80 73 ASN D C 1
ATOM 2745 O O . ASN D 1 92 ? 38.164 35.803 89.825 1.00 42.49 73 ASN D O 1
ATOM 2750 N N . GLY D 1 93 ? 37.767 35.718 87.633 1.00 41.08 74 GLY D N 1
ATOM 2751 C CA . GLY D 1 93 ? 38.989 34.974 87.315 1.00 40.99 74 GLY D CA 1
ATOM 2752 C C . GLY D 1 93 ? 39.061 33.526 87.797 1.00 39.52 74 GLY D C 1
ATOM 2753 O O . GLY D 1 93 ? 40.147 32.987 87.984 1.00 40.39 74 GLY D O 1
ATOM 2754 N N . ALA D 1 94 ? 37.905 32.906 88.007 1.00 37.62 75 ALA D N 1
ATOM 2755 C CA . ALA D 1 94 ? 37.832 31.455 88.271 1.00 36.43 75 ALA D CA 1
ATOM 2756 C C . ALA D 1 94 ? 36.667 30.865 87.485 1.00 34.09 75 ALA D C 1
ATOM 2757 O O . ALA D 1 94 ? 35.639 31.485 87.373 1.00 33.76 75 ALA D O 1
ATOM 2759 N N . PRO D 1 95 ? 36.826 29.667 86.961 1.00 32.67 76 PRO D N 1
ATOM 2760 C CA . PRO D 1 95 ? 35.648 28.947 86.475 1.00 31.60 76 PRO D CA 1
ATOM 2761 C C . PRO D 1 95 ? 34.566 28.822 87.554 1.00 31.61 76 PRO D C 1
ATOM 2762 O O . PRO D 1 95 ? 34.880 28.507 88.688 1.00 32.58 76 PRO D O 1
ATOM 2766 N N . LYS D 1 96 ? 33.338 29.168 87.194 1.00 31.39 77 LYS D N 1
ATOM 2767 C CA . LYS D 1 96 ? 32.209 29.147 88.122 1.00 32.45 77 LYS D CA 1
ATOM 2768 C C . LYS D 1 96 ? 31.021 28.383 87.607 1.00 31.13 77 LYS D C 1
ATOM 2769 O O . LYS D 1 96 ? 30.343 27.785 88.414 1.00 32.37 77 LYS D O 1
ATOM 2775 N N . PHE D 1 97 ? 30.729 28.423 86.308 1.00 29.35 78 PHE D N 1
ATOM 2776 C CA . PHE D 1 97 ? 29.627 27.624 85.761 1.00 28.64 78 PHE D CA 1
ATOM 2777 C C . PHE D 1 97 ? 30.083 26.793 84.610 1.00 27.35 78 PHE D C 1
ATOM 2778 O O . PHE D 1 97 ? 30.878 27.254 83.780 1.00 27.17 78 PHE D O 1
ATOM 2786 N N . LEU D 1 98 ? 29.567 25.571 84.543 1.00 26.98 79 LEU D N 1
ATOM 2787 C CA . LEU D 1 98 ? 29.701 24.708 83.372 1.00 25.78 79 LEU D CA 1
ATOM 2788 C C . LEU D 1 98 ? 28.336 24.682 82.670 1.00 26.32 79 LEU D C 1
ATOM 2789 O O . LEU D 1 98 ? 27.322 24.539 83.333 1.00 28.13 79 LEU D O 1
ATOM 2794 N N . VAL D 1 99 ? 28.317 24.900 81.354 1.00 25.64 80 VAL D N 1
ATOM 2795 C CA . VAL D 1 99 ? 27.083 25.043 80.593 1.00 26.07 80 VAL D CA 1
ATOM 2796 C C . VAL D 1 99 ? 27.160 24.137 79.371 1.00 26.25 80 VAL D C 1
ATOM 2797 O O . VAL D 1 99 ? 28.180 24.168 78.649 1.00 26.39 80 VAL D O 1
ATOM 2801 N N . VAL D 1 100 ? 26.120 23.302 79.173 1.00 26.78 81 VAL D N 1
ATOM 2802 C CA . VAL D 1 100 ? 25.887 22.568 77.926 1.00 26.68 81 VAL D CA 1
ATOM 2803 C C . VAL D 1 100 ? 24.582 23.070 77.268 1.00 28.44 81 VAL D C 1
ATOM 2804 O O . VAL D 1 100 ? 23.574 23.270 77.958 1.00 29.19 81 VAL D O 1
ATOM 2808 N N . HIS D 1 101 ? 24.632 23.282 75.945 1.00 29.04 82 HIS D N 1
ATOM 2809 C CA . HIS D 1 101 ? 23.450 23.433 75.104 1.00 30.30 82 HIS D CA 1
ATOM 2810 C C . HIS D 1 101 ? 23.393 22.265 74.200 1.00 30.69 82 HIS D C 1
ATOM 2811 O O . HIS D 1 101 ? 24.375 21.968 73.557 1.00 30.77 82 HIS D O 1
ATOM 2818 N N . GLY D 1 102 ? 22.252 21.589 74.151 1.00 32.36 83 GLY D N 1
ATOM 2819 C CA . GLY D 1 102 ? 21.999 20.479 73.19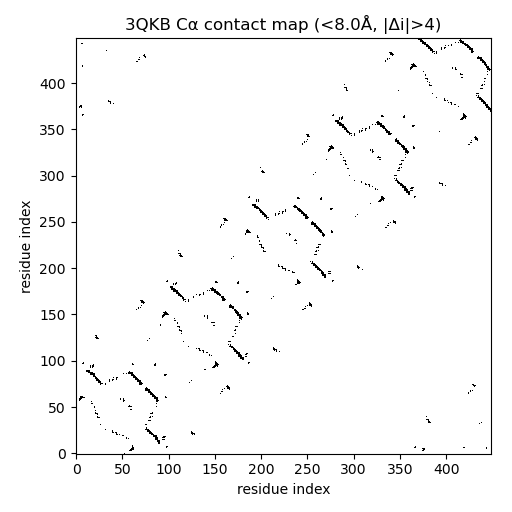4 1.00 32.80 83 GLY D CA 1
ATOM 2820 C C . GLY D 1 102 ? 20.928 20.931 72.225 1.00 34.63 83 GLY D C 1
ATOM 2821 O O . GLY D 1 102 ? 20.023 21.713 72.600 1.00 35.88 83 GLY D O 1
ATOM 2822 N N . TYR D 1 103 ? 21.056 20.529 70.967 1.00 35.28 84 TYR D N 1
ATOM 2823 C CA . TYR D 1 103 ? 19.984 20.782 69.999 1.00 37.74 84 TYR D CA 1
ATOM 2824 C C . TYR D 1 103 ? 19.956 19.761 68.869 1.00 38.82 84 TYR D C 1
ATOM 2825 O O . TYR D 1 103 ? 20.964 19.172 68.547 1.00 37.85 84 TYR D O 1
ATOM 2834 N N . GLY D 1 104 ? 18.783 19.584 68.273 1.00 41.73 85 GLY D N 1
ATOM 2835 C CA . GLY D 1 104 ? 18.590 18.600 67.206 1.00 43.59 85 GLY D CA 1
ATOM 2836 C C . GLY D 1 104 ? 17.220 18.682 66.585 1.00 46.72 85 GLY D C 1
ATOM 2837 O O . GLY D 1 104 ? 16.385 19.461 67.044 1.00 48.20 85 GLY D O 1
ATOM 2838 N N . THR D 1 105 ? 16.986 17.867 65.554 1.00 48.98 86 THR D N 1
ATOM 2839 C CA . THR D 1 105 ? 15.716 17.880 64.795 1.00 52.61 86 THR D CA 1
ATOM 2840 C C . THR D 1 105 ? 14.836 16.717 65.189 1.00 54.52 86 THR D C 1
ATOM 2841 O O . THR D 1 105 ? 15.237 15.570 65.050 1.00 53.84 86 THR D O 1
ATOM 2845 N N . VAL D 1 106 ? 13.638 17.022 65.685 1.00 57.74 87 VAL D N 1
ATOM 2846 C CA . VAL D 1 106 ? 12.665 16.001 66.057 1.00 60.56 87 VAL D CA 1
ATOM 2847 C C . VAL D 1 106 ? 11.960 15.519 64.797 1.00 64.35 87 VAL D C 1
ATOM 2848 O O . VAL D 1 106 ? 11.418 16.340 64.056 1.00 66.57 87 VAL D O 1
ATOM 2852 N N . ILE D 1 107 ? 11.961 14.206 64.560 1.00 66.34 88 ILE D N 1
ATOM 2853 C CA . ILE D 1 107 ? 11.320 13.617 63.376 1.00 70.09 88 ILE D CA 1
ATOM 2854 C C . ILE D 1 107 ? 10.271 12.572 63.758 1.00 73.80 88 ILE D C 1
ATOM 2855 O O . ILE D 1 107 ? 10.252 12.081 64.901 1.00 73.00 88 ILE D O 1
ATOM 2860 N N . LEU D 1 108 ? 9.412 12.250 62.774 1.00 78.66 89 LEU D N 1
ATOM 2861 C CA . LEU D 1 108 ? 8.408 11.179 62.846 1.00 82.51 89 LEU D CA 1
ATOM 2862 C C . LEU D 1 108 ? 8.599 10.263 61.628 1.00 84.44 89 LEU D C 1
ATOM 2863 O O . LEU D 1 108 ? 8.570 10.732 60.487 1.00 85.61 89 LEU D O 1
ATOM 2868 N N . ILE D 1 109 ? 8.783 8.966 61.880 1.00 85.60 90 ILE D N 1
ATOM 2869 C CA . ILE D 1 109 ? 9.118 7.985 60.830 1.00 87.32 90 ILE D CA 1
ATOM 2870 C C . ILE D 1 109 ? 7.879 7.732 59.913 1.00 91.38 90 ILE D C 1
ATOM 2871 O O . ILE D 1 109 ? 6.731 7.913 60.361 1.00 93.52 90 ILE D O 1
ATOM 2876 N N . ASP D 1 110 ? 8.158 7.355 58.643 1.00 92.52 91 ASP D N 1
ATOM 2877 C CA . ASP D 1 110 ? 7.199 7.272 57.487 1.00 95.88 91 ASP D CA 1
ATOM 2878 C C . ASP D 1 110 ? 7.061 8.641 56.790 1.00 96.24 91 ASP D C 1
ATOM 2879 O O . ASP D 1 110 ? 7.725 8.911 55.777 1.00 95.27 91 ASP D O 1
ATOM 2884 N N . GLY E 1 19 ? 4.678 28.947 58.966 1.00 114.10 0 GLY E N 1
ATOM 2885 C CA . GLY E 1 19 ? 4.607 27.465 58.850 1.00 113.61 0 GLY E CA 1
ATOM 2886 C C . GLY E 1 19 ? 5.599 26.945 57.822 1.00 109.99 0 GLY E C 1
ATOM 2887 O O . GLY E 1 19 ? 5.217 26.481 56.745 1.00 112.17 0 GLY E O 1
ATOM 2896 N N . PHE E 1 21 ? 9.485 24.799 57.295 1.00 92.73 2 PHE E N 1
ATOM 2897 C CA . PHE E 1 21 ? 10.251 23.717 57.948 1.00 89.19 2 PHE E CA 1
ATOM 2898 C C . PHE E 1 21 ? 11.709 24.108 58.194 1.00 83.67 2 PHE E C 1
ATOM 2899 O O . PHE E 1 21 ? 12.281 24.892 57.447 1.00 82.05 2 PHE E O 1
ATOM 2907 N N . ILE E 1 22 ? 12.280 23.556 59.264 1.00 80.36 3 ILE E N 1
ATOM 2908 C CA . ILE E 1 22 ? 13.680 23.767 59.605 1.00 75.70 3 ILE E CA 1
ATOM 2909 C C . ILE E 1 22 ? 14.275 22.462 60.153 1.00 74.01 3 ILE E C 1
ATOM 2910 O O . ILE E 1 22 ? 13.592 21.738 60.871 1.00 75.46 3 ILE E O 1
ATOM 2915 N N . THR E 1 23 ? 15.523 22.158 59.777 1.00 70.97 4 THR E N 1
ATOM 2916 C CA . THR E 1 23 ? 16.201 20.919 60.193 1.00 70.02 4 THR E CA 1
ATOM 2917 C C . THR E 1 23 ? 17.721 21.112 60.346 1.00 67.75 4 THR E C 1
ATOM 2918 O O . THR E 1 23 ? 18.331 21.920 59.644 1.00 66.11 4 THR E O 1
ATOM 2922 N N . THR E 1 24 ? 18.305 20.347 61.269 1.00 67.86 5 THR E N 1
ATOM 2923 C CA . THR E 1 24 ? 19.743 20.320 61.514 1.00 66.56 5 THR E CA 1
ATOM 2924 C C . THR E 1 24 ? 20.536 19.648 60.406 1.00 67.63 5 THR E C 1
ATOM 2925 O O . THR E 1 24 ? 21.677 20.028 60.145 1.00 66.71 5 THR E O 1
ATOM 2929 N N . GLU E 1 25 ? 19.958 18.628 59.788 1.00 70.44 6 GLU E N 1
ATOM 2930 C CA . GLU E 1 25 ? 20.637 17.875 58.735 1.00 72.12 6 GLU E CA 1
ATOM 2931 C C . GLU E 1 25 ? 20.032 18.232 57.379 1.00 73.42 6 GLU E C 1
ATOM 2932 O O . GLU E 1 25 ? 19.203 19.141 57.286 1.00 72.97 6 GLU E O 1
ATOM 2938 N N . GLY E 1 26 ? 20.492 17.553 56.325 1.00 75.43 7 GLY E N 1
ATOM 2939 C CA . GLY E 1 26 ? 19.901 17.674 55.003 1.00 77.37 7 GLY E CA 1
ATOM 2940 C C . GLY E 1 26 ? 18.568 16.955 54.895 1.00 80.47 7 GLY E C 1
ATOM 2941 O O . GLY E 1 26 ? 18.043 16.430 55.894 1.00 81.07 7 GLY E O 1
ATOM 2942 N N . ILE E 1 27 ? 18.006 16.975 53.681 1.00 82.74 8 ILE E N 1
ATOM 2943 C CA . ILE E 1 27 ? 16.827 16.187 53.339 1.00 86.25 8 ILE E CA 1
ATOM 2944 C C . ILE E 1 27 ? 17.126 15.365 52.083 1.00 88.45 8 ILE E C 1
ATOM 2945 O O . ILE E 1 27 ? 17.794 15.860 51.168 1.00 87.50 8 ILE E O 1
ATOM 2950 N N . ASN E 1 28 ? 16.667 14.101 52.070 1.00 91.79 9 ASN E N 1
ATOM 2951 C CA . ASN E 1 28 ? 16.671 13.272 50.851 1.00 94.34 9 ASN E CA 1
ATOM 2952 C C . ASN E 1 28 ? 15.448 13.606 49.990 1.00 96.02 9 ASN E C 1
ATOM 2953 O O . ASN E 1 28 ? 14.395 12.983 50.097 1.00 99.14 9 ASN E O 1
ATOM 2958 N N . ALA E 1 29 ? 15.592 14.646 49.189 1.00 94.42 10 ALA E N 1
ATOM 2959 C CA . ALA E 1 29 ? 14.556 15.078 48.274 1.00 96.03 10 ALA E CA 1
ATOM 2960 C C . ALA E 1 29 ? 15.185 16.054 47.291 1.00 94.38 10 ALA E C 1
ATOM 2961 O O . ALA E 1 29 ? 16.284 16.562 47.532 1.00 91.81 10 ALA E O 1
ATOM 2963 N N . GLY E 1 30 ? 14.504 16.297 46.178 1.00 96.10 11 GLY E N 1
ATOM 2964 C CA . GLY E 1 30 ? 14.996 17.230 45.168 1.00 95.11 11 GLY E CA 1
ATOM 2965 C C . GLY E 1 30 ? 14.821 18.655 45.654 1.00 93.14 11 GLY E C 1
ATOM 2966 O O . GLY E 1 30 ? 13.732 19.023 46.102 1.00 94.46 11 GLY E O 1
ATOM 2967 N N . TYR E 1 31 ? 15.895 19.444 45.611 1.00 90.21 12 TYR E N 1
ATOM 2968 C CA . TYR E 1 31 ? 15.796 20.889 45.868 1.00 88.69 12 TYR E CA 1
ATOM 2969 C C . TYR E 1 31 ? 16.835 21.702 45.106 1.00 87.12 12 TYR E C 1
ATOM 2970 O O . TYR E 1 31 ? 17.813 21.156 44.601 1.00 86.66 12 TYR E O 1
ATOM 2979 N N . THR E 1 32 ? 16.581 23.007 45.018 1.00 86.42 13 THR E N 1
ATOM 2980 C CA . THR E 1 32 ? 17.577 23.997 44.617 1.00 85.06 13 THR E CA 1
ATOM 2981 C C . THR E 1 32 ? 17.905 24.865 45.832 1.00 82.18 13 THR E C 1
ATOM 2982 O O . THR E 1 32 ? 17.080 25.002 46.741 1.00 81.63 13 THR E O 1
ATOM 2986 N N . ILE E 1 33 ? 19.112 25.438 45.838 1.00 79.94 14 ILE E N 1
ATOM 2987 C CA . ILE E 1 33 ? 19.619 26.235 46.966 1.00 77.05 14 ILE E CA 1
ATOM 2988 C C . ILE E 1 33 ? 19.437 27.719 46.688 1.00 77.49 14 ILE E C 1
ATOM 2989 O O . ILE E 1 33 ? 20.033 28.239 45.757 1.00 78.81 14 ILE E O 1
ATOM 2994 N N . LYS E 1 34 ? 18.633 28.399 47.498 1.00 76.48 15 LYS E N 1
ATOM 2995 C CA . LYS E 1 34 ? 18.510 29.854 47.393 1.00 77.20 15 LYS E CA 1
ATOM 2996 C C . LYS E 1 34 ? 19.786 30.547 47.946 1.00 74.90 15 LYS E C 1
ATOM 2997 O O . LYS E 1 34 ? 20.530 31.171 47.181 1.00 76.29 15 LYS E O 1
ATOM 2999 N N . ASP E 1 35 ? 20.039 30.424 49.252 1.00 71.32 16 ASP E N 1
ATOM 3000 C CA . ASP E 1 35 ? 21.227 31.039 49.895 1.00 69.25 16 ASP E CA 1
ATOM 3001 C C . ASP E 1 35 ? 21.453 30.484 51.321 1.00 65.54 16 ASP E C 1
ATOM 3002 O O . ASP E 1 35 ? 20.543 29.878 51.912 1.00 64.82 16 ASP E O 1
ATOM 3007 N N . VAL E 1 36 ? 22.669 30.691 51.849 1.00 63.02 17 VAL E N 1
ATOM 3008 C CA . VAL E 1 36 ? 22.941 30.525 53.268 1.00 59.86 17 VAL E CA 1
ATOM 3009 C C . VAL E 1 36 ? 22.546 31.803 53.980 1.00 59.47 17 VAL E C 1
ATOM 3010 O O . VAL E 1 36 ? 22.865 32.896 53.505 1.00 61.26 17 VAL E O 1
ATOM 3014 N N . VAL E 1 37 ? 21.857 31.660 55.119 1.00 57.39 18 VAL E N 1
ATOM 3015 C CA . VAL E 1 37 ? 21.418 32.804 55.948 1.00 56.79 18 VAL E CA 1
ATOM 3016 C C . VAL E 1 37 ? 21.910 32.620 57.372 1.00 54.38 18 VAL E C 1
ATOM 3017 O O . VAL E 1 37 ? 22.204 31.478 57.801 1.00 52.39 18 VAL E O 1
ATOM 3021 N N . GLU E 1 38 ? 22.026 33.761 58.078 1.00 54.21 19 GLU E N 1
ATOM 3022 C CA . GLU E 1 38 ? 22.508 33.824 59.459 1.00 51.90 19 GLU E CA 1
ATOM 3023 C C . GLU E 1 38 ? 21.676 34.819 60.264 1.00 52.20 19 GLU E C 1
ATOM 3024 O O . GLU E 1 38 ? 21.199 35.809 59.717 1.00 54.39 19 GLU E O 1
ATOM 3030 N N . ALA E 1 39 ? 21.534 34.561 61.562 1.00 49.94 20 ALA E N 1
ATOM 3031 C CA . ALA E 1 39 ? 20.866 35.492 62.486 1.00 49.94 20 ALA E CA 1
ATOM 3032 C C . ALA E 1 39 ? 21.570 35.413 63.831 1.00 47.67 20 ALA E C 1
ATOM 3033 O O . ALA E 1 39 ? 22.057 34.346 64.220 1.00 45.98 20 ALA E O 1
ATOM 3035 N N . THR E 1 40 ? 21.668 36.556 64.508 1.00 47.48 21 THR E N 1
ATOM 3036 C CA . THR E 1 40 ? 22.219 36.640 65.851 1.00 45.30 21 THR E CA 1
ATOM 3037 C C . THR E 1 40 ? 21.145 37.185 66.749 1.00 45.75 21 THR E C 1
ATOM 3038 O O . THR E 1 40 ? 20.409 38.077 66.354 1.00 48.69 21 THR E O 1
ATOM 3042 N N . SER E 1 41 ? 21.028 36.640 67.945 1.00 43.95 22 SER E N 1
ATOM 3043 C CA . SER E 1 41 ? 20.215 37.259 68.973 1.00 44.97 22 SER E CA 1
ATOM 3044 C C . SER E 1 41 ? 20.942 37.224 70.307 1.00 42.58 22 SER E C 1
ATOM 3045 O O . SER E 1 41 ? 21.812 36.389 70.523 1.00 41.14 22 SER E O 1
ATOM 3048 N N . SER E 1 42 ? 20.616 38.173 71.171 1.00 43.01 23 SER E N 1
ATOM 3049 C CA . SER E 1 42 ? 21.318 38.349 72.422 1.00 41.84 23 SER E CA 1
ATOM 3050 C C . SER E 1 42 ? 20.433 38.958 73.482 1.00 42.79 23 SER E C 1
ATOM 3051 O O . SER E 1 42 ? 19.409 39.546 73.174 1.00 44.98 23 SER E O 1
ATOM 3054 N N . LEU E 1 43 ? 20.850 38.821 74.737 1.00 41.57 24 LEU E N 1
ATOM 3055 C CA . LEU E 1 43 ? 20.234 39.551 75.851 1.00 42.76 24 LEU E CA 1
ATOM 3056 C C . LEU E 1 43 ? 21.243 39.860 76.927 1.00 41.94 24 LEU E C 1
ATOM 3057 O O . LEU E 1 43 ? 22.280 39.210 77.011 1.00 40.28 24 LEU E O 1
ATOM 3070 N N . LEU E 1 45 ? 22.170 39.994 80.914 1.00 42.76 26 LEU E N 1
ATOM 3071 C CA . LEU E 1 45 ? 21.848 39.447 82.244 1.00 43.17 26 LEU E CA 1
ATOM 3072 C C . LEU E 1 45 ? 21.936 40.499 83.326 1.00 45.51 26 LEU E C 1
ATOM 3073 O O . LEU E 1 45 ? 22.879 41.319 83.335 1.00 46.56 26 LEU E O 1
ATOM 3078 N N . ALA E 1 46 ? 20.981 40.465 84.264 1.00 47.52 27 ALA E N 1
ATOM 3079 C CA . ALA E 1 46 ? 21.095 41.213 85.521 1.00 49.16 27 ALA E CA 1
ATOM 3080 C C . ALA E 1 46 ? 22.187 40.590 86.341 1.00 48.54 27 ALA E C 1
ATOM 3081 O O . ALA E 1 46 ? 22.507 39.438 86.131 1.00 47.16 27 ALA E O 1
ATOM 3083 N N . SER E 1 47 ? 22.765 41.354 87.259 1.00 50.37 28 SER E N 1
ATOM 3084 C CA . SER E 1 47 ? 23.835 40.866 88.157 1.00 50.88 28 SER E CA 1
ATOM 3085 C C . SER E 1 47 ? 23.459 39.639 88.988 1.00 50.81 28 SER E C 1
ATOM 3086 O O . SER E 1 47 ? 24.295 38.819 89.259 1.00 49.72 28 SER E O 1
ATOM 3089 N N . GLU E 1 48 ? 22.212 39.619 89.459 1.00 52.79 29 GLU E N 1
ATOM 3090 C CA . GLU E 1 48 ? 21.624 38.509 90.197 1.00 53.80 29 GLU E CA 1
ATOM 3091 C C . GLU E 1 48 ? 21.289 37.259 89.342 1.00 52.09 29 GLU E C 1
ATOM 3092 O O . GLU E 1 48 ? 21.013 36.221 89.903 1.00 52.81 29 GLU E O 1
ATOM 3098 N N . ASP E 1 49 ? 21.280 37.389 88.012 1.00 50.63 30 ASP E N 1
ATOM 3099 C CA . ASP E 1 49 ? 20.884 36.315 87.086 1.00 49.73 30 ASP E CA 1
ATOM 3100 C C . ASP E 1 49 ? 22.088 35.687 86.343 1.00 46.86 30 ASP E C 1
ATOM 3101 O O . ASP E 1 49 ? 21.915 35.047 85.310 1.00 46.23 30 ASP E O 1
ATOM 3106 N N . ILE E 1 50 ? 23.298 35.807 86.895 1.00 45.27 31 ILE E N 1
ATOM 3107 C CA . ILE E 1 50 ? 24.507 35.248 86.226 1.00 43.05 31 ILE E CA 1
ATOM 3108 C C . ILE E 1 50 ? 24.558 33.700 86.205 1.00 42.36 31 ILE E C 1
ATOM 3109 O O . ILE E 1 50 ? 25.393 33.127 85.517 1.00 41.19 31 ILE E O 1
ATOM 3114 N N . ASP E 1 51 ? 23.680 33.052 86.970 1.00 43.00 32 ASP E N 1
ATOM 3115 C CA . ASP E 1 51 ? 23.482 31.593 86.912 1.00 43.07 32 ASP E CA 1
ATOM 3116 C C . ASP E 1 51 ? 22.352 31.118 85.986 1.00 43.55 32 ASP E C 1
ATOM 3117 O O . ASP E 1 51 ? 22.146 29.897 85.852 1.00 43.93 32 ASP E O 1
ATOM 3122 N N . LYS E 1 52 ? 21.650 32.055 85.317 1.00 43.51 33 LYS E N 1
ATOM 3123 C CA . LYS E 1 52 ? 20.391 31.733 84.604 1.00 44.41 33 LYS E CA 1
ATOM 3124 C C . LYS E 1 52 ? 20.633 31.355 83.133 1.00 42.83 33 LYS E C 1
ATOM 3125 O O . LYS E 1 52 ? 20.189 32.060 82.226 1.00 42.47 33 LYS E O 1
ATOM 3131 N N . TYR E 1 53 ? 21.327 30.245 82.893 1.00 41.52 34 TYR E N 1
ATOM 3132 C CA . TYR E 1 53 ? 21.667 29.861 81.503 1.00 40.25 34 TYR E CA 1
ATOM 3133 C C . TYR E 1 53 ? 20.449 29.336 80.731 1.00 41.80 34 TYR E C 1
ATOM 3134 O O . TYR E 1 53 ? 20.411 29.406 79.502 1.00 41.07 34 TYR E O 1
ATOM 3143 N N . ASN E 1 54 ? 19.407 28.930 81.468 1.00 44.13 35 ASN E N 1
ATOM 3144 C CA . ASN E 1 54 ? 18.038 28.725 80.921 1.00 46.10 35 ASN E CA 1
ATOM 3145 C C . ASN E 1 54 ? 17.486 29.848 80.027 1.00 46.04 35 ASN E C 1
ATOM 3146 O O . ASN E 1 54 ? 16.615 29.622 79.185 1.00 47.70 35 ASN E O 1
ATOM 3164 N N . PHE E 1 56 ? 19.014 31.166 77.685 1.00 42.76 37 PHE E N 1
ATOM 3165 C CA . PHE E 1 56 ? 19.344 30.862 76.284 1.00 42.07 37 PHE E CA 1
ATOM 3166 C C . PHE E 1 56 ? 18.131 30.363 75.473 1.00 44.02 37 PHE E C 1
ATOM 3167 O O . PHE E 1 56 ? 18.110 30.536 74.257 1.00 44.08 37 PHE E O 1
ATOM 3175 N N . ASP E 1 57 ? 17.150 29.732 76.135 1.00 46.28 38 ASP E N 1
ATOM 3176 C CA . ASP E 1 57 ? 15.959 29.175 75.453 1.00 48.94 38 ASP E CA 1
ATOM 3177 C C . ASP E 1 57 ? 15.314 30.168 74.507 1.00 49.91 38 ASP E C 1
ATOM 3178 O O . ASP E 1 57 ? 15.095 29.863 73.325 1.00 50.42 38 ASP E O 1
ATOM 3183 N N . GLN E 1 58 ? 15.062 31.365 75.034 1.00 50.53 39 GLN E N 1
ATOM 3184 C CA A GLN E 1 58 ? 14.396 32.420 74.255 0.60 51.62 39 GLN E CA 1
ATOM 3185 C CA B GLN E 1 58 ? 14.425 32.465 74.301 0.40 51.87 39 GLN E CA 1
ATOM 3186 C C . GLN E 1 58 ? 15.247 32.914 73.086 1.00 50.38 39 GLN E C 1
ATOM 3187 O O . GLN E 1 58 ? 14.697 33.319 72.069 1.00 51.98 39 GLN E O 1
ATOM 3198 N N . LEU E 1 59 ? 16.575 32.864 73.224 1.00 47.86 40 LEU E N 1
ATOM 3199 C CA . LEU E 1 59 ? 17.476 33.334 72.180 1.00 46.56 40 LEU E CA 1
ATOM 3200 C C . LEU E 1 59 ? 17.527 32.396 71.000 1.00 46.66 40 LEU E C 1
ATOM 3201 O O . LEU E 1 59 ? 17.618 32.853 69.871 1.00 46.81 40 LEU E O 1
ATOM 3206 N N . PHE E 1 60 ? 17.504 31.086 71.260 1.00 47.05 41 PHE E N 1
ATOM 3207 C CA . PHE E 1 60 ? 17.378 30.080 70.185 1.00 47.88 41 PHE E CA 1
ATOM 3208 C C . PHE E 1 60 ? 16.079 30.277 69.403 1.00 51.25 41 PHE E C 1
ATOM 3209 O O . PHE E 1 60 ? 16.112 30.274 68.183 1.00 51.85 41 PHE E O 1
ATOM 3217 N N . ASP E 1 61 ? 14.948 30.460 70.105 1.00 54.12 42 ASP E N 1
ATOM 3218 C CA A ASP E 1 61 ? 13.662 30.662 69.423 0.50 57.59 42 ASP E CA 1
ATOM 3219 C CA B ASP E 1 61 ? 13.642 30.701 69.447 0.50 57.44 42 ASP E CA 1
ATOM 3220 C C . ASP E 1 61 ? 13.663 31.970 68.601 1.00 58.59 42 ASP E C 1
ATOM 3221 O O . ASP E 1 61 ? 13.173 31.982 67.468 1.00 60.11 42 ASP E O 1
ATOM 3230 N N . GLU E 1 62 ? 14.246 33.039 69.155 1.00 58.48 43 GLU E N 1
ATOM 3231 C CA . GLU E 1 62 ? 14.401 34.313 68.435 1.00 60.02 43 GLU E CA 1
ATOM 3232 C C . GLU E 1 62 ? 15.289 34.124 67.205 1.00 58.37 43 GLU E C 1
ATOM 3233 O O . GLU E 1 62 ? 14.930 34.577 66.126 1.00 60.13 43 GLU E O 1
ATOM 3239 N N . ALA E 1 63 ? 16.418 33.434 67.358 1.00 55.52 44 ALA E N 1
ATOM 3240 C CA . ALA E 1 63 ? 17.310 33.163 66.214 1.00 54.32 44 ALA E CA 1
ATOM 3241 C C . ALA E 1 63 ? 16.602 32.417 65.097 1.00 55.69 44 ALA E C 1
ATOM 3242 O O . ALA E 1 63 ? 16.719 32.797 63.945 1.00 56.50 44 ALA E O 1
ATOM 3244 N N . LYS E 1 64 ? 15.845 31.380 65.449 1.00 56.56 45 LYS E N 1
ATOM 3245 C CA . LYS E 1 64 ? 15.052 30.633 64.466 1.00 58.40 45 LYS E CA 1
ATOM 3246 C C . LYS E 1 64 ? 14.054 31.523 63.733 1.00 61.33 45 LYS E C 1
ATOM 3247 O O . LYS E 1 64 ? 14.008 31.493 62.512 1.00 61.96 45 LYS E O 1
ATOM 3253 N N . GLN E 1 65 ? 13.283 32.327 64.471 1.00 63.21 46 GLN E N 1
ATOM 3254 C CA . GLN E 1 65 ? 12.279 33.200 63.836 1.00 66.55 46 GLN E CA 1
ATOM 3255 C C . GLN E 1 65 ? 12.945 34.206 62.879 1.00 66.66 46 GLN E C 1
ATOM 3256 O O . GLN E 1 65 ? 12.417 34.445 61.804 1.00 69.17 46 GLN E O 1
ATOM 3260 N N . LYS E 1 66 ? 14.111 34.750 63.254 1.00 64.72 47 LYS E N 1
ATOM 3261 C CA . LYS E 1 66 ? 14.895 35.628 62.347 1.00 64.85 47 LYS E CA 1
ATOM 3262 C C . LYS E 1 66 ? 15.339 34.897 61.078 1.00 64.34 47 LYS E C 1
ATOM 3263 O O . LYS E 1 66 ? 15.249 35.450 59.984 1.00 65.74 47 LYS E O 1
ATOM 3269 N N . LEU E 1 67 ? 15.819 33.659 61.240 1.00 62.63 48 LEU E N 1
ATOM 3270 C CA . LEU E 1 67 ? 16.247 32.826 60.103 1.00 62.44 48 LEU E CA 1
ATOM 3271 C C . LEU E 1 67 ? 15.078 32.471 59.183 1.00 65.68 48 LEU E C 1
ATOM 3272 O O . LEU E 1 67 ? 15.219 32.529 57.964 1.00 66.86 48 LEU E O 1
ATOM 3277 N N . LYS E 1 68 ? 13.932 32.112 59.771 1.00 67.86 49 LYS E N 1
ATOM 3278 C CA . LYS E 1 68 ? 12.708 31.789 58.998 1.00 71.39 49 LYS E CA 1
ATOM 3279 C C . LYS E 1 68 ? 12.177 32.974 58.189 1.00 74.56 49 LYS E C 1
ATOM 3280 O O . LYS E 1 68 ? 11.814 32.813 57.020 1.00 75.90 49 LYS E O 1
ATOM 3286 N N . LYS E 1 69 ? 12.146 34.153 58.811 1.00 75.77 50 LYS E N 1
ATOM 3287 C CA . LYS E 1 69 ? 11.798 35.389 58.098 1.00 79.63 50 LYS E CA 1
ATOM 3288 C C . LYS E 1 69 ? 12.729 35.646 56.900 1.00 79.14 50 LYS E C 1
ATOM 3289 O O . LYS E 1 69 ? 12.261 36.074 55.847 1.00 82.28 50 LYS E O 1
ATOM 3295 N N . LYS E 1 70 ? 14.030 35.394 57.065 1.00 76.23 51 LYS E N 1
ATOM 3296 C CA . LYS E 1 70 ? 14.989 35.565 55.960 1.00 76.32 51 LYS E CA 1
ATOM 3297 C C . LYS E 1 70 ? 14.762 34.530 54.861 1.00 77.22 51 LYS E C 1
ATOM 3298 O O . LYS E 1 70 ? 14.923 34.840 53.689 1.00 78.87 51 LYS E O 1
ATOM 3304 N N . ALA E 1 71 ? 14.412 33.302 55.252 1.00 76.75 52 ALA E N 1
ATOM 3305 C CA . ALA E 1 71 ? 14.055 32.238 54.308 1.00 78.00 52 ALA E CA 1
ATOM 3306 C C . ALA E 1 71 ? 12.793 32.579 53.513 1.00 82.66 52 ALA E C 1
ATOM 3307 O O . ALA E 1 71 ? 12.695 32.262 52.324 1.00 84.15 52 ALA E O 1
ATOM 3309 N N . ASP E 1 72 ? 11.836 33.222 54.178 1.00 85.54 53 ASP E N 1
ATOM 3310 C CA . ASP E 1 72 ? 10.591 33.638 53.542 1.00 90.44 53 ASP E CA 1
ATOM 3311 C C . ASP E 1 72 ? 10.820 34.805 52.560 1.00 92.55 53 ASP E C 1
ATOM 3312 O O . ASP E 1 72 ? 10.226 34.813 51.496 1.00 95.58 53 ASP E O 1
ATOM 3317 N N . LEU E 1 73 ? 11.695 35.758 52.911 1.00 91.41 54 LEU E N 1
ATOM 3318 C CA . LEU E 1 73 ? 12.095 36.849 51.993 1.00 93.59 54 LEU E CA 1
ATOM 3319 C C . LEU E 1 73 ? 12.831 36.344 50.743 1.00 93.13 54 LEU E C 1
ATOM 3320 O O . LEU E 1 73 ? 12.671 36.908 49.670 1.00 96.20 54 LEU E O 1
ATOM 3322 N N . LEU E 1 74 ? 13.616 35.274 50.887 1.00 89.92 55 LEU E N 1
ATOM 3323 C CA . LEU E 1 74 ? 14.264 34.592 49.734 1.00 89.62 55 LEU E CA 1
ATOM 3324 C C . LEU E 1 74 ? 13.337 33.635 48.929 1.00 91.34 55 LEU E C 1
ATOM 3325 O O . LEU E 1 74 ? 13.781 33.057 47.941 1.00 91.23 55 LEU E O 1
ATOM 3330 N N . GLU E 1 75 ? 12.075 33.476 49.363 1.00 93.37 56 GLU E N 1
ATOM 3331 C CA . GLU E 1 75 ? 11.047 32.624 48.695 1.00 95.85 56 GLU E CA 1
ATOM 3332 C C . GLU E 1 75 ? 11.444 31.140 48.669 1.00 93.21 56 GLU E C 1
ATOM 3333 O O . GLU E 1 75 ? 11.278 30.450 47.649 1.00 94.72 56 GLU E O 1
ATOM 3339 N N . GLY E 1 76 ? 11.963 30.668 49.801 1.00 89.74 57 GLY E N 1
ATOM 3340 C CA . GLY E 1 76 ? 12.277 29.259 50.001 1.00 87.58 57 GLY E CA 1
ATOM 3341 C C . GLY E 1 76 ? 11.173 28.589 50.802 1.00 88.53 57 GLY E C 1
ATOM 3342 O O . GLY E 1 76 ? 10.354 29.269 51.420 1.00 90.22 57 GLY E O 1
ATOM 3343 N N . ASP E 1 77 ? 11.153 27.256 50.770 1.00 87.70 58 ASP E N 1
ATOM 3344 C CA . ASP E 1 77 ? 10.179 26.450 51.521 1.00 88.99 58 ASP E CA 1
ATOM 3345 C C . ASP E 1 77 ? 10.653 26.150 52.924 1.00 85.46 58 ASP E C 1
ATOM 3346 O O . ASP E 1 77 ? 9.828 25.937 53.809 1.00 86.87 58 ASP E O 1
ATOM 3351 N N . GLY E 1 78 ? 11.973 26.054 53.114 1.00 81.10 59 GLY E N 1
ATOM 3352 C CA . GLY E 1 78 ? 12.550 25.893 54.454 1.00 77.64 59 GLY E CA 1
ATOM 3353 C C . GLY E 1 78 ? 14.068 26.003 54.537 1.00 73.13 59 GLY E C 1
ATOM 3354 O O . GLY E 1 78 ? 14.718 26.447 53.594 1.00 72.71 59 GLY E O 1
ATOM 3355 N N . ILE E 1 79 ? 14.611 25.596 55.690 1.00 69.55 60 ILE E N 1
ATOM 3356 C CA . ILE E 1 79 ? 16.036 25.752 56.020 1.00 65.43 60 ILE E CA 1
ATOM 3357 C C . ILE E 1 79 ? 16.623 24.412 56.396 1.00 63.54 60 ILE E C 1
ATOM 3358 O O . ILE E 1 79 ? 16.149 23.788 57.335 1.00 63.76 60 ILE E O 1
ATOM 3363 N N . ILE E 1 80 ? 17.653 23.969 55.672 1.00 61.81 61 ILE E N 1
ATOM 3364 C CA . ILE E 1 80 ? 18.395 22.749 56.024 1.00 60.09 61 ILE E CA 1
ATOM 3365 C C . ILE E 1 80 ? 19.730 23.106 56.599 1.00 57.34 61 ILE E C 1
ATOM 3366 O O . ILE E 1 80 ? 20.207 24.209 56.412 1.00 56.91 61 ILE E O 1
ATOM 3371 N N . GLY E 1 81 ? 20.346 22.160 57.290 1.00 56.12 62 GLY E N 1
ATOM 3372 C CA . GLY E 1 81 ? 21.711 22.336 57.781 1.00 53.94 62 GLY E CA 1
ATOM 3373 C C . GLY E 1 81 ? 21.866 23.316 58.937 1.00 51.73 62 GLY E C 1
ATOM 3374 O O . GLY E 1 81 ? 22.937 23.922 59.087 1.00 51.27 62 GLY E O 1
ATOM 3375 N N . LEU E 1 82 ? 20.826 23.476 59.762 1.00 50.43 63 LEU E N 1
ATOM 3376 C CA . LEU E 1 82 ? 20.895 24.432 60.883 1.00 48.18 63 LEU E CA 1
ATOM 3377 C C . LEU E 1 82 ? 22.003 24.075 61.856 1.00 46.00 63 LEU E C 1
ATOM 3378 O O . LEU E 1 82 ? 22.142 22.910 62.233 1.00 46.25 63 LEU E O 1
ATOM 3383 N N . LYS E 1 83 ? 22.809 25.078 62.209 1.00 43.95 64 LYS E N 1
ATOM 3384 C CA . LYS E 1 83 ? 23.708 25.009 63.362 1.00 42.64 64 LYS E CA 1
ATOM 3385 C C . LYS E 1 83 ? 23.587 26.282 64.172 1.00 41.04 64 LYS E C 1
ATOM 3386 O O . LYS E 1 83 ? 23.145 27.314 63.662 1.00 40.88 64 LYS E O 1
ATOM 3392 N N . TYR E 1 84 ? 23.984 26.182 65.445 1.00 39.67 65 TYR E N 1
ATOM 3393 C CA . TYR E 1 84 ? 24.032 27.310 66.384 1.00 38.01 65 TYR E CA 1
ATOM 3394 C C . TYR E 1 84 ? 25.423 27.432 66.961 1.00 36.54 65 TYR E C 1
ATOM 3395 O O . TYR E 1 84 ? 26.016 26.427 67.374 1.00 36.47 65 TYR E O 1
ATOM 3404 N N . ASN E 1 85 ? 25.944 28.658 66.995 1.00 35.54 66 ASN E N 1
ATOM 3405 C CA . ASN E 1 85 ? 27.067 29.005 67.884 1.00 34.81 66 ASN E CA 1
ATOM 3406 C C . ASN E 1 85 ? 26.540 29.767 69.114 1.00 33.45 66 ASN E C 1
ATOM 3407 O O . ASN E 1 85 ? 25.593 30.524 68.999 1.00 33.98 66 ASN E O 1
ATOM 3412 N N . THR E 1 86 ? 27.152 29.546 70.272 1.00 32.20 67 THR E N 1
ATOM 3413 C CA . THR E 1 86 ? 26.785 30.239 71.503 1.00 31.39 67 THR E CA 1
ATOM 3414 C C . THR E 1 86 ? 28.003 30.866 72.193 1.00 31.45 67 THR E C 1
ATOM 3415 O O . THR E 1 86 ? 29.081 30.296 72.202 1.00 31.70 67 THR E O 1
ATOM 3419 N N . GLU E 1 87 ? 27.819 32.069 72.743 1.00 31.59 68 GLU E N 1
ATOM 3420 C CA . GLU E 1 87 ? 28.809 32.692 73.631 1.00 31.59 68 GLU E CA 1
ATOM 3421 C C . GLU E 1 87 ? 28.179 33.224 74.912 1.00 31.00 68 GLU E C 1
ATOM 3422 O O . GLU E 1 87 ? 27.038 33.656 74.908 1.00 31.00 68 GLU E O 1
ATOM 3428 N N . VAL E 1 88 ? 28.938 33.149 76.006 1.00 30.99 69 VAL E N 1
ATOM 3429 C CA . VAL E 1 88 ? 28.620 33.839 77.247 1.00 30.97 69 VAL E CA 1
ATOM 3430 C C . VAL E 1 88 ? 29.683 34.916 77.430 1.00 32.61 69 VAL E C 1
ATOM 3431 O O . VAL E 1 88 ? 30.832 34.624 77.781 1.00 33.19 69 VAL E O 1
ATOM 3435 N N . VAL E 1 89 ? 29.294 36.162 77.174 1.00 33.64 70 VAL E N 1
ATOM 3436 C CA . VAL E 1 89 ? 30.218 37.267 77.156 1.00 35.36 70 VAL E CA 1
ATOM 3437 C C . VAL E 1 89 ? 30.312 37.879 78.556 1.00 36.56 70 VAL E C 1
ATOM 3438 O O . VAL E 1 89 ? 29.292 38.194 79.163 1.00 35.88 70 VAL E O 1
ATOM 3442 N N . GLU E 1 90 ? 31.543 38.062 79.034 1.00 38.83 71 GLU E N 1
ATOM 3443 C CA . GLU E 1 90 ? 31.802 38.556 80.374 1.00 40.65 71 GLU E CA 1
ATOM 3444 C C . GLU E 1 90 ? 32.170 40.060 80.327 1.00 42.88 71 GLU E C 1
ATOM 3445 O O . GLU E 1 90 ? 32.863 40.501 79.415 1.00 45.29 71 GLU E O 1
ATOM 3451 N N . VAL E 1 91 ? 31.674 40.825 81.294 1.00 43.44 72 VAL E N 1
ATOM 3452 C CA . VAL E 1 91 ? 32.065 42.235 81.496 1.00 45.84 72 VAL E CA 1
ATOM 3453 C C . VAL E 1 91 ? 32.493 42.438 82.948 1.00 46.97 72 VAL E C 1
ATOM 3454 O O . VAL E 1 91 ? 31.704 42.181 83.874 1.00 45.47 72 VAL E O 1
ATOM 3458 N N . ASN E 1 92 ? 33.736 42.905 83.120 1.00 49.96 73 ASN E N 1
ATOM 3459 C CA . ASN E 1 92 ? 34.393 43.078 84.436 1.00 52.20 73 ASN E CA 1
ATOM 3460 C C . ASN E 1 92 ? 34.312 41.845 85.310 1.00 50.23 73 ASN E C 1
ATOM 3461 O O . ASN E 1 92 ? 33.950 41.934 86.467 1.00 50.21 73 ASN E O 1
ATOM 3466 N N . GLY E 1 93 ? 34.618 40.690 84.726 1.00 49.36 74 GLY E N 1
ATOM 3467 C CA . GLY E 1 93 ? 34.650 39.426 85.466 1.00 48.32 74 GLY E CA 1
ATOM 3468 C C . GLY E 1 93 ? 33.319 38.862 85.939 1.00 45.91 74 GLY E C 1
ATOM 3469 O O . GLY E 1 93 ? 33.259 38.227 86.998 1.00 46.21 74 GLY E O 1
ATOM 3470 N N . ALA E 1 94 ? 32.253 39.150 85.196 1.00 44.06 75 ALA E N 1
ATOM 3471 C CA . ALA E 1 94 ? 30.956 38.534 85.404 1.00 41.93 75 ALA E CA 1
ATOM 3472 C C . ALA E 1 94 ? 30.312 38.321 84.033 1.00 40.65 75 ALA E C 1
ATOM 3473 O O . ALA E 1 94 ? 30.465 39.156 83.144 1.00 41.01 75 ALA E O 1
ATOM 3475 N N . PRO E 1 95 ? 29.586 37.214 83.857 1.00 38.74 76 PRO E N 1
ATOM 3476 C CA . PRO E 1 95 ? 28.739 37.073 82.698 1.00 37.92 76 PRO E CA 1
ATOM 3477 C C . PRO E 1 95 ? 27.745 38.209 82.570 1.00 38.37 76 PRO E C 1
ATOM 3478 O O . PRO E 1 95 ? 27.087 38.529 83.532 1.00 39.22 76 PRO E O 1
ATOM 3482 N N . LYS E 1 96 ? 27.688 38.835 81.403 1.00 38.93 77 LYS E N 1
ATOM 3483 C CA . LYS E 1 96 ? 26.783 39.971 81.160 1.00 40.47 77 LYS E CA 1
ATOM 3484 C C . LYS E 1 96 ? 25.892 39.781 79.947 1.00 39.73 77 LYS E C 1
ATOM 3485 O O . LYS E 1 96 ? 24.755 40.212 79.974 1.00 41.04 77 LYS E O 1
ATOM 3491 N N . PHE E 1 97 ? 26.393 39.181 78.874 1.00 38.43 78 PHE E N 1
ATOM 3492 C CA . PHE E 1 97 ? 25.539 38.907 77.701 1.00 38.04 78 PHE E CA 1
ATOM 3493 C C . PHE E 1 97 ? 25.547 37.442 77.331 1.00 36.12 78 PHE E C 1
ATOM 3494 O O . PHE E 1 97 ? 26.596 36.798 77.380 1.00 35.49 78 PHE E O 1
ATOM 3502 N N . LEU E 1 98 ? 24.369 36.940 76.959 1.00 35.78 79 LEU E N 1
ATOM 3503 C CA . LEU E 1 98 ? 24.209 35.631 76.340 1.00 34.75 79 LEU E CA 1
ATOM 3504 C C . LEU E 1 98 ? 23.919 35.879 74.871 1.00 35.55 79 LEU E C 1
ATOM 3505 O O . LEU E 1 98 ? 23.070 36.695 74.553 1.00 37.49 79 LEU E O 1
ATOM 3510 N N . VAL E 1 99 ? 24.655 35.211 73.985 1.00 35.02 80 VAL E N 1
ATOM 3511 C CA . VAL E 1 99 ? 24.567 35.442 72.536 1.00 35.62 80 VAL E CA 1
ATOM 3512 C C . VAL E 1 99 ? 24.394 34.106 71.824 1.00 35.54 80 VAL E C 1
ATOM 3513 O O . VAL E 1 99 ? 25.175 33.183 72.067 1.00 35.05 80 VAL E O 1
ATOM 3517 N N . VAL E 1 100 ? 23.368 34.008 70.974 1.00 36.39 81 VAL E N 1
ATOM 3518 C CA . VAL E 1 100 ? 23.205 32.889 70.036 1.00 36.58 81 VAL E CA 1
ATOM 3519 C C . VAL E 1 100 ? 23.372 33.394 68.610 1.00 38.05 81 VAL E C 1
ATOM 3520 O O . VAL E 1 100 ? 22.812 34.431 68.266 1.00 39.13 81 VAL E O 1
ATOM 3524 N N . HIS E 1 101 ? 24.134 32.644 67.794 1.00 38.29 82 HIS E N 1
ATOM 3525 C CA . HIS E 1 101 ? 24.133 32.783 66.330 1.00 39.46 82 HIS E CA 1
ATOM 3526 C C . HIS E 1 101 ? 23.537 31.534 65.757 1.00 39.79 82 HIS E C 1
ATOM 3527 O O . HIS E 1 101 ? 23.911 30.448 66.159 1.00 39.71 82 HIS E O 1
ATOM 3534 N N . GLY E 1 102 ? 22.575 31.693 64.865 1.00 41.45 83 GLY E N 1
ATOM 3535 C CA . GLY E 1 102 ? 21.996 30.589 64.104 1.00 42.10 83 GLY E CA 1
ATOM 3536 C C . GLY E 1 102 ? 22.311 30.773 62.637 1.00 43.38 83 GLY E C 1
ATOM 3537 O O . GLY E 1 102 ? 22.348 31.911 62.133 1.00 44.65 83 GLY E O 1
ATOM 3538 N N . TYR E 1 103 ? 22.552 29.674 61.939 1.00 43.87 84 TYR E N 1
ATOM 3539 C CA . TYR E 1 103 ? 22.705 29.745 60.494 1.00 45.53 84 TYR E CA 1
ATOM 3540 C C . TYR E 1 103 ? 22.322 28.454 59.821 1.00 46.61 84 TYR E C 1
ATOM 3541 O O . TYR E 1 103 ? 22.320 27.414 60.449 1.00 45.74 84 TYR E O 1
ATOM 3550 N N . GLY E 1 104 ? 21.992 28.555 58.531 1.00 49.09 85 GLY E N 1
ATOM 3551 C CA . GLY E 1 104 ? 21.577 27.402 57.726 1.00 50.83 85 GLY E CA 1
ATOM 3552 C C . GLY E 1 104 ? 21.373 27.751 56.251 1.00 53.23 85 GLY E C 1
ATOM 3553 O O . GLY E 1 104 ? 21.534 28.913 55.854 1.00 54.13 85 GLY E O 1
ATOM 3554 N N . THR E 1 105 ? 21.011 26.745 55.455 1.00 55.04 86 THR E N 1
ATOM 3555 C CA . THR E 1 105 ? 20.852 26.899 54.022 1.00 57.74 86 THR E CA 1
ATOM 3556 C C . THR E 1 105 ? 19.390 26.892 53.640 1.00 60.54 86 THR E C 1
ATOM 3557 O O . THR E 1 105 ? 18.698 25.912 53.881 1.00 60.66 86 THR E O 1
ATOM 3561 N N . VAL E 1 106 ? 18.935 27.990 53.025 1.00 63.58 87 VAL E N 1
ATOM 3562 C CA . VAL E 1 106 ? 17.549 28.125 52.575 1.00 67.02 87 VAL E CA 1
ATOM 3563 C C . VAL E 1 106 ? 17.386 27.428 51.236 1.00 69.98 87 VAL E C 1
ATOM 3564 O O . VAL E 1 106 ? 18.136 27.715 50.306 1.00 70.61 87 VAL E O 1
ATOM 3568 N N . ILE E 1 107 ? 16.411 26.517 51.147 1.00 73.02 88 ILE E N 1
ATOM 3569 C CA . ILE E 1 107 ? 16.165 25.718 49.925 1.00 76.02 88 ILE E CA 1
ATOM 3570 C C . ILE E 1 107 ? 14.730 25.854 49.408 1.00 80.52 88 ILE E C 1
ATOM 3571 O O . ILE E 1 107 ? 13.835 26.297 50.126 1.00 81.28 88 ILE E O 1
ATOM 3576 N N . LEU E 1 108 ? 14.549 25.465 48.146 1.00 84.43 89 LEU E N 1
ATOM 3577 C CA . LEU E 1 108 ? 13.240 25.402 47.481 1.00 89.13 89 LEU E CA 1
ATOM 3578 C C . LEU E 1 108 ? 13.084 24.009 46.873 1.00 91.03 89 LEU E C 1
ATOM 3579 O O . LEU E 1 108 ? 13.919 23.579 46.081 1.00 90.63 89 LEU E O 1
ATOM 3584 N N . ILE E 1 109 ? 12.011 23.317 47.243 1.00 94.03 90 ILE E N 1
ATOM 3585 C CA . ILE E 1 109 ? 11.806 21.911 46.872 1.00 96.08 90 ILE E CA 1
ATOM 3586 C C . ILE E 1 109 ? 11.489 21.797 45.349 1.00 99.01 90 ILE E C 1
ATOM 3587 O O . ILE E 1 109 ? 10.996 22.761 44.758 1.00 100.87 90 ILE E O 1
ATOM 3591 N N . ASP E 1 110 ? 11.809 20.620 44.759 1.00 99.72 91 ASP E N 1
ATOM 3592 C CA . ASP E 1 110 ? 11.835 20.305 43.276 1.00 101.72 91 ASP E CA 1
ATOM 3593 C C . ASP E 1 110 ? 13.172 20.716 42.648 1.00 99.49 91 ASP E C 1
ATOM 3594 O O . ASP E 1 110 ? 14.037 19.876 42.406 1.00 98.07 91 ASP E O 1
#

InterPro domains:
  IPR035439 UPF0145 domain superfamily [SSF117782] (1-91)